Protein 8SNE (pdb70)

Nearest PDB structures (foldseek):
  7spa-assembly1_B  TM=9.845E-01  e=1.459E-22  Lama glama
  8hr2-assembly1_C  TM=9.415E-01  e=2.206E-16  Vicugna pacos
  7mjh-assembly1_D  TM=9.037E-01  e=9.562E-16  synthetic construct
  8gpk-assembly2_C  TM=8.764E-01  e=7.782E-14  Homo sapiens
  7zfa-assembly1_M  TM=8.906E-01  e=6.832E-13  Homo sapiens

Radius of gyration: 38.03 Å; Cα contacts (8 Å, |Δi|>4): 1420; chains: 3; bounding box: 51×55×148 Å

Solvent-accessible surface area: 33487 Å² total; per-residue (Å²): 114,38,120,193,27,16,50,85,24,11,114,48,6,35,38,27,17,87,35,7,24,63,51,8,45,104,1,68,105,60,2,50,100,54,41,64,169,48,85,142,147,38,69,64,18,27,0,0,0,1,0,8,8,84,113,43,58,66,18,10,0,22,37,0,0,36,13,12,64,63,22,124,12,32,28,31,10,7,3,0,1,0,0,6,0,59,94,147,86,2,72,107,6,3,92,17,0,55,19,1,17,0,44,18,48,75,112,23,80,71,1,5,23,86,40,184,68,77,82,1,78,76,22,7,112,39,41,6,29,18,0,0,0,2,2,15,88,132,21,71,28,38,0,8,3,2,0,0,15,0,1,36,53,13,139,33,11,102,0,0,0,17,6,35,3,26,0,15,10,72,116,63,0,2,34,12,0,0,18,2,17,68,40,30,122,74,2,27,0,0,0,1,4,4,53,8,34,17,4,43,44,68,15,0,3,7,0,14,20,69,43,24,2,15,9,16,0,36,39,0,0,14,0,29,87,39,0,0,12,29,2,7,18,24,1,1,0,2,18,27,62,0,0,67,85,0,17,71,47,1,29,107,110,122,127,0,15,36,21,24,0,0,0,8,0,0,40,99,25,60,36,0,0,2,1,11,61,0,19,0,37,9,57,6,34,71,63,56,78,165,7,2,39,29,16,2,71,120,3,62,10,30,5,93,0,1,137,108,1,62,46,2,13,185,86,18,47,180,44,2,106,26,1,27,104,7,2,86,29,60,30,98,50,11,112,41,18,44,160,24,50,49,71,20,15,123,119,2,39,28,84,12,40,5,28,23,44,57,43,30,22,105,7,7,58,70,36,0,48,40,0,13,140,72,30,175,53,132,22,0,80,12,9,13,10,23,49,90,12,41,42,70,6,8,0,0,0,41,25,1,2,34,94,52,82,123,144,224,82,103,68,29,92,14,0,90,124,30,68,60,38,22,125,59,18,31,91,105,7,108,99,37,22,158,17,82,3,82,13,2,111,53,20,73,91,5,62,87,7,58,62,58,32,97,87,61,18,58,95,18,71,80,87,23,102,94,5,77,130,82,63,123,0,33,24,100,30,7,97,99,8,86,103,48,120,188,140,131,131,2,107,12,88,10,70,44,31,22,164,32,123,46,54,26,63,33,104,0,26,0,44,1,82,29,233,30,7,87,3,14,3,0,0,0,0,28,60,16,130,76,117,126,82,62,17,1,0,0,5,0,15,17,100,28,59,37,46,19,145,78,1,129,81,53,8,82,10,59,26,47,70,115,159,32,36,0,13,0,64,0,62,48,0,89,78,107,1,42,2,43,0,24,0,0,0,1,51,114,19,31,84,93,56,68,83,53,62,26,4,85,69,73,18,108,13,19,84,0,44,22,65,133,185,16,110,14,103,20,64,39,35,34,90,23,87,57,52,70,62,23,114,0,24,2,52,9,25,60,212,42,57,47,10,3,17,3,0,0,11,37,64,27,120,64,175,141,103,56,29,7,0,8,10,19,101,60,48,20,42,21,62,16,163,45,1,214,73,54,2,77,15,49,23,83,82,128,140,36,3,0,44,0,51,0,57,76,6,57,90,131,1,36,0,40,1,41,0,1,1,4,2,11,52,57,74,129,110,25,50,1,118,27,39,103,14,214,14,13,91,0,44,3,50,98,208

Sequence (735 aa):
SAVWGISVYGVFVLGFYIAQIVFSEFNRMRLSDWISLRPDNWNATRVAVIIAGYREDPFMFKKCLESVRDSEYGNVARLICVIDGDEEEDLKMAEIYKQVYNDNVKKPGVVLCESENKNGSTIDSDVSKNICILQPHRGKRESLYTGFQLASMDPSVHAVVLIDSDTVLEKNAILEVVYPLSCDPNIKAVAGECKIWNTDTILSMLVSWRYFSAFNVERGAQSLWKTVQCVGGPLGAYTIDIINEIKDPWITQTYGDDRRLTNEVLMRGKKIVYTPFAVGWSDSPTNVMRYIVQQTRWSKSWCREIWYTLGSAWKHGFSGIYLAFECMYQIMYFFLVMYLFSYIAIKADIRAQTATVLVSTLVTIIKSSYLALRAKNLKAFYFVLYTYVYFFCMIPARITAMFTMFDWAKQFLITYMWWAGVLAAGVYSIVDNWYFDWADIQYRFALVGICSYLVFVSIVLVIYLIGKITTWNYTPLQKELIEERYLHQVQLVESGGGLVQAGGSLKVSCAASGRAFKTYRMAWFRQAPGKEREFVSGISALETTYYADSVKGRFTISRDNTKNTVSLQMDSLKPEDTAVYYCAARRYGGTDYTTTGSYDYWGQGTQVTVSSQVQLVESGGGSVQPGESLRLSCQASGRIVDVNDMAWYRQAPGKQRELVARIARGGSTHYGDSAWGRFTISRDNTRNTVYLQMTSLNVEDTAVYYCNGEVKVGTRLSPFRTYWGRGTQVTVSSH

Secondary structure (DSSP, 8-state):
--HHHHHHHHHHHHHHHHHHHHHHHHHHHHHHHHHTTPPSS---S-EEEEEEESS--HHHHHHHHHHHHT---S-EEEEEEEEE--SSTTHHHHHHHHHHS-S-EE--SS-TTSSS---GGGT-S-SSS-EEEEE-S--HHHHHHHHHHHHHTSTT--EEEEE-SS-EE-TTHHHHHHSGGGT-TTEEEEEEEEEE----SHHHHHHHHHHHHIIIIIIHHHHHTTB-S---SSEEEEEHHHHHHHHHHHH---TTTTTHHHHHHHHTT-EEEEEEEEEEEE----SHHHHHHHHHHHHHHHHHHHHHHTTSGGGGGGGHHHHHHHHHHHHHHHHHHHHHHHHHHHH--HHHHHHHHHHHHHHHHHHHHHHHHHHT-SGGGGGGGHHHHIIIIIHHHHHHHHHHHT--TTTTTHHHHHHHHHHHHHHHHHHHT--EESS-HHHHHHHHHHHHHHHHHHHHHHHHHHHHHTT-SS-HHHHHHHHHHHH-/-EEEEEEE--EEETT-EEEEEEEEEES-TTS-EEEEEEE-TTS--EEEEEE-TTS-EEE-STTTTTEEEEEETTTTEEEEEEES--TT--EEEEEEEESEE-S--SSTTT--EE---EEEEEE-/---------EEE-SS----EEEE--SS-S-EEEEEEEEE-SSSSEEEEEEEETT--EEE-SS-TTT-EEE--GGGTEEEEE--S--GGG-EEEEEEEEE--S-TTSPPEEEE---EEEEE---

InterPro domains:
  IPR029044 Nucleotide-diphospho-sugar transferases [G3DSA:3.90.550.10] (73-334)
  IPR029044 Nucleotide-diphospho-sugar transferases [SSF53448] (79-385)

Organism: NCBI:txid1278251

Structure (mmCIF, N/CA/C/O backbone):
data_8SNE
#
_entry.id   8SNE
#
_cell.length_a   1.00
_cell.length_b   1.00
_cell.length_c   1.00
_cell.angle_alpha   90.00
_cell.angle_beta   90.00
_cell.angle_gamma   90.00
#
_symmetry.space_group_name_H-M   'P 1'
#
loop_
_entity.id
_entity.type
_entity.pdbx_description
1 polymer 'Hyaluronan synthase'
2 polymer 'Nanobody 872'
3 polymer 'Nanobody 886'
4 branched 'beta-D-glucopyranuronic acid-(1-3)-2-acetamido-2-deoxy-beta-D-glucopyranose'
5 non-polymer "URIDINE-5'-DIPHOSPHATE"
6 non-polymer 'CHOLESTEROL HEMISUCCINATE'
7 non-polymer 1,2-Distearoyl-sn-glycerophosphoethanolamine
8 non-polymer 'MANGANESE (II) ION'
#
loop_
_atom_site.group_PDB
_atom_site.id
_atom_site.type_symbol
_atom_site.label_atom_id
_atom_site.label_alt_id
_atom_site.label_comp_id
_atom_site.label_asym_id
_atom_site.label_entity_id
_atom_site.label_seq_id
_atom_site.pdbx_PDB_ins_code
_atom_site.Cartn_x
_atom_site.Cartn_y
_atom_site.Cartn_z
_atom_site.occupancy
_atom_site.B_iso_or_equiv
_atom_site.auth_seq_id
_atom_site.auth_comp_id
_atom_site.auth_asym_id
_atom_site.auth_atom_id
_atom_site.pdbx_PDB_model_num
ATOM 1 N N . SER A 1 39 ? 141.180 123.990 115.740 1.00 83.11 38 SER A N 1
ATOM 2 C CA . SER A 1 39 ? 140.563 123.798 117.046 1.00 83.11 38 SER A CA 1
ATOM 3 C C . SER A 1 39 ? 140.492 125.109 117.820 1.00 83.11 38 SER A C 1
ATOM 4 O O . SER A 1 39 ? 141.280 125.342 118.736 1.00 83.11 38 SER A O 1
ATOM 7 N N . ALA A 1 40 ? 139.543 125.965 117.444 1.00 81.46 39 ALA A N 1
ATOM 8 C CA . ALA A 1 40 ? 139.335 127.247 118.104 1.00 81.46 39 ALA A CA 1
ATOM 9 C C . ALA A 1 40 ? 137.958 127.370 118.737 1.00 81.46 39 ALA A C 1
ATOM 10 O O . ALA A 1 40 ? 137.849 127.768 119.900 1.00 81.46 39 ALA A O 1
ATOM 12 N N . VAL A 1 41 ? 136.898 127.028 118.000 1.00 77.90 40 VAL A N 1
ATOM 13 C CA . VAL A 1 41 ? 135.542 127.198 118.517 1.00 77.90 40 VAL A CA 1
ATOM 14 C C . VAL A 1 41 ? 135.329 126.336 119.752 1.00 77.90 40 VAL A C 1
ATOM 15 O O . VAL A 1 41 ? 134.728 126.777 120.741 1.00 77.90 40 VAL A O 1
ATOM 19 N N . TRP A 1 42 ? 135.807 125.091 119.714 1.00 83.71 41 TRP A N 1
ATOM 20 C CA . TRP A 1 42 ? 135.682 124.220 120.876 1.00 83.71 41 TRP A CA 1
ATOM 21 C C . TRP A 1 42 ? 136.447 124.781 122.065 1.00 83.71 41 TRP A C 1
ATOM 22 O O . TRP A 1 42 ? 135.950 124.759 123.195 1.00 83.71 41 TRP A O 1
ATOM 33 N N . GLY A 1 43 ? 137.650 125.306 121.827 1.00 73.47 42 GLY A N 1
ATOM 34 C CA . GLY A 1 43 ? 138.450 125.858 122.906 1.00 73.47 42 GLY A CA 1
ATOM 35 C C . GLY A 1 43 ? 137.814 127.041 123.603 1.00 73.47 42 GLY A C 1
ATOM 36 O O . GLY A 1 43 ? 138.015 127.219 124.809 1.00 73.47 42 GLY A O 1
ATOM 37 N N . ILE A 1 44 ? 137.052 127.855 122.877 1.00 68.18 43 ILE A N 1
ATOM 38 C CA . ILE A 1 44 ? 136.389 129.010 123.475 1.00 68.18 43 ILE A CA 1
ATOM 39 C C . ILE A 1 44 ? 135.060 128.624 124.112 1.00 68.18 43 ILE A C 1
ATOM 40 O O . ILE A 1 44 ? 134.734 129.093 125.205 1.00 68.18 43 ILE A O 1
ATOM 45 N N . SER A 1 45 ? 134.271 127.774 123.450 1.00 69.76 44 SER A N 1
ATOM 46 C CA . SER A 1 45 ? 133.004 127.346 124.036 1.00 69.76 44 SER A CA 1
ATOM 47 C C . SER A 1 45 ? 133.228 126.557 125.322 1.00 69.76 44 SER A C 1
ATOM 48 O O . SER A 1 45 ? 132.505 126.745 126.310 1.00 69.76 44 SER A O 1
ATOM 51 N N . VAL A 1 46 ? 134.231 125.674 125.332 1.00 67.78 45 VAL A N 1
ATOM 52 C CA . VAL A 1 46 ? 134.551 124.916 126.536 1.00 67.78 45 VAL A CA 1
ATOM 53 C C . VAL A 1 46 ? 134.989 125.852 127.652 1.00 67.78 45 VAL A C 1
ATOM 54 O O . VAL A 1 46 ? 134.584 125.688 128.805 1.00 67.78 45 VAL A O 1
ATOM 58 N N . TYR A 1 47 ? 135.823 126.843 127.333 1.00 62.83 46 TYR A N 1
ATOM 59 C CA . TYR A 1 47 ? 136.266 127.789 128.353 1.00 62.83 46 TYR A CA 1
ATOM 60 C C . TYR A 1 47 ? 135.086 128.560 128.932 1.00 62.83 46 TYR A C 1
ATOM 61 O O . TYR A 1 47 ? 134.957 128.700 130.156 1.00 62.83 46 TYR A O 1
ATOM 70 N N . GLY A 1 48 ? 134.206 129.061 128.062 1.00 58.22 47 GLY A N 1
ATOM 71 C CA . GLY A 1 48 ? 133.052 129.806 128.529 1.00 58.22 47 GLY A CA 1
ATOM 72 C C . GLY A 1 48 ? 132.130 128.989 129.409 1.00 58.22 47 GLY A C 1
ATOM 73 O O . GLY A 1 48 ? 131.705 129.459 130.469 1.00 58.22 47 GLY A O 1
ATOM 74 N N . VAL A 1 49 ? 131.813 127.762 128.997 1.00 55.44 48 VAL A N 1
ATOM 75 C CA . VAL A 1 49 ? 130.981 126.897 129.827 1.00 55.44 48 VAL A CA 1
ATOM 76 C C . VAL A 1 49 ? 131.682 126.576 131.142 1.00 55.44 48 VAL A C 1
ATOM 77 O O . VAL A 1 49 ? 131.097 126.708 132.220 1.00 55.44 48 VAL A O 1
ATOM 81 N N . PHE A 1 50 ? 132.959 126.196 131.071 1.00 55.87 49 PHE A N 1
ATOM 82 C CA . PHE A 1 50 ? 133.700 125.764 132.250 1.00 55.87 49 PHE A CA 1
ATOM 83 C C . PHE A 1 50 ? 133.797 126.876 133.285 1.00 55.87 49 PHE A C 1
ATOM 84 O O . PHE A 1 50 ? 133.828 126.609 134.491 1.00 55.87 49 PHE A O 1
ATOM 92 N N . VAL A 1 51 ? 133.852 128.130 132.835 1.00 49.49 50 VAL A N 1
ATOM 93 C CA . VAL A 1 51 ? 133.897 129.240 133.781 1.00 49.49 50 VAL A CA 1
ATOM 94 C C . VAL A 1 51 ? 132.499 129.580 134.286 1.00 49.49 50 VAL A C 1
ATOM 95 O O . VAL A 1 51 ? 132.247 129.593 135.501 1.00 49.49 50 VAL A O 1
ATOM 99 N N . LEU A 1 52 ? 131.567 129.855 133.370 1.00 40.53 51 LEU A N 1
ATOM 100 C CA . LEU A 1 52 ? 130.279 130.407 133.766 1.00 40.53 51 LEU A CA 1
ATOM 101 C C . LEU A 1 52 ? 129.420 129.395 134.512 1.00 40.53 51 LEU A C 1
ATOM 102 O O . LEU A 1 52 ? 128.722 129.765 135.459 1.00 40.53 51 LEU A O 1
ATOM 107 N N . GLY A 1 53 ? 129.432 128.124 134.105 1.00 39.61 52 GLY A N 1
ATOM 108 C CA . GLY A 1 53 ? 128.633 127.136 134.807 1.00 39.61 52 GLY A CA 1
ATOM 109 C C . GLY A 1 53 ? 129.073 126.945 136.244 1.00 39.61 52 GLY A C 1
ATOM 110 O O . GLY A 1 53 ? 128.241 126.853 137.150 1.00 39.61 52 GLY A O 1
ATOM 111 N N . PHE A 1 54 ? 130.386 126.887 136.476 1.00 37.87 53 PHE A N 1
ATOM 112 C CA . PHE A 1 54 ? 130.869 126.773 137.847 1.00 37.87 53 PHE A CA 1
ATOM 113 C C . PHE A 1 54 ? 130.565 128.032 138.645 1.00 37.87 53 PHE A C 1
ATOM 114 O O . PHE A 1 54 ? 130.228 127.947 139.830 1.00 37.87 53 PHE A O 1
ATOM 122 N N . TYR A 1 55 ? 130.678 129.209 138.025 1.00 31.15 54 TYR A N 1
ATOM 123 C CA . TYR A 1 55 ? 130.331 130.426 138.753 1.00 31.15 54 TYR A CA 1
ATOM 124 C C . TYR A 1 55 ? 128.856 130.441 139.136 1.00 31.15 54 TYR A C 1
ATOM 125 O O . TYR A 1 55 ? 128.498 130.874 140.235 1.00 31.15 54 TYR A O 1
ATOM 134 N N . ILE A 1 56 ? 127.984 129.963 138.249 1.00 29.12 55 ILE A N 1
ATOM 135 C CA . ILE A 1 56 ? 126.556 129.931 138.555 1.00 29.12 55 ILE A CA 1
ATOM 136 C C . ILE A 1 56 ? 126.255 128.901 139.639 1.00 29.12 55 ILE A C 1
ATOM 137 O O . ILE A 1 56 ? 125.409 129.130 140.514 1.00 29.12 55 ILE A O 1
ATOM 142 N N . ALA A 1 57 ? 126.933 127.751 139.604 1.00 28.75 56 ALA A N 1
ATOM 143 C CA . ALA A 1 57 ? 126.759 126.771 140.672 1.00 28.75 56 ALA A CA 1
ATOM 144 C C . ALA A 1 57 ? 127.210 127.339 142.010 1.00 28.75 56 ALA A C 1
ATOM 145 O O . ALA A 1 57 ? 126.557 127.124 143.039 1.00 28.75 56 ALA A O 1
ATOM 147 N N . GLN A 1 58 ? 128.323 128.073 142.013 1.00 27.67 57 GLN A N 1
ATOM 148 C CA . GLN A 1 58 ? 128.775 128.729 143.233 1.00 27.67 57 GLN A CA 1
ATOM 149 C C . GLN A 1 58 ? 127.766 129.763 143.708 1.00 27.67 57 GLN A C 1
ATOM 150 O O . GLN A 1 58 ? 127.526 129.892 144.911 1.00 27.67 57 GLN A O 1
ATOM 156 N N . ILE A 1 59 ? 127.170 130.513 142.780 1.00 25.45 58 ILE A N 1
ATOM 157 C CA . ILE A 1 59 ? 126.156 131.498 143.151 1.00 25.45 58 ILE A CA 1
ATOM 158 C C . ILE A 1 59 ? 124.971 130.818 143.818 1.00 25.45 58 ILE A C 1
ATOM 159 O O . ILE A 1 59 ? 124.463 131.284 144.844 1.00 25.45 58 ILE A O 1
ATOM 164 N N . VAL A 1 60 ? 124.511 129.707 143.245 1.00 25.74 59 VAL A N 1
ATOM 165 C CA . VAL A 1 60 ? 123.353 129.011 143.799 1.00 25.74 59 VAL A CA 1
ATOM 166 C C . VAL A 1 60 ? 123.670 128.461 145.186 1.00 25.74 59 VAL A C 1
ATOM 167 O O . VAL A 1 60 ? 122.869 128.593 146.125 1.00 25.74 59 VAL A O 1
ATOM 171 N N . PHE A 1 61 ? 124.845 127.846 145.342 1.00 26.06 60 PHE A N 1
ATOM 172 C CA . PHE A 1 61 ? 125.236 127.323 146.648 1.00 26.06 60 PHE A CA 1
ATOM 173 C C . PHE A 1 61 ? 125.378 128.442 147.673 1.00 26.06 60 PHE A C 1
ATOM 174 O O . PHE A 1 61 ? 125.001 128.278 148.839 1.00 26.06 60 PHE A O 1
ATOM 182 N N . SER A 1 62 ? 125.928 129.584 147.259 1.00 27.09 61 SER A N 1
ATOM 183 C CA . SER A 1 62 ? 126.057 130.725 148.156 1.00 27.09 61 SER A CA 1
ATOM 184 C C . SER A 1 62 ? 124.696 131.236 148.602 1.00 27.09 61 SER A C 1
ATOM 185 O O . SER A 1 62 ? 124.506 131.580 149.773 1.00 27.09 61 SER A O 1
ATOM 188 N N . GLU A 1 63 ? 123.737 131.305 147.678 1.00 31.55 62 GLU A N 1
ATOM 189 C CA . GLU A 1 63 ? 122.399 131.748 148.048 1.00 31.55 62 GLU A CA 1
ATOM 190 C C . GLU A 1 63 ? 121.757 130.780 149.030 1.00 31.55 62 GLU A C 1
ATOM 191 O O . GLU A 1 63 ? 121.084 131.202 149.977 1.00 31.55 62 GLU A O 1
ATOM 197 N N . PHE A 1 64 ? 121.950 129.477 148.822 1.00 29.45 63 PHE A N 1
ATOM 198 C CA . PHE A 1 64 ? 121.384 128.503 149.753 1.00 29.45 63 PHE A CA 1
ATOM 199 C C . PHE A 1 64 ? 122.021 128.617 151.134 1.00 29.45 63 PHE A C 1
ATOM 200 O O . PHE A 1 64 ? 121.327 128.536 152.156 1.00 29.45 63 PHE A O 1
ATOM 208 N N . ASN A 1 65 ? 123.340 128.815 151.183 1.00 27.66 64 ASN A N 1
ATOM 209 C CA . ASN A 1 65 ? 124.014 129.015 152.461 1.00 27.66 64 ASN A CA 1
ATOM 210 C C . ASN A 1 65 ? 123.503 130.263 153.166 1.00 27.66 64 ASN A C 1
ATOM 211 O O . ASN A 1 65 ? 123.277 130.251 154.381 1.00 27.66 64 ASN A O 1
ATOM 216 N N . ARG A 1 66 ? 123.326 131.354 152.419 1.00 31.07 65 ARG A N 1
ATOM 217 C CA . ARG A 1 66 ? 122.835 132.593 153.012 1.00 31.07 65 ARG A CA 1
ATOM 218 C C . ARG A 1 66 ? 121.414 132.430 153.531 1.00 31.07 65 ARG A C 1
ATOM 219 O O . ARG A 1 66 ? 121.072 132.963 154.589 1.00 31.07 65 ARG A O 1
ATOM 227 N N . MET A 1 67 ? 120.569 131.701 152.802 1.00 33.84 66 MET A N 1
ATOM 228 C CA . MET A 1 67 ? 119.219 131.442 153.287 1.00 33.84 66 MET A CA 1
ATOM 229 C C . MET A 1 67 ? 119.242 130.628 154.575 1.00 33.84 66 MET A C 1
ATOM 230 O O . MET A 1 67 ? 118.480 130.906 155.508 1.00 33.84 66 MET A O 1
ATOM 235 N N . ARG A 1 68 ? 120.113 129.618 154.647 1.00 31.12 67 ARG A N 1
ATOM 236 C CA . ARG A 1 68 ? 120.224 128.836 155.876 1.00 31.12 67 ARG A CA 1
ATOM 237 C C . ARG A 1 68 ? 120.703 129.695 157.041 1.00 31.12 67 ARG A C 1
ATOM 238 O O . ARG A 1 68 ? 120.186 129.588 158.159 1.00 31.12 67 ARG A O 1
ATOM 246 N N . LEU A 1 69 ? 121.688 130.559 156.799 1.00 30.95 68 LEU A N 1
ATOM 247 C CA . LEU A 1 69 ? 122.189 131.415 157.869 1.00 30.95 68 LEU A CA 1
ATOM 248 C C . LEU A 1 69 ? 121.141 132.422 158.316 1.00 30.95 68 LEU A C 1
ATOM 249 O O . LEU A 1 69 ? 121.057 132.749 159.503 1.00 30.95 68 LEU A O 1
ATOM 254 N N . SER A 1 70 ? 120.347 132.942 157.380 1.00 31.98 69 SER A N 1
ATOM 255 C CA . SER A 1 70 ? 119.267 133.848 157.750 1.00 31.98 69 SER A CA 1
ATOM 256 C C . SER A 1 70 ? 118.188 133.129 158.541 1.00 31.98 69 SER A C 1
ATOM 257 O O . SER A 1 70 ? 117.579 133.721 159.436 1.00 31.98 69 SER A O 1
ATOM 260 N N . ASP A 1 71 ? 117.926 131.862 158.219 1.00 38.90 70 ASP A N 1
ATOM 261 C CA . ASP A 1 71 ? 117.014 131.073 159.038 1.00 38.90 70 ASP A CA 1
ATOM 262 C C . ASP A 1 71 ? 117.568 130.884 160.445 1.00 38.90 70 ASP A C 1
ATOM 263 O O . ASP A 1 71 ? 116.820 130.927 161.427 1.00 38.90 70 ASP A O 1
ATOM 268 N N . TRP A 1 72 ? 118.879 130.660 160.557 1.00 33.98 71 TRP A N 1
ATOM 269 C CA . TRP A 1 72 ? 119.501 130.528 161.873 1.00 33.98 71 TRP A CA 1
ATOM 270 C C . TRP A 1 72 ? 119.415 131.827 162.664 1.00 33.98 71 TRP A C 1
ATOM 271 O O . TRP A 1 72 ? 119.176 131.806 163.876 1.00 33.98 71 TRP A O 1
ATOM 282 N N . ILE A 1 73 ? 119.635 132.965 162.000 1.00 32.37 72 ILE A N 1
ATOM 283 C CA . ILE A 1 73 ? 119.614 134.256 162.682 1.00 32.37 72 ILE A CA 1
ATOM 284 C C . ILE A 1 73 ? 118.215 134.572 163.193 1.00 32.37 72 ILE A C 1
ATOM 285 O O . ILE A 1 73 ? 118.047 135.052 164.318 1.00 32.37 72 ILE A O 1
ATOM 290 N N . SER A 1 74 ? 117.193 134.316 162.383 1.00 38.95 73 SER A N 1
ATOM 291 C CA . SER A 1 74 ? 115.839 134.332 162.909 1.00 38.95 73 SER A CA 1
ATOM 292 C C . SER A 1 74 ? 115.686 133.212 163.932 1.00 38.95 73 SER A C 1
ATOM 293 O O . SER A 1 74 ? 116.467 132.258 163.959 1.00 38.95 73 SER A O 1
ATOM 296 N N . LEU A 1 75 ? 114.688 133.362 164.807 1.00 43.31 74 LEU A N 1
ATOM 297 C CA . LEU A 1 75 ? 114.428 132.427 165.900 1.00 43.31 74 LEU A CA 1
ATOM 298 C C . LEU A 1 75 ? 115.462 132.597 167.013 1.00 43.31 74 LEU A C 1
ATOM 299 O O . LEU A 1 75 ? 115.333 132.000 168.087 1.00 43.31 74 LEU A O 1
ATOM 304 N N . ARG A 1 76 ? 116.471 133.436 166.788 1.00 37.35 75 ARG A N 1
ATOM 305 C CA . ARG A 1 76 ? 117.416 133.777 167.846 1.00 37.35 75 ARG A CA 1
ATOM 306 C C . ARG A 1 76 ? 116.761 134.733 168.837 1.00 37.35 75 ARG A C 1
ATOM 307 O O . ARG A 1 76 ? 116.177 135.738 168.421 1.00 37.35 75 ARG A O 1
ATOM 315 N N . PRO A 1 77 ? 116.828 134.455 170.138 1.00 43.09 76 PRO A N 1
ATOM 316 C CA . PRO A 1 77 ? 116.205 135.354 171.115 1.00 43.09 76 PRO A CA 1
ATOM 317 C C . PRO A 1 77 ? 116.845 136.732 171.100 1.00 43.09 76 PRO A C 1
ATOM 318 O O . PRO A 1 77 ? 118.040 136.884 170.847 1.00 43.09 76 PRO A O 1
ATOM 322 N N . ASP A 1 78 ? 116.025 137.744 171.369 1.00 56.65 77 ASP A N 1
ATOM 323 C CA . ASP A 1 78 ? 116.519 139.112 171.430 1.00 56.65 77 ASP A CA 1
ATOM 324 C C . ASP A 1 78 ? 117.455 139.283 172.617 1.00 56.65 77 ASP A C 1
ATOM 325 O O . ASP A 1 78 ? 117.231 138.714 173.689 1.00 56.65 77 ASP A O 1
ATOM 330 N N . ASN A 1 79 ? 118.505 140.077 172.420 1.00 56.13 78 ASN A N 1
ATOM 331 C CA . ASN A 1 79 ? 119.561 140.260 173.412 1.00 56.13 78 ASN A CA 1
ATOM 332 C C . ASN A 1 79 ? 120.140 138.910 173.829 1.00 56.13 78 ASN A C 1
ATOM 333 O O . ASN A 1 79 ? 120.045 138.481 174.980 1.00 56.13 78 ASN A O 1
ATOM 338 N N . TRP A 1 80 ? 120.735 138.233 172.852 1.00 43.09 79 TRP A N 1
ATOM 339 C CA . TRP A 1 80 ? 121.329 136.923 173.067 1.00 43.09 79 TRP A CA 1
ATOM 340 C C . TRP A 1 80 ? 122.819 137.075 173.332 1.00 43.09 79 TRP A C 1
ATOM 341 O O . TRP A 1 80 ? 123.532 137.716 172.555 1.00 43.09 79 TRP A O 1
ATOM 352 N N . ASN A 1 81 ? 123.280 136.496 174.438 1.00 43.09 80 ASN A N 1
ATOM 353 C CA . ASN A 1 81 ? 124.710 136.370 174.702 1.00 43.09 80 ASN A CA 1
ATOM 354 C C . ASN A 1 81 ? 124.902 135.139 175.576 1.00 43.09 80 ASN A C 1
ATOM 355 O O . ASN A 1 81 ? 124.508 135.128 176.745 1.00 43.09 80 ASN A O 1
ATOM 360 N N . ALA A 1 82 ? 125.448 134.095 174.996 1.00 43.09 81 ALA A N 1
ATOM 361 C CA . ALA A 1 82 ? 125.664 132.843 175.708 1.00 43.09 81 ALA A CA 1
ATOM 362 C C . ALA A 1 82 ? 127.095 132.351 175.602 1.00 43.09 81 ALA A C 1
ATOM 363 O O . ALA A 1 82 ? 127.607 131.760 176.554 1.00 43.09 81 ALA A O 1
ATOM 365 N N . THR A 1 83 ? 127.750 132.577 174.469 1.00 43.09 82 THR A N 1
ATOM 366 C CA . THR A 1 83 ? 129.123 132.143 174.257 1.00 43.09 82 THR A CA 1
ATOM 367 C C . THR A 1 83 ? 130.058 133.227 174.776 1.00 43.09 82 THR A C 1
ATOM 368 O O . THR A 1 83 ? 130.159 134.303 174.179 1.00 43.09 82 THR A O 1
ATOM 372 N N . ARG A 1 84 ? 130.730 132.954 175.892 1.00 43.09 83 ARG A N 1
ATOM 373 C CA . ARG A 1 84 ? 131.741 133.875 176.390 1.00 43.09 83 ARG A CA 1
ATOM 374 C C . ARG A 1 84 ? 132.912 133.910 175.421 1.00 43.09 83 ARG A C 1
ATOM 375 O O . ARG A 1 84 ? 133.437 132.865 175.028 1.00 43.09 83 ARG A O 1
ATOM 383 N N . VAL A 1 85 ? 133.330 135.111 175.042 1.00 43.09 84 VAL A N 1
ATOM 384 C CA . VAL A 1 85 ? 134.211 135.318 173.902 1.00 43.09 84 VAL A CA 1
ATOM 385 C C . VAL A 1 85 ? 135.443 136.079 174.357 1.00 43.09 84 VAL A C 1
ATOM 386 O O . VAL A 1 85 ? 135.328 137.086 175.060 1.00 43.09 84 VAL A O 1
ATOM 390 N N . ALA A 1 86 ? 136.616 135.600 173.960 1.00 43.09 85 ALA A N 1
ATOM 391 C CA . ALA A 1 86 ? 137.865 136.324 174.150 1.00 43.09 85 ALA A CA 1
ATOM 392 C C . ALA A 1 86 ? 138.309 136.864 172.800 1.00 43.09 85 ALA A C 1
ATOM 393 O O . ALA A 1 86 ? 138.437 136.103 171.837 1.00 43.09 85 ALA A O 1
ATOM 395 N N . VAL A 1 87 ? 138.530 138.168 172.724 1.00 43.09 86 VAL A N 1
ATOM 396 C CA . VAL A 1 87 ? 138.923 138.813 171.478 1.00 43.09 86 VAL A CA 1
ATOM 397 C C . VAL A 1 87 ? 140.438 138.930 171.448 1.00 43.09 86 VAL A C 1
ATOM 398 O O . VAL A 1 87 ? 141.050 139.407 172.408 1.00 43.09 86 VAL A O 1
ATOM 402 N N . ILE A 1 88 ? 141.047 138.489 170.351 1.00 43.09 87 ILE A N 1
ATOM 403 C CA . ILE A 1 88 ? 142.496 138.484 170.206 1.00 43.09 87 ILE A CA 1
ATOM 404 C C . ILE A 1 88 ? 142.879 139.328 168.999 1.00 43.09 87 ILE A C 1
ATOM 405 O O . ILE A 1 88 ? 142.398 139.091 167.880 1.00 43.09 87 ILE A O 1
ATOM 410 N N . ILE A 1 89 ? 143.755 140.300 169.235 1.00 43.09 88 ILE A N 1
ATOM 411 C CA . ILE A 1 89 ? 144.341 141.141 168.202 1.00 43.09 88 ILE A CA 1
ATOM 412 C C . ILE A 1 89 ? 145.838 140.883 168.190 1.00 43.09 88 ILE A C 1
ATOM 413 O O . ILE A 1 89 ? 146.483 140.906 169.243 1.00 43.09 88 ILE A O 1
ATOM 418 N N . ALA A 1 90 ? 146.385 140.623 167.007 1.00 43.09 89 ALA A N 1
ATOM 419 C CA . ALA A 1 90 ? 147.824 140.510 166.816 1.00 43.09 89 ALA A CA 1
ATOM 420 C C . ALA A 1 90 ? 148.250 141.538 165.783 1.00 43.09 89 ALA A C 1
ATOM 421 O O . ALA A 1 90 ? 147.749 141.532 164.655 1.00 43.09 89 ALA A O 1
ATOM 423 N N . GLY A 1 91 ? 149.175 142.412 166.165 1.00 43.09 90 GLY A N 1
ATOM 424 C CA . GLY A 1 91 ? 149.631 143.455 165.273 1.00 43.09 90 GLY A CA 1
ATOM 425 C C . GLY A 1 91 ? 151.134 143.609 165.354 1.00 43.09 90 GLY A C 1
ATOM 426 O O . GLY A 1 91 ? 151.779 143.168 166.305 1.00 43.09 90 GLY A O 1
ATOM 427 N N . TYR A 1 92 ? 151.683 144.247 164.326 1.00 51.55 91 TYR A N 1
ATOM 428 C CA . TYR A 1 92 ? 153.125 144.461 164.252 1.00 51.55 91 TYR A CA 1
ATOM 429 C C . TYR A 1 92 ? 153.358 145.773 163.510 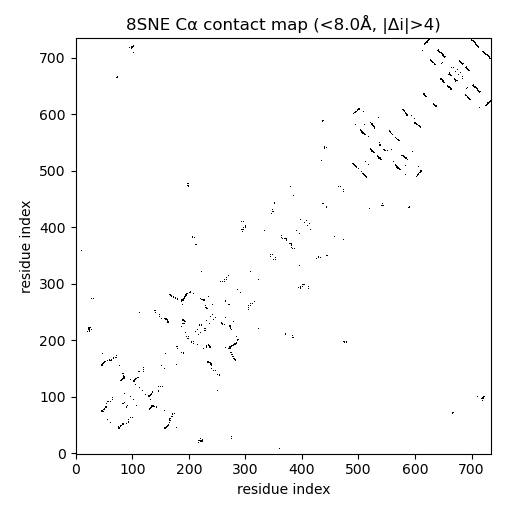1.00 51.55 91 TYR A C 1
ATOM 430 O O . TYR A 1 92 ? 153.226 145.825 162.284 1.00 51.55 91 TYR A O 1
ATOM 439 N N . ARG A 1 93 ? 153.702 146.819 164.255 1.00 51.92 92 ARG A N 1
ATOM 440 C CA . ARG A 1 93 ? 153.976 148.133 163.688 1.00 51.92 92 ARG A CA 1
ATOM 441 C C . ARG A 1 93 ? 152.801 148.605 162.833 1.00 51.92 92 ARG A C 1
ATOM 442 O O . ARG A 1 93 ? 152.911 148.806 161.623 1.00 51.92 92 ARG A O 1
ATOM 450 N N . GLU A 1 94 ? 151.661 148.766 163.490 1.00 47.53 93 GLU A N 1
ATOM 451 C CA . GLU A 1 94 ? 150.434 149.162 162.819 1.00 47.53 93 GLU A CA 1
ATOM 452 C C . GLU A 1 94 ? 150.336 150.681 162.719 1.00 47.53 93 GLU A C 1
ATOM 453 O O . GLU A 1 94 ? 151.013 151.423 163.434 1.00 47.53 93 GLU A O 1
ATOM 459 N N . ASP A 1 95 ? 149.491 151.134 161.802 1.00 48.73 94 ASP A N 1
ATOM 460 C CA . ASP A 1 95 ? 149.180 152.550 161.710 1.00 48.73 94 ASP A CA 1
ATOM 461 C C . ASP A 1 95 ? 148.455 152.984 162.979 1.00 48.73 94 ASP A C 1
ATOM 462 O O . ASP A 1 95 ? 147.481 152.335 163.381 1.00 48.73 94 ASP A O 1
ATOM 467 N N . PRO A 1 96 ? 148.906 154.047 163.649 1.00 43.09 95 PRO A N 1
ATOM 468 C CA . PRO A 1 96 ? 148.240 154.450 164.899 1.00 43.09 95 PRO A CA 1
ATOM 469 C C . PRO A 1 96 ? 146.763 154.761 164.732 1.00 43.09 95 PRO A C 1
ATOM 470 O O . PRO A 1 96 ? 145.954 154.392 165.594 1.00 43.09 95 PRO A O 1
ATOM 474 N N . PHE A 1 97 ? 146.382 155.418 163.636 1.00 43.09 96 PHE A N 1
ATOM 475 C CA . PHE A 1 97 ? 144.980 155.771 163.446 1.00 43.09 96 PHE A CA 1
ATOM 476 C C . PHE A 1 97 ? 144.125 154.528 163.254 1.00 43.09 96 PHE A C 1
ATOM 477 O O . PHE A 1 97 ? 143.078 154.380 163.892 1.00 43.09 96 PHE A O 1
ATOM 485 N N . MET A 1 98 ? 144.559 153.616 162.383 1.00 43.09 97 MET A N 1
ATOM 486 C CA . MET A 1 98 ? 143.782 152.405 162.147 1.00 43.09 97 MET A CA 1
ATOM 487 C C . MET A 1 98 ? 143.761 151.507 163.373 1.00 43.09 97 MET A C 1
ATOM 488 O O . MET A 1 98 ? 142.751 150.849 163.636 1.00 43.09 97 MET A O 1
ATOM 493 N N . PHE A 1 99 ? 144.855 151.463 164.133 1.00 43.09 98 PHE A N 1
ATOM 494 C CA . PHE A 1 99 ? 144.857 150.696 165.372 1.00 43.09 98 PHE A CA 1
ATOM 495 C C . PHE A 1 99 ? 143.857 151.264 166.372 1.00 43.09 98 PHE A C 1
ATOM 496 O O . PHE A 1 99 ? 143.115 150.512 167.017 1.00 43.09 98 PHE A O 1
ATOM 504 N N . LYS A 1 100 ? 143.819 152.591 166.513 1.00 43.09 99 LYS A N 1
ATOM 505 C CA . LYS A 1 100 ? 142.844 153.201 167.409 1.00 43.09 99 LYS A CA 1
ATOM 506 C C . LYS A 1 100 ? 141.423 152.929 166.941 1.00 43.09 99 LYS A C 1
ATOM 507 O O . LYS A 1 100 ? 140.537 152.650 167.755 1.00 43.09 99 LYS A O 1
ATOM 513 N N . LYS A 1 101 ? 141.184 153.009 165.630 1.00 43.09 100 LYS A N 1
ATOM 514 C CA . LYS A 1 101 ? 139.854 152.722 165.105 1.00 43.09 100 LYS A CA 1
ATOM 515 C C . LYS A 1 101 ? 139.457 151.278 165.372 1.00 43.09 100 LYS A C 1
ATOM 516 O O . LYS A 1 101 ? 138.308 151.002 165.726 1.00 43.09 100 LYS A O 1
ATOM 522 N N . CYS A 1 102 ? 140.395 150.342 165.212 1.00 43.09 101 CYS A N 1
ATOM 523 C CA . CYS A 1 102 ? 140.109 148.937 165.487 1.00 43.09 101 CYS A CA 1
ATOM 524 C C . CYS A 1 102 ? 139.765 148.720 166.955 1.00 43.09 101 CYS A C 1
ATOM 525 O O . CYS A 1 102 ? 138.781 148.046 167.286 1.00 43.09 101 CYS A O 1
ATOM 528 N N . LEU A 1 103 ? 140.570 149.290 167.854 1.00 43.09 102 LEU A N 1
ATOM 529 C CA . LEU A 1 103 ? 140.311 149.124 169.280 1.00 43.09 102 LEU A CA 1
ATOM 530 C C . LEU A 1 103 ? 138.976 149.739 169.675 1.00 43.09 102 LEU A C 1
ATOM 531 O O . LEU A 1 103 ? 138.224 149.153 170.462 1.00 43.09 102 LEU A O 1
ATOM 536 N N . GLU A 1 104 ? 138.661 150.920 169.141 1.00 43.09 103 GLU A N 1
ATOM 537 C CA . GLU A 1 104 ? 137.399 151.569 169.477 1.00 43.09 103 GLU A CA 1
ATOM 538 C C . GLU A 1 104 ? 136.211 150.815 168.895 1.00 43.09 103 GLU A C 1
ATOM 539 O O . GLU A 1 104 ? 135.143 150.765 169.512 1.00 43.09 103 GLU A O 1
ATOM 545 N N . SER A 1 105 ? 136.372 150.228 167.708 1.00 43.09 104 SER A N 1
ATOM 546 C CA . SER A 1 105 ? 135.315 149.402 167.141 1.00 43.09 104 SER A CA 1
ATOM 547 C C . SER A 1 105 ? 135.076 148.164 167.990 1.00 43.09 104 SER A C 1
ATOM 548 O O . SER A 1 105 ? 133.935 147.709 168.125 1.00 43.09 104 SER A O 1
ATOM 551 N N . VAL A 1 106 ? 136.143 147.592 168.552 1.00 43.09 105 VAL A N 1
ATOM 552 C CA . VAL A 1 106 ? 135.972 146.488 169.493 1.00 43.09 105 VAL A CA 1
ATOM 553 C C . VAL A 1 106 ? 135.253 146.965 170.749 1.00 43.09 105 VAL A C 1
ATOM 554 O O . VAL A 1 106 ? 134.358 146.286 171.265 1.00 43.09 105 VAL A O 1
ATOM 558 N N . ARG A 1 107 ? 135.629 148.138 171.259 1.00 43.09 106 ARG A N 1
ATOM 559 C CA . ARG A 1 107 ? 135.043 148.637 172.498 1.00 43.09 106 ARG A CA 1
ATOM 560 C C . ARG A 1 107 ? 133.577 149.011 172.325 1.00 43.09 106 ARG A C 1
ATOM 561 O O . ARG A 1 107 ? 132.794 148.890 173.272 1.00 43.09 106 ARG A O 1
ATOM 569 N N . ASP A 1 108 ? 133.188 149.464 171.136 1.00 43.09 107 ASP A N 1
ATOM 570 C CA . ASP A 1 108 ? 131.815 149.871 170.871 1.00 43.09 107 ASP A CA 1
ATOM 571 C C . ASP A 1 108 ? 130.917 148.708 170.476 1.00 43.09 107 ASP A C 1
ATOM 572 O O . ASP A 1 108 ? 129.740 148.933 170.179 1.00 43.09 107 ASP A O 1
ATOM 577 N N . SER A 1 109 ? 131.438 147.485 170.456 1.00 43.09 108 SER A N 1
ATOM 578 C CA . SER A 1 109 ? 130.644 146.338 170.044 1.00 43.09 108 SER A CA 1
ATOM 579 C C . SER A 1 109 ? 129.501 146.098 171.021 1.00 43.09 108 SER A C 1
ATOM 580 O O . SER A 1 109 ? 129.600 146.387 172.215 1.00 43.09 108 SER A O 1
ATOM 583 N N . GLU A 1 110 ? 128.399 145.566 170.495 1.00 45.35 109 GLU A N 1
ATOM 584 C CA . GLU A 1 110 ? 127.176 145.366 171.259 1.00 45.35 109 GLU A CA 1
ATOM 585 C C . GLU A 1 110 ? 127.007 143.924 171.726 1.00 45.35 109 GLU A C 1
ATOM 586 O O . GLU A 1 110 ? 125.881 143.419 171.784 1.00 45.35 109 GLU A O 1
ATOM 592 N N . TYR A 1 111 ? 128.103 143.249 172.055 1.00 43.09 110 TYR A N 1
ATOM 593 C CA . TYR A 1 111 ? 128.060 141.903 172.607 1.00 43.09 110 TYR A CA 1
ATOM 594 C C . TYR A 1 111 ? 128.271 141.990 174.112 1.00 43.09 110 TYR A C 1
ATOM 595 O O . TYR A 1 111 ? 129.264 142.562 174.572 1.00 43.09 110 TYR A O 1
ATOM 604 N N . GLY A 1 112 ? 127.338 141.431 174.873 1.00 43.09 111 GLY A N 1
ATOM 605 C CA . GLY A 1 112 ? 127.326 141.554 176.314 1.00 43.09 111 GLY A CA 1
ATOM 606 C C . GLY A 1 112 ? 127.998 140.447 177.093 1.00 43.09 111 GLY A C 1
ATOM 607 O O . GLY A 1 112 ? 127.857 140.408 178.319 1.00 43.09 111 GLY A O 1
ATOM 608 N N . ASN A 1 113 ? 128.714 139.541 176.435 1.00 43.09 112 ASN A N 1
ATOM 609 C CA . ASN A 1 113 ? 129.381 138.438 177.120 1.00 43.09 112 ASN A CA 1
ATOM 610 C C . ASN A 1 113 ? 130.804 138.280 176.604 1.00 43.09 112 ASN A C 1
ATOM 611 O O . ASN A 1 113 ? 131.252 137.183 176.274 1.00 43.09 112 ASN A O 1
ATOM 616 N N . VAL A 1 114 ? 131.531 139.386 176.520 1.00 43.09 113 VAL A N 1
ATOM 617 C CA . VAL A 1 114 ? 132.946 139.358 176.175 1.00 43.09 113 VAL A CA 1
ATOM 618 C C . VAL A 1 114 ? 133.754 139.283 177.462 1.00 43.09 113 VAL A C 1
ATOM 619 O O . VAL A 1 114 ? 133.594 140.122 178.357 1.00 43.09 113 VAL A O 1
ATOM 623 N N . ALA A 1 115 ? 134.615 138.271 177.562 1.00 43.09 114 ALA A N 1
ATOM 624 C CA . ALA A 1 115 ? 135.435 138.100 178.754 1.00 43.09 114 ALA A CA 1
ATOM 625 C C . ALA A 1 115 ? 136.451 139.224 178.883 1.00 43.09 114 ALA A C 1
ATOM 626 O O . ALA A 1 115 ? 136.420 139.998 179.846 1.00 43.09 114 ALA A O 1
ATOM 628 N N . ARG A 1 116 ? 137.356 139.335 177.917 1.00 43.09 115 ARG A N 1
ATOM 629 C CA . ARG A 1 116 ? 138.361 140.387 177.935 1.00 43.09 115 ARG A CA 1
ATOM 630 C C . ARG A 1 116 ? 138.989 140.490 176.555 1.00 43.09 115 ARG A C 1
ATOM 631 O O . ARG A 1 116 ? 138.819 139.617 175.704 1.00 43.09 115 ARG A O 1
ATOM 639 N N . LEU A 1 117 ? 139.714 141.582 176.345 1.00 43.09 116 LEU A N 1
ATOM 640 C CA . LEU A 1 117 ? 140.478 141.802 175.127 1.00 43.09 116 LEU A CA 1
ATOM 641 C C . LEU A 1 117 ? 141.932 141.439 175.392 1.00 43.09 116 LEU A C 1
ATOM 642 O O . LEU A 1 117 ? 142.560 142.003 176.294 1.00 43.09 116 LEU A O 1
ATOM 647 N N . ILE A 1 118 ? 142.461 140.507 174.610 1.00 43.09 117 ILE A N 1
ATOM 648 C CA . ILE A 1 118 ? 143.860 140.112 174.689 1.00 43.09 117 ILE A CA 1
ATOM 649 C C . ILE A 1 118 ? 144.565 140.720 173.488 1.00 43.09 117 ILE A C 1
ATOM 650 O O . ILE A 1 118 ? 144.267 140.374 172.340 1.00 43.09 117 ILE A O 1
ATOM 655 N N . CYS A 1 119 ? 145.490 141.633 173.744 1.00 43.09 118 CYS A N 1
ATOM 656 C CA . CYS A 1 119 ? 146.272 142.272 172.697 1.00 43.09 118 CYS A CA 1
ATOM 657 C C . CYS A 1 119 ? 147.701 141.758 172.795 1.00 43.09 118 CYS A C 1
ATOM 658 O O . CYS A 1 119 ? 148.345 141.901 173.839 1.00 43.09 118 CYS A O 1
ATOM 661 N N . VAL A 1 120 ? 148.189 141.149 171.719 1.00 43.09 119 VAL A N 1
ATOM 662 C CA . VAL A 1 120 ? 149.537 140.599 171.665 1.00 43.09 119 VAL A CA 1
ATOM 663 C C . VAL A 1 120 ? 150.308 141.348 170.590 1.00 43.09 119 VAL A C 1
ATOM 664 O O . VAL A 1 120 ? 149.833 141.481 169.458 1.00 43.09 119 VAL A O 1
ATOM 668 N N . ILE A 1 121 ? 151.490 141.836 170.944 1.00 43.09 120 ILE A N 1
ATOM 669 C CA . ILE A 1 121 ? 152.315 142.644 170.057 1.00 43.09 120 ILE A CA 1
ATOM 670 C C . ILE A 1 121 ? 153.684 141.993 169.948 1.00 43.09 120 ILE A C 1
ATOM 671 O O . ILE A 1 121 ? 154.267 141.592 170.960 1.00 43.09 120 ILE A O 1
ATOM 676 N N . ASP A 1 122 ? 154.193 141.883 168.723 1.00 50.16 121 ASP A N 1
ATOM 677 C CA . ASP A 1 122 ? 155.593 141.534 168.534 1.00 50.16 121 ASP A CA 1
ATOM 678 C C . ASP A 1 122 ? 156.448 142.740 168.892 1.00 50.16 121 ASP A C 1
ATOM 679 O O . ASP A 1 122 ? 157.021 143.388 168.012 1.00 50.16 121 ASP A O 1
ATOM 684 N N . GLY A 1 123 ? 156.531 143.052 170.182 1.00 55.08 122 GLY A N 1
ATOM 685 C CA . GLY A 1 123 ? 157.115 144.304 170.612 1.00 55.08 122 GLY A CA 1
ATOM 686 C C . GLY A 1 123 ? 158.451 144.191 171.308 1.00 55.08 122 GLY A C 1
ATOM 687 O O . GLY A 1 123 ? 159.456 143.846 170.682 1.00 55.08 122 GLY A O 1
ATOM 688 N N . ASP A 1 124 ? 158.468 144.517 172.602 1.00 62.76 123 ASP A N 1
ATOM 689 C CA . ASP A 1 124 ? 159.660 144.475 173.443 1.00 62.76 123 ASP A CA 1
ATOM 690 C C . ASP A 1 124 ? 160.681 145.530 173.036 1.00 62.76 123 ASP A C 1
ATOM 691 O O . ASP A 1 124 ? 161.725 145.664 173.681 1.00 62.76 123 ASP A O 1
ATOM 696 N N . GLU A 1 125 ? 160.391 146.295 171.990 1.00 67.07 124 GLU A N 1
ATOM 697 C CA . GLU A 1 125 ? 161.299 147.314 171.489 1.00 67.07 124 GLU A CA 1
ATOM 698 C C . GLU A 1 125 ? 160.744 148.697 171.804 1.00 67.07 124 GLU A C 1
ATOM 699 O O . GLU A 1 125 ? 159.644 148.847 172.341 1.00 67.07 124 GLU A O 1
ATOM 705 N N . GLU A 1 126 ? 161.534 149.720 171.476 1.00 69.53 125 GLU A N 1
ATOM 706 C CA . GLU A 1 126 ? 161.104 151.094 171.705 1.00 69.53 125 GLU A CA 1
ATOM 707 C C . GLU A 1 126 ? 160.108 151.552 170.648 1.00 69.53 125 GLU A C 1
ATOM 708 O O . GLU A 1 126 ? 159.190 152.321 170.950 1.00 69.53 125 GLU A O 1
ATOM 714 N N . GLU A 1 127 ? 160.279 151.102 169.405 1.00 65.67 126 GLU A N 1
ATOM 715 C CA . GLU A 1 127 ? 159.376 151.521 168.340 1.00 65.67 126 GLU A CA 1
ATOM 716 C C . GLU A 1 127 ? 157.991 150.912 168.507 1.00 65.67 126 GLU A C 1
ATOM 717 O O . GLU A 1 127 ? 156.987 151.557 168.186 1.00 65.67 126 GLU A O 1
ATOM 723 N N . ASP A 1 128 ? 157.913 149.691 169.025 1.00 60.48 127 ASP A N 1
ATOM 724 C CA . ASP A 1 128 ? 156.638 149.015 169.212 1.00 60.48 127 ASP A CA 1
ATOM 725 C C . ASP A 1 128 ? 155.906 149.462 170.469 1.00 60.48 127 ASP A C 1
ATOM 726 O O . ASP A 1 128 ? 154.859 148.890 170.787 1.00 60.48 127 ASP A O 1
ATOM 731 N N . LEU A 1 129 ? 156.430 150.448 171.195 1.00 53.50 128 LEU A N 1
ATOM 732 C CA . LEU A 1 129 ? 155.743 150.969 172.368 1.00 53.50 128 LEU A CA 1
ATOM 733 C C . LEU A 1 129 ? 154.642 151.965 172.021 1.00 53.50 128 LEU A C 1
ATOM 734 O O . LEU A 1 129 ? 153.811 152.269 172.882 1.00 53.50 128 LEU A O 1
ATOM 739 N N . LYS A 1 130 ? 154.606 152.472 170.788 1.00 52.28 129 LYS A N 1
ATOM 740 C CA . LYS A 1 130 ? 153.535 153.383 170.397 1.00 52.28 129 LYS A CA 1
ATOM 741 C C . LYS A 1 130 ? 152.187 152.669 170.353 1.00 52.28 129 LYS A C 1
ATOM 742 O O . LYS A 1 130 ? 151.162 153.236 170.750 1.00 52.28 129 LYS A O 1
ATOM 748 N N . MET A 1 131 ? 152.167 151.423 169.879 1.00 43.09 130 MET A N 1
ATOM 749 C CA . MET A 1 131 ? 150.932 150.646 169.905 1.00 43.09 130 MET A CA 1
ATOM 750 C C . MET A 1 131 ? 150.479 150.386 171.337 1.00 43.09 130 MET A C 1
ATOM 751 O O . MET A 1 131 ? 149.278 150.429 171.638 1.00 43.09 130 MET A O 1
ATOM 756 N N . ALA A 1 132 ? 151.427 150.120 172.236 1.00 43.09 131 ALA A N 1
ATOM 757 C CA . ALA A 1 132 ? 151.087 149.951 173.644 1.00 43.09 131 ALA A CA 1
ATOM 758 C C . ALA A 1 132 ? 150.515 151.234 174.231 1.00 43.09 131 ALA A C 1
ATOM 759 O O . ALA A 1 132 ? 149.581 151.194 175.039 1.00 43.09 131 ALA A O 1
ATOM 761 N N . GLU A 1 133 ? 151.070 152.383 173.845 1.00 45.07 132 GLU A N 1
ATOM 762 C CA . GLU A 1 133 ? 150.544 153.656 174.329 1.00 45.07 132 GLU A CA 1
ATOM 763 C C . GLU A 1 133 ? 149.132 153.906 173.813 1.00 45.07 132 GLU A C 1
ATOM 764 O O . GLU A 1 133 ? 148.280 154.424 174.545 1.00 45.07 132 GLU A O 1
ATOM 770 N N . ILE A 1 134 ? 148.864 153.547 172.556 1.00 43.09 133 ILE A N 1
ATOM 771 C CA . ILE A 1 134 ? 147.507 153.679 172.023 1.00 43.09 133 ILE A CA 1
ATOM 772 C C . ILE A 1 134 ? 146.543 152.792 172.797 1.00 43.09 133 ILE A C 1
ATOM 773 O O . ILE A 1 134 ? 145.439 153.217 173.162 1.00 43.09 133 ILE A O 1
ATOM 778 N N . TYR A 1 135 ? 146.943 151.548 173.064 1.00 43.09 134 TYR A N 1
ATOM 779 C CA . TYR A 1 135 ? 146.104 150.672 173.874 1.00 43.09 134 TYR A CA 1
ATOM 780 C C . TYR A 1 135 ? 145.833 151.295 175.235 1.00 43.09 134 TYR A C 1
ATOM 781 O O . TYR A 1 135 ? 144.695 151.301 175.712 1.00 43.09 134 TYR A O 1
ATOM 790 N N . LYS A 1 136 ? 146.874 151.832 175.875 1.00 43.09 135 LYS A N 1
ATOM 791 C CA . LYS A 1 136 ? 146.703 152.436 177.190 1.00 43.09 135 LYS A CA 1
ATOM 792 C C . LYS A 1 136 ? 145.769 153.635 177.143 1.00 43.09 135 LYS A C 1
ATOM 793 O O . LYS A 1 136 ? 145.074 153.918 178.124 1.00 43.09 135 LYS A O 1
ATOM 799 N N . GLN A 1 137 ? 145.750 154.364 176.031 1.00 45.01 136 GLN A N 1
ATOM 800 C CA . GLN A 1 137 ? 144.874 155.524 175.938 1.00 45.01 136 GLN A CA 1
ATOM 801 C C . GLN A 1 137 ? 143.461 155.177 175.480 1.00 45.01 136 GLN A C 1
ATOM 802 O O . GLN A 1 137 ? 142.570 156.024 175.590 1.00 45.01 136 GLN A O 1
ATOM 808 N N . VAL A 1 138 ? 143.226 153.961 174.990 1.00 43.09 137 VAL A N 1
ATOM 809 C CA . VAL A 1 138 ? 141.866 153.516 174.691 1.00 43.09 137 VAL A CA 1
ATOM 810 C C . VAL A 1 138 ? 141.395 152.547 175.771 1.00 43.09 137 VAL A C 1
ATOM 811 O O . VAL A 1 138 ? 140.211 152.521 176.124 1.00 43.09 137 VAL A O 1
ATOM 815 N N . TYR A 1 139 ? 142.319 151.766 176.317 1.00 43.09 138 TYR A N 1
ATOM 816 C CA . TYR A 1 139 ? 141.993 150.671 177.224 1.00 43.09 138 TYR A CA 1
ATOM 817 C C . TYR A 1 139 ? 142.799 150.829 178.512 1.00 43.09 138 TYR A C 1
ATOM 818 O O . TYR A 1 139 ? 143.374 151.883 178.803 1.00 43.09 138 TYR A O 1
ATOM 827 N N . ASN A 1 140 ? 142.840 149.761 179.308 1.00 44.87 139 ASN A N 1
ATOM 828 C CA . ASN A 1 140 ? 143.648 149.662 180.521 1.00 44.87 139 ASN A CA 1
ATOM 829 C C . ASN A 1 140 ? 145.111 150.042 180.349 1.00 44.87 139 ASN A C 1
ATOM 830 O O . ASN A 1 140 ? 145.634 150.059 179.232 1.00 44.87 139 ASN A O 1
ATOM 835 N N . ASP A 1 141 ? 145.770 150.366 181.455 1.00 42.31 140 ASP A N 1
ATOM 836 C CA . ASP A 1 141 ? 147.230 150.454 181.516 1.00 42.31 140 ASP A CA 1
ATOM 837 C C . ASP A 1 141 ? 147.832 149.142 182.005 1.00 42.31 140 ASP A C 1
ATOM 838 O O . ASP A 1 141 ? 148.624 149.102 182.943 1.00 42.31 140 ASP A O 1
ATOM 843 N N . ASN A 1 142 ? 147.469 148.047 181.345 1.00 38.62 141 ASN A N 1
ATOM 844 C CA . ASN A 1 142 ? 147.794 146.695 181.786 1.00 38.62 141 ASN A CA 1
ATOM 845 C C . ASN A 1 142 ? 148.734 146.002 180.807 1.00 38.62 141 ASN A C 1
ATOM 846 O O . ASN A 1 142 ? 148.530 144.846 180.434 1.00 38.62 141 ASN A O 1
ATOM 851 N N . VAL A 1 143 ? 149.761 146.714 180.360 1.00 40.56 142 VAL A N 1
ATOM 852 C CA . VAL A 1 143 ? 150.773 146.133 179.489 1.00 40.56 142 VAL A CA 1
ATOM 853 C C . VAL A 1 143 ? 151.713 145.266 180.315 1.00 40.56 142 VAL A C 1
ATOM 854 O O . VAL A 1 143 ? 152.130 145.639 181.418 1.00 40.56 142 VAL A O 1
ATOM 858 N N . LYS A 1 144 ? 152.030 144.089 179.789 1.00 44.55 143 LYS A N 1
ATOM 859 C CA . LYS A 1 144 ? 152.979 143.174 180.400 1.00 44.55 143 LYS A CA 1
ATOM 860 C C . LYS A 1 144 ? 154.109 142.918 179.418 1.00 44.55 143 LYS A C 1
ATOM 861 O O . LYS A 1 144 ? 153.873 142.750 178.219 1.00 44.55 143 LYS A O 1
ATOM 867 N N . LYS A 1 145 ? 155.335 142.883 179.930 1.00 53.22 144 LYS A N 1
ATOM 868 C CA . LYS A 1 145 ? 156.537 142.775 179.106 1.00 53.22 144 LYS A CA 1
ATOM 869 C C . LYS A 1 145 ? 157.372 141.600 179.594 1.00 53.22 144 LYS A C 1
ATOM 870 O O . LYS A 1 145 ? 158.398 141.781 180.259 1.00 53.22 144 LYS A O 1
ATOM 876 N N . PRO A 1 146 ? 156.954 140.376 179.285 1.00 56.00 145 PRO A N 1
ATOM 877 C CA . PRO A 1 146 ? 157.745 139.211 179.680 1.00 56.00 145 PRO A CA 1
ATOM 878 C C . PRO A 1 146 ? 159.012 139.109 178.849 1.00 56.00 145 PRO A C 1
ATOM 879 O O . PRO A 1 146 ? 159.104 139.619 177.732 1.00 56.00 145 PRO A O 1
ATOM 883 N N . GLY A 1 147 ? 160.005 138.438 179.415 1.00 55.40 146 GLY A N 1
ATOM 884 C CA . GLY A 1 147 ? 161.250 138.279 178.704 1.00 55.40 146 GLY A CA 1
ATOM 885 C C . GLY A 1 147 ? 161.291 137.142 177.717 1.00 55.40 146 GLY A C 1
ATOM 886 O O . GLY A 1 147 ? 162.280 137.002 176.991 1.00 55.40 146 GLY A O 1
ATOM 887 N N . VAL A 1 148 ? 160.242 136.323 177.650 1.00 61.09 147 VAL A N 1
ATOM 888 C CA . VAL A 1 148 ? 160.249 135.117 176.835 1.00 61.09 147 VAL A CA 1
ATOM 889 C C . VAL A 1 148 ? 158.917 134.980 176.109 1.00 61.09 147 VAL A C 1
ATOM 890 O O . VAL A 1 148 ? 157.903 135.559 176.502 1.00 61.09 147 VAL A O 1
ATOM 894 N N . VAL A 1 149 ? 158.938 134.203 175.030 1.00 55.88 148 VAL A N 1
ATOM 895 C CA . VAL A 1 149 ? 157.740 133.821 174.294 1.00 55.88 148 VAL A CA 1
ATOM 896 C C . VAL A 1 149 ? 157.249 132.499 174.860 1.00 55.88 148 VAL A C 1
ATOM 897 O O . VAL A 1 149 ? 158.053 131.642 175.244 1.00 55.88 148 VAL A O 1
ATOM 901 N N . LEU A 1 150 ? 155.927 132.333 174.930 1.00 53.49 149 LEU A N 1
ATOM 902 C CA . LEU A 1 150 ? 155.368 131.169 175.611 1.00 53.49 149 LEU A CA 1
ATOM 903 C C . LEU A 1 150 ? 155.707 129.866 174.897 1.00 53.49 149 LEU A C 1
ATOM 904 O O . LEU A 1 150 ? 155.992 128.854 175.547 1.00 53.49 149 LEU A O 1
ATOM 909 N N . CYS A 1 151 ? 155.673 129.863 173.563 1.00 54.54 150 CYS A N 1
ATOM 910 C CA . CYS A 1 151 ? 155.863 128.617 172.830 1.00 54.54 150 CYS A CA 1
ATOM 911 C C . CYS A 1 151 ? 157.250 128.026 173.035 1.00 54.54 150 CYS A C 1
ATOM 912 O O . CYS A 1 151 ? 157.413 126.807 172.925 1.00 54.54 150 CYS A O 1
ATOM 915 N N . GLU A 1 152 ? 158.249 128.854 173.322 1.00 59.90 151 GLU A N 1
ATOM 916 C CA . GLU A 1 152 ? 159.610 128.391 173.578 1.00 59.90 151 GLU A CA 1
ATOM 917 C C . GLU A 1 152 ? 159.848 128.425 175.085 1.00 59.90 151 GLU A C 1
ATOM 918 O O . GLU A 1 152 ? 160.424 129.370 175.626 1.00 59.90 151 GLU A O 1
ATOM 924 N N . SER A 1 153 ? 159.399 127.369 175.763 1.00 68.91 152 SER A N 1
ATOM 925 C CA . SER A 1 153 ? 159.604 127.207 177.198 1.00 68.91 152 SER A CA 1
ATOM 926 C C . SER A 1 153 ? 159.127 125.830 177.641 1.00 68.91 152 SER A C 1
ATOM 927 O O . SER A 1 153 ? 158.234 125.250 177.017 1.00 68.91 152 SER A O 1
ATOM 930 N N . GLU A 1 154 ? 159.709 125.295 178.716 1.00 79.76 153 GLU A N 1
ATOM 931 C CA . GLU A 1 154 ? 159.246 124.011 179.227 1.00 79.76 153 GLU A CA 1
ATOM 932 C C . GLU A 1 154 ? 157.886 124.126 179.899 1.00 79.76 153 GLU A C 1
ATOM 933 O O . GLU A 1 154 ? 157.190 123.116 180.040 1.00 79.76 153 GLU A O 1
ATOM 939 N N . ASN A 1 155 ? 157.495 125.328 180.310 1.00 72.04 154 ASN A N 1
ATOM 940 C CA . ASN A 1 155 ? 156.178 125.590 180.879 1.00 72.04 154 ASN A CA 1
ATOM 941 C C . ASN A 1 155 ? 155.454 126.542 179.938 1.00 72.04 154 ASN A C 1
ATOM 942 O O . ASN A 1 155 ? 155.784 127.731 179.875 1.00 72.04 154 ASN A O 1
ATOM 947 N N . LYS A 1 156 ? 154.476 126.017 179.203 1.00 62.31 155 LYS A N 1
ATOM 948 C CA . LYS A 1 156 ? 153.752 126.789 178.204 1.00 62.31 155 LYS A CA 1
ATOM 949 C C . LYS A 1 156 ? 152.442 127.359 178.726 1.00 62.31 155 LYS A C 1
ATOM 950 O O . LYS A 1 156 ? 151.685 127.942 177.945 1.00 62.31 155 LYS A O 1
ATOM 956 N N . ASN A 1 157 ? 152.147 127.196 180.011 1.00 61.28 156 ASN A N 1
ATOM 957 C CA . ASN A 1 157 ? 150.940 127.784 180.568 1.00 61.28 156 ASN A CA 1
ATOM 958 C C . ASN A 1 157 ? 151.062 129.302 180.610 1.00 61.28 156 ASN A C 1
ATOM 959 O O . ASN A 1 157 ? 152.155 129.858 180.736 1.00 61.28 156 ASN A O 1
ATOM 964 N N . GLY A 1 158 ? 149.920 129.971 180.500 1.00 59.18 157 GLY A N 1
ATOM 965 C CA . GLY A 1 158 ? 149.885 131.415 180.545 1.00 59.18 157 GLY A CA 1
ATOM 966 C C . GLY A 1 158 ? 149.977 132.021 181.922 1.00 59.18 157 GLY A C 1
ATOM 967 O O . GLY A 1 158 ? 150.054 133.245 182.043 1.00 59.18 157 GLY A O 1
ATOM 968 N N . SER A 1 159 ? 149.975 131.199 182.973 1.00 60.48 158 SER A N 1
ATOM 969 C CA . SER A 1 159 ? 150.058 131.722 184.331 1.00 60.48 158 SER A CA 1
ATOM 970 C C . SER A 1 159 ? 151.388 132.405 184.611 1.00 60.48 158 SER A C 1
ATOM 971 O O . SER A 1 159 ? 151.470 133.214 185.541 1.00 60.48 158 SER A O 1
ATOM 974 N N . THR A 1 160 ? 152.429 132.100 183.835 1.00 62.32 159 THR A N 1
ATOM 975 C CA . THR A 1 160 ? 153.726 132.734 184.031 1.00 62.32 159 THR A CA 1
ATOM 976 C C . THR A 1 160 ? 153.741 134.192 183.597 1.00 62.32 159 THR A C 1
ATOM 977 O O . THR A 1 160 ? 154.722 134.890 183.874 1.00 62.32 159 THR A O 1
ATOM 981 N N . ILE A 1 161 ? 152.695 134.667 182.924 1.00 58.31 160 ILE A N 1
ATOM 982 C CA . ILE A 1 161 ? 152.660 136.039 182.435 1.00 58.31 160 ILE A CA 1
ATOM 983 C C . ILE A 1 161 ? 151.359 136.715 182.849 1.00 58.31 160 ILE A C 1
ATOM 984 O O . ILE A 1 161 ? 151.231 137.940 182.761 1.00 58.31 160 ILE A O 1
ATOM 989 N N . ASP A 1 162 ? 150.390 135.930 183.308 1.00 59.86 161 ASP A N 1
ATOM 990 C CA . ASP A 1 162 ? 149.073 136.445 183.649 1.00 59.86 161 ASP A CA 1
ATOM 991 C C . ASP A 1 162 ? 148.667 135.953 185.029 1.00 59.86 161 ASP A C 1
ATOM 992 O O . ASP A 1 162 ? 148.926 134.801 185.388 1.00 59.86 161 ASP A O 1
ATOM 997 N N . SER A 1 163 ? 148.029 136.832 185.801 1.00 63.22 162 SER A N 1
ATOM 998 C CA . SER A 1 163 ? 147.561 136.474 187.134 1.00 63.22 162 SER A CA 1
ATOM 999 C C . SER A 1 163 ? 146.094 136.839 187.316 1.00 63.22 162 SER A C 1
ATOM 1000 O O . SER A 1 163 ? 145.371 136.169 188.060 1.00 63.22 162 SER A O 1
ATOM 1003 N N . ASP A 1 164 ? 145.645 137.896 186.646 1.00 64.44 163 ASP A N 1
ATOM 1004 C CA . ASP A 1 164 ? 144.257 138.336 186.698 1.00 64.44 163 ASP A CA 1
ATOM 1005 C C . ASP A 1 164 ? 143.611 138.067 185.347 1.00 64.44 163 ASP A C 1
ATOM 1006 O O . ASP A 1 164 ? 144.061 138.593 184.325 1.00 64.44 163 ASP A O 1
ATOM 1011 N N . VAL A 1 165 ? 142.552 137.262 185.349 1.00 59.11 164 VAL A N 1
ATOM 1012 C CA . VAL A 1 165 ? 141.899 136.843 184.114 1.00 59.11 164 VAL A CA 1
ATOM 1013 C C . VAL A 1 165 ? 140.732 137.768 183.811 1.00 59.11 164 VAL A C 1
ATOM 1014 O O . VAL A 1 165 ? 139.900 137.472 182.948 1.00 59.11 164 VAL A O 1
ATOM 1018 N N . SER A 1 166 ? 140.659 138.890 184.522 1.00 56.93 165 SER A N 1
ATOM 1019 C CA . SER A 1 166 ? 139.549 139.821 184.383 1.00 56.93 165 SER A CA 1
ATOM 1020 C C . SER A 1 166 ? 139.891 141.049 183.553 1.00 56.93 165 SER A C 1
ATOM 1021 O O . SER A 1 166 ? 139.071 141.480 182.737 1.00 56.93 165 SER A O 1
ATOM 1024 N N . LYS A 1 167 ? 141.075 141.615 183.734 1.00 50.57 166 LYS A N 1
ATOM 1025 C CA . LYS A 1 167 ? 141.453 142.847 183.064 1.00 50.57 166 LYS A CA 1
ATOM 1026 C C . LYS A 1 167 ? 141.902 142.560 181.639 1.00 50.57 166 LYS A C 1
ATOM 1027 O O . LYS A 1 167 ? 142.581 141.564 181.380 1.00 50.57 166 LYS A O 1
ATOM 1033 N N . ASN A 1 168 ? 141.514 143.436 180.716 1.00 38.99 167 ASN A N 1
ATOM 1034 C CA . ASN A 1 168 ? 142.071 143.382 179.373 1.00 38.99 167 ASN A CA 1
ATOM 1035 C C . ASN A 1 168 ? 143.580 143.538 179.460 1.00 38.99 167 ASN A C 1
ATOM 1036 O O . ASN A 1 168 ? 144.082 144.399 180.187 1.00 38.99 167 ASN A O 1
ATOM 1041 N N . ILE A 1 169 ? 144.309 142.701 178.728 1.00 34.33 168 ILE A N 1
ATOM 1042 C CA . ILE A 1 169 ? 145.755 142.600 178.878 1.00 34.33 168 ILE A CA 1
ATOM 1043 C C . ILE A 1 169 ? 146.430 142.912 177.551 1.00 34.33 168 ILE A C 1
ATOM 1044 O O . ILE A 1 169 ? 145.921 142.560 176.482 1.00 34.33 168 ILE A O 1
ATOM 1049 N N . CYS A 1 170 ? 147.561 143.608 177.626 1.00 35.97 169 CYS A N 1
ATOM 1050 C CA . CYS A 1 170 ? 148.445 143.830 176.492 1.00 35.97 169 CYS A CA 1
ATOM 1051 C C . CYS A 1 170 ? 149.778 143.158 176.783 1.00 35.97 169 CYS A C 1
ATOM 1052 O O . CYS A 1 170 ? 150.326 143.309 177.879 1.00 35.97 169 CYS A O 1
ATOM 1055 N N . ILE A 1 171 ? 150.293 142.413 175.813 1.00 37.20 170 ILE A N 1
ATOM 1056 C CA . ILE A 1 171 ? 151.541 141.676 175.957 1.00 37.20 170 ILE A CA 1
ATOM 1057 C C . ILE A 1 171 ? 152.505 142.167 174.891 1.00 37.20 170 ILE A C 1
ATOM 1058 O O . ILE A 1 171 ? 152.125 142.309 173.724 1.00 37.20 170 ILE A O 1
ATOM 1063 N N . LEU A 1 172 ? 153.743 142.436 175.289 1.00 44.67 171 LEU A N 1
ATOM 1064 C CA . LEU A 1 172 ? 154.799 142.858 174.372 1.00 44.67 171 LEU A CA 1
ATOM 1065 C C . LEU A 1 172 ? 155.769 141.689 174.207 1.00 44.67 171 LEU A C 1
ATOM 1066 O O . LEU A 1 172 ? 156.749 141.560 174.942 1.00 44.67 171 LEU A O 1
ATOM 1071 N N . GLN A 1 173 ? 155.476 140.836 173.232 1.00 49.06 172 GLN A N 1
ATOM 1072 C CA . GLN A 1 173 ? 156.318 139.701 172.921 1.00 49.06 172 GLN A CA 1
ATOM 1073 C C . GLN A 1 173 ? 157.623 140.150 172.278 1.00 49.06 172 GLN A C 1
ATOM 1074 O O . GLN A 1 173 ? 157.708 141.246 171.718 1.00 49.06 172 GLN A O 1
ATOM 1080 N N . PRO A 1 174 ? 158.662 139.322 172.353 1.00 51.47 173 PRO A N 1
ATOM 1081 C CA . PRO A 1 174 ? 159.779 139.466 171.416 1.00 51.47 173 PRO A CA 1
ATOM 1082 C C . PRO A 1 174 ? 159.318 139.151 170.002 1.00 51.47 173 PRO A C 1
ATOM 1083 O O . PRO A 1 174 ? 158.418 138.337 169.787 1.00 51.47 173 PRO A O 1
ATOM 1087 N N . HIS A 1 175 ? 159.942 139.810 169.032 1.00 50.96 174 HIS A N 1
ATOM 1088 C CA . HIS A 1 175 ? 159.542 139.657 167.636 1.00 50.96 174 HIS A CA 1
ATOM 1089 C C . HIS A 1 175 ? 159.887 138.253 167.151 1.00 50.96 174 HIS A C 1
ATOM 1090 O O . HIS A 1 175 ? 161.063 137.918 166.983 1.00 50.96 174 HIS A O 1
ATOM 1097 N N . ARG A 1 176 ? 158.863 137.426 166.934 1.00 52.79 175 ARG A N 1
ATOM 1098 C CA . ARG A 1 176 ? 159.068 136.073 166.430 1.00 52.79 175 ARG A CA 1
ATOM 1099 C C . ARG A 1 176 ? 158.167 135.782 165.237 1.00 52.79 175 ARG A C 1
ATOM 1100 O O . ARG A 1 176 ? 158.530 134.996 164.357 1.00 52.79 175 ARG A O 1
ATOM 1108 N N . GLY A 1 177 ? 156.990 136.399 165.201 1.00 53.50 176 GLY A N 1
ATOM 1109 C CA . GLY A 1 177 ? 156.075 136.192 164.097 1.00 53.50 176 GLY A CA 1
ATOM 1110 C C . GLY A 1 177 ? 154.616 136.152 164.499 1.00 53.50 176 GLY A C 1
ATOM 1111 O O . GLY A 1 177 ? 154.290 136.135 165.689 1.00 53.50 176 GLY A O 1
ATOM 1112 N N . LYS A 1 178 ? 153.726 136.129 163.505 1.00 50.53 177 LYS A N 1
ATOM 1113 C CA . LYS A 1 178 ? 152.294 136.131 163.786 1.00 50.53 177 LYS A CA 1
ATOM 1114 C C . LYS A 1 178 ? 151.879 134.877 164.534 1.00 50.53 177 LYS A C 1
ATOM 1115 O O . LYS A 1 178 ? 151.029 134.932 165.430 1.00 50.53 177 LYS A O 1
ATOM 1121 N N . ARG A 1 179 ? 152.464 133.735 164.174 1.00 54.54 178 ARG A N 1
ATOM 1122 C CA . ARG A 1 179 ? 152.076 132.472 164.792 1.00 54.54 178 ARG A CA 1
ATOM 1123 C C . ARG A 1 179 ? 152.378 132.469 166.284 1.00 54.54 178 ARG A C 1
ATOM 1124 O O . ARG A 1 179 ? 151.580 131.972 167.084 1.00 54.54 178 ARG A O 1
ATOM 1132 N N . GLU A 1 180 ? 153.518 133.036 166.678 1.00 51.05 179 GLU A N 1
ATOM 1133 C CA . GLU A 1 180 ? 153.887 133.082 168.090 1.00 51.05 179 GLU A CA 1
ATOM 1134 C C . GLU A 1 180 ? 152.957 133.989 168.891 1.00 51.05 179 GLU A C 1
ATOM 1135 O O . GLU A 1 180 ? 152.552 133.644 170.011 1.00 51.05 179 GLU A O 1
ATOM 1141 N N . SER A 1 181 ? 152.615 135.157 168.343 1.00 45.27 180 SER A N 1
ATOM 1142 C CA . SER A 1 181 ? 151.685 136.050 169.027 1.00 45.27 180 SER A CA 1
ATOM 1143 C C . SER A 1 181 ? 150.303 135.419 169.152 1.00 45.27 180 SER A C 1
ATOM 1144 O O . SER A 1 181 ? 149.657 135.524 170.202 1.00 45.27 180 SER A O 1
ATOM 1147 N N . LEU A 1 182 ? 149.832 134.753 168.096 1.00 43.35 181 LEU A N 1
ATOM 1148 C CA . LEU A 1 182 ? 148.577 134.017 168.204 1.00 43.35 181 LEU A CA 1
ATOM 1149 C C . LEU A 1 182 ? 148.674 132.892 169.224 1.00 43.35 181 LEU A C 1
ATOM 1150 O O . LEU A 1 182 ? 147.687 132.581 169.896 1.00 43.35 181 LEU A O 1
ATOM 1155 N N . TYR A 1 183 ? 149.844 132.262 169.345 1.00 45.82 182 TYR A N 1
ATOM 1156 C CA . TYR A 1 183 ? 150.026 131.232 170.362 1.00 45.82 182 TYR A CA 1
ATOM 1157 C C . TYR A 1 183 ? 149.875 131.812 171.762 1.00 45.82 182 TYR A C 1
ATOM 1158 O O . TYR A 1 183 ? 149.219 131.216 172.625 1.00 45.82 182 TYR A O 1
ATOM 1167 N N . THR A 1 184 ? 150.482 132.974 172.007 1.00 42.97 183 THR A N 1
ATOM 1168 C CA . THR A 1 184 ? 150.318 133.616 173.308 1.00 42.97 183 THR A CA 1
ATOM 1169 C C . THR A 1 184 ? 148.867 133.998 173.551 1.00 42.97 183 THR A C 1
ATOM 1170 O O . THR A 1 184 ? 148.365 133.882 174.674 1.00 42.97 183 THR A O 1
ATOM 1174 N N . GLY A 1 185 ? 148.180 134.471 172.511 1.00 39.74 184 GLY A N 1
ATOM 1175 C CA . GLY A 1 185 ? 146.764 134.766 172.655 1.00 39.74 184 GLY A CA 1
ATOM 1176 C C . GLY A 1 185 ? 145.953 133.540 173.022 1.00 39.74 184 GLY A C 1
ATOM 1177 O O . GLY A 1 185 ? 145.081 133.599 173.891 1.00 39.74 184 GLY A O 1
ATOM 1178 N N . PHE A 1 186 ? 146.237 132.410 172.372 1.00 39.54 185 PHE A N 1
ATOM 1179 C CA . PHE A 1 186 ? 145.554 131.162 172.702 1.00 39.54 185 PHE A CA 1
ATOM 1180 C C . PHE A 1 186 ? 145.822 130.758 174.143 1.00 39.54 185 PHE A C 1
ATOM 1181 O O . PHE A 1 186 ? 144.913 130.314 174.852 1.00 39.54 185 PHE A O 1
ATOM 1189 N N . GLN A 1 187 ? 147.073 130.890 174.586 1.00 43.75 186 GLN A N 1
ATOM 1190 C CA . GLN A 1 187 ? 147.415 130.511 175.953 1.00 43.75 186 GLN A CA 1
ATOM 1191 C C . GLN A 1 187 ? 146.712 131.400 176.968 1.00 43.75 186 GLN A C 1
ATOM 1192 O O . GLN A 1 187 ? 146.209 130.913 177.985 1.00 43.75 186 GLN A O 1
ATOM 1198 N N . LEU A 1 188 ? 146.665 132.708 176.708 1.00 37.51 187 LEU A N 1
ATOM 1199 C CA . LEU A 1 188 ? 146.005 133.626 177.632 1.00 37.51 187 LEU A CA 1
ATOM 1200 C C . LEU A 1 188 ? 144.495 133.424 177.653 1.00 37.51 187 LEU A C 1
ATOM 1201 O O . LEU A 1 188 ? 143.865 133.592 178.702 1.00 37.51 187 LEU A O 1
ATOM 1206 N N . ALA A 1 189 ? 143.896 133.084 176.513 1.00 39.36 188 ALA A N 1
ATOM 1207 C CA . ALA A 1 189 ? 142.459 132.863 176.473 1.00 39.36 188 ALA A CA 1
ATOM 1208 C C . ALA A 1 189 ? 142.061 131.515 177.058 1.00 39.36 188 ALA A C 1
ATOM 1209 O O . ALA A 1 189 ? 140.974 131.393 177.631 1.00 39.36 188 ALA A O 1
ATOM 1211 N N . SER A 1 190 ? 142.910 130.500 176.926 1.00 44.79 189 SER A N 1
ATOM 1212 C CA . SER A 1 190 ? 142.554 129.146 177.327 1.00 44.79 189 SER A CA 1
ATOM 1213 C C . SER A 1 190 ? 142.833 128.850 178.793 1.00 44.79 189 SER A C 1
ATOM 1214 O O . SER A 1 190 ? 142.437 127.786 179.276 1.00 44.79 189 SER A O 1
ATOM 1217 N N . MET A 1 191 ? 143.501 129.748 179.509 1.00 50.25 190 MET A N 1
ATOM 1218 C CA . MET A 1 191 ? 143.769 129.547 180.925 1.00 50.25 190 MET A CA 1
ATOM 1219 C C . MET A 1 191 ? 142.663 130.092 181.814 1.00 50.25 190 MET A C 1
ATOM 1220 O O . MET A 1 191 ? 142.753 129.969 183.038 1.00 50.25 190 MET A O 1
ATOM 1225 N N . ASP A 1 192 ? 141.629 130.691 181.230 1.00 53.04 191 ASP A N 1
ATOM 1226 C CA . ASP A 1 192 ? 140.448 131.086 181.975 1.00 53.04 191 ASP A CA 1
ATOM 1227 C C . ASP A 1 192 ? 139.365 130.056 181.714 1.00 53.04 191 ASP A C 1
ATOM 1228 O O . ASP A 1 192 ? 138.881 129.959 180.577 1.00 53.04 191 ASP A O 1
ATOM 1233 N N . PRO A 1 193 ? 138.949 129.268 182.707 1.00 54.48 192 PRO A N 1
ATOM 1234 C CA . PRO A 1 193 ? 137.982 128.187 182.476 1.00 54.48 192 PRO A CA 1
ATOM 1235 C C . PRO A 1 193 ? 136.546 128.683 182.326 1.00 54.48 192 PRO A C 1
ATOM 1236 O O . PRO A 1 193 ? 135.604 128.080 182.840 1.00 54.48 192 PRO A O 1
ATOM 1240 N N . SER A 1 194 ? 136.381 129.794 181.613 1.00 47.13 193 SER A N 1
ATOM 1241 C CA . SER A 1 194 ? 135.065 130.313 181.263 1.00 47.13 193 SER A CA 1
ATOM 1242 C C . SER A 1 194 ? 134.943 130.733 179.809 1.00 47.13 193 SER A C 1
ATOM 1243 O O . SER A 1 194 ? 133.817 130.807 179.306 1.00 47.13 193 SER A O 1
ATOM 1246 N N . VAL A 1 195 ? 136.046 131.010 179.116 1.00 43.09 194 VAL A N 1
ATOM 1247 C CA . VAL A 1 195 ? 135.991 131.400 177.714 1.00 43.09 194 VAL A CA 1
ATOM 1248 C C . VAL A 1 195 ? 135.579 130.201 176.875 1.00 43.09 194 VAL A C 1
ATOM 1249 O O . VAL A 1 195 ? 136.128 129.101 177.023 1.00 43.09 194 VAL A O 1
ATOM 1253 N N . HIS A 1 196 ? 134.604 130.402 175.992 1.00 43.09 195 HIS A N 1
ATOM 1254 C CA . HIS A 1 196 ? 134.142 129.341 175.108 1.00 43.09 195 HIS A CA 1
ATOM 1255 C C . HIS A 1 196 ? 134.650 129.477 173.684 1.00 43.09 195 HIS A C 1
ATOM 1256 O O . HIS A 1 196 ? 134.755 128.469 172.980 1.00 43.09 195 HIS A O 1
ATOM 1263 N N . ALA A 1 197 ? 134.971 130.689 173.241 1.00 43.09 196 ALA A N 1
ATOM 1264 C CA . ALA A 1 197 ? 135.418 130.902 171.876 1.00 43.09 196 ALA A CA 1
ATOM 1265 C C . ALA A 1 197 ? 136.356 132.095 171.838 1.00 43.09 196 ALA A C 1
ATOM 1266 O O . ALA A 1 197 ? 136.349 132.946 172.730 1.00 43.09 196 ALA A O 1
ATOM 1268 N N . VAL A 1 198 ? 137.170 132.145 170.789 1.00 43.09 197 VAL A N 1
ATOM 1269 C CA . VAL A 1 198 ? 138.104 133.237 170.561 1.00 43.09 197 VAL A CA 1
ATOM 1270 C C . VAL A 1 198 ? 137.780 133.862 169.215 1.00 43.09 197 VAL A C 1
ATOM 1271 O O . VAL A 1 198 ? 137.620 133.153 168.214 1.00 43.09 197 VAL A O 1
ATOM 1275 N N . VAL A 1 199 ? 137.667 135.183 169.197 1.00 43.09 198 VAL A N 1
ATOM 1276 C CA . VAL A 1 199 ? 137.460 135.941 167.972 1.00 43.09 198 VAL A CA 1
ATOM 1277 C C . VAL A 1 199 ? 138.795 136.567 167.605 1.00 43.09 198 VAL A C 1
ATOM 1278 O O . VAL A 1 199 ? 139.289 137.455 168.304 1.00 43.09 198 VAL A O 1
ATOM 1282 N N . LEU A 1 200 ? 139.384 136.096 166.512 1.00 43.09 199 LEU A N 1
ATOM 1283 C CA . LEU A 1 200 ? 140.657 136.608 166.026 1.00 43.09 199 LEU A CA 1
ATOM 1284 C C . LEU A 1 200 ? 140.393 137.703 165.006 1.00 43.09 199 LEU A C 1
ATOM 1285 O O . LEU A 1 200 ? 139.700 137.472 164.005 1.00 43.09 199 LEU A O 1
ATOM 1290 N N . ILE A 1 201 ? 140.938 138.895 165.256 1.00 43.09 200 ILE A N 1
ATOM 1291 C CA . ILE A 1 201 ? 140.848 139.981 164.293 1.00 43.09 200 ILE A CA 1
ATOM 1292 C C . ILE A 1 201 ? 142.236 140.567 164.089 1.00 43.09 200 ILE A C 1
ATOM 1293 O O . ILE A 1 201 ? 143.155 140.341 164.878 1.00 43.09 200 ILE A O 1
ATOM 1298 N N . ASP A 1 202 ? 142.384 141.315 163.001 1.00 43.09 201 ASP A N 1
ATOM 1299 C CA . ASP A 1 202 ? 143.640 141.967 162.685 1.00 43.09 201 ASP A CA 1
ATOM 1300 C C . ASP A 1 202 ? 143.728 143.304 163.414 1.00 43.09 201 ASP A C 1
ATOM 1301 O O . ASP A 1 202 ? 142.832 143.695 164.161 1.00 43.09 201 ASP A O 1
ATOM 1306 N N . SER A 1 203 ? 144.826 144.016 163.193 1.00 43.09 202 SER A N 1
ATOM 1307 C CA . SER A 1 203 ? 145.050 145.306 163.827 1.00 43.09 202 SER A CA 1
ATOM 1308 C C . SER A 1 203 ? 144.588 146.478 162.975 1.00 43.09 202 SER A C 1
ATOM 1309 O O . SER A 1 203 ? 144.786 147.629 163.374 1.00 43.09 202 SER A O 1
ATOM 1312 N N . ASP A 1 204 ? 143.987 146.222 161.817 1.00 43.09 203 ASP A N 1
ATOM 1313 C CA . ASP A 1 204 ? 143.511 147.285 160.949 1.00 43.09 203 ASP A CA 1
ATOM 1314 C C . ASP A 1 204 ? 142.031 147.179 160.617 1.00 43.09 203 ASP A C 1
ATOM 1315 O O . ASP A 1 204 ? 141.526 148.014 159.858 1.00 43.09 203 ASP A O 1
ATOM 1320 N N . THR A 1 205 ? 141.320 146.192 161.153 1.00 43.09 204 THR A N 1
ATOM 1321 C CA . THR A 1 205 ? 139.918 146.008 160.811 1.00 43.09 204 THR A CA 1
ATOM 1322 C C . THR A 1 205 ? 139.022 146.844 161.711 1.00 43.09 204 THR A C 1
ATOM 1323 O O . THR A 1 205 ? 139.198 146.879 162.931 1.00 43.09 204 THR A O 1
ATOM 1327 N N . VAL A 1 206 ? 138.050 147.508 161.099 1.00 43.09 205 VAL A N 1
ATOM 1328 C CA . VAL A 1 206 ? 137.050 148.292 161.810 1.00 43.09 205 VAL A CA 1
ATOM 1329 C C . VAL A 1 206 ? 135.777 147.454 161.827 1.00 43.09 205 VAL A C 1
ATOM 1330 O O . VAL A 1 206 ? 135.091 147.324 160.813 1.00 43.09 205 VAL A O 1
ATOM 1334 N N . LEU A 1 207 ? 135.460 146.874 162.979 1.00 43.09 206 LEU A N 1
ATOM 1335 C CA . LEU A 1 207 ? 134.278 146.034 163.080 1.00 43.09 206 LEU A CA 1
ATOM 1336 C C . LEU A 1 207 ? 133.011 146.879 163.121 1.00 43.09 206 LEU A C 1
ATOM 1337 O O . LEU A 1 207 ? 133.018 148.034 163.551 1.00 43.09 206 LEU A O 1
ATOM 1342 N N . GLU A 1 208 ? 131.915 146.289 162.663 1.00 43.09 207 GLU A N 1
ATOM 1343 C CA . GLU A 1 208 ? 130.610 146.885 162.876 1.00 43.09 207 GLU A CA 1
ATOM 1344 C C . GLU A 1 208 ? 130.104 146.528 164.269 1.00 43.09 207 GLU A C 1
ATOM 1345 O O . GLU A 1 208 ? 130.619 145.624 164.929 1.00 43.09 207 GLU A O 1
ATOM 1351 N N . LYS A 1 209 ? 129.074 147.249 164.713 1.00 43.09 208 LYS A N 1
ATOM 1352 C CA . LYS A 1 209 ? 128.621 147.111 166.092 1.00 43.09 208 LYS A CA 1
ATOM 1353 C C . LYS A 1 209 ? 128.133 145.706 166.412 1.00 43.09 208 LYS A C 1
ATOM 1354 O O . LYS A 1 209 ? 128.104 145.329 167.587 1.00 43.09 208 LYS A O 1
ATOM 1360 N N . ASN A 1 210 ? 127.754 144.921 165.405 1.00 43.09 209 ASN A N 1
ATOM 1361 C CA . ASN A 1 210 ? 127.284 143.559 165.624 1.00 43.09 209 ASN A CA 1
ATOM 1362 C C . ASN A 1 210 ? 128.198 142.524 164.978 1.00 43.09 209 ASN A C 1
ATOM 1363 O O . ASN A 1 210 ? 127.773 141.389 164.750 1.00 43.09 209 ASN A O 1
ATOM 1368 N N . ALA A 1 211 ? 129.444 142.891 164.674 1.00 43.09 210 ALA A N 1
ATOM 1369 C CA . ALA A 1 211 ? 130.354 141.946 164.036 1.00 43.09 210 ALA A CA 1
ATOM 1370 C C . ALA A 1 211 ? 130.679 140.776 164.954 1.00 43.09 210 ALA A C 1
ATOM 1371 O O . ALA A 1 211 ? 130.706 139.626 164.509 1.00 43.09 210 ALA A O 1
ATOM 1373 N N . ILE A 1 212 ? 130.934 141.049 166.235 1.00 43.09 211 ILE A N 1
ATOM 1374 C CA . ILE A 1 212 ? 131.280 139.982 167.171 1.00 43.09 211 ILE A CA 1
ATOM 1375 C C . ILE A 1 212 ? 130.088 139.061 167.401 1.00 43.09 211 ILE A C 1
ATOM 1376 O O . ILE A 1 212 ? 130.246 137.845 167.552 1.00 43.09 211 ILE A O 1
ATOM 1381 N N . LEU A 1 213 ? 128.880 139.620 167.432 1.00 43.09 212 LEU A N 1
ATOM 1382 C CA . LEU A 1 213 ? 127.697 138.804 167.679 1.00 43.09 212 LEU A CA 1
ATOM 1383 C C . LEU A 1 213 ? 127.460 137.808 166.552 1.00 43.09 212 LEU A C 1
ATOM 1384 O O . LEU A 1 213 ? 127.030 136.676 166.798 1.00 43.09 212 LEU A O 1
ATOM 1389 N N . GLU A 1 214 ? 127.735 138.205 165.313 1.00 43.09 213 GLU A N 1
ATOM 1390 C CA . GLU A 1 214 ? 127.388 137.388 164.160 1.00 43.09 213 GLU A CA 1
ATOM 1391 C C . GLU A 1 214 ? 128.454 136.368 163.781 1.00 43.09 213 GLU A C 1
ATOM 1392 O O . GLU A 1 214 ? 128.195 135.535 162.909 1.00 43.09 213 GLU A O 1
ATOM 1398 N N . VAL A 1 215 ? 129.634 136.404 164.393 1.00 43.09 214 VAL A N 1
ATOM 1399 C CA . VAL A 1 215 ? 130.619 135.352 164.157 1.00 43.09 214 VAL A CA 1
ATOM 1400 C C . VAL A 1 215 ? 130.486 134.233 165.177 1.00 43.09 214 VAL A C 1
ATOM 1401 O O . VAL A 1 215 ? 130.680 133.062 164.849 1.00 43.09 214 VAL A O 1
ATOM 1405 N N . VAL A 1 216 ? 130.152 134.568 166.427 1.00 43.09 215 VAL A N 1
ATOM 1406 C CA . VAL A 1 216 ? 130.086 133.565 167.480 1.00 43.09 215 VAL A CA 1
ATOM 1407 C C . VAL A 1 216 ? 128.712 132.931 167.593 1.00 43.09 215 VAL A C 1
ATOM 1408 O O . VAL A 1 216 ? 128.529 132.014 168.404 1.00 43.09 215 VAL A O 1
ATOM 1412 N N . TYR A 1 217 ? 127.741 133.384 166.815 1.00 43.09 216 TYR A N 1
ATOM 1413 C CA . TYR A 1 217 ? 126.438 132.735 166.854 1.00 43.09 216 TYR A CA 1
ATOM 1414 C C . TYR A 1 217 ? 126.443 131.411 166.091 1.00 43.09 216 TYR A C 1
ATOM 1415 O O . TYR A 1 217 ? 125.917 130.420 166.612 1.00 43.09 216 TYR A O 1
ATOM 1424 N N . PRO A 1 218 ? 127.010 131.327 164.878 1.00 43.09 217 PRO A N 1
ATOM 1425 C CA . PRO A 1 218 ? 127.012 130.033 164.176 1.00 43.09 217 PRO A CA 1
ATOM 1426 C C . PRO A 1 218 ? 127.732 128.931 164.925 1.00 43.09 217 PRO A C 1
ATOM 1427 O O . PRO A 1 218 ? 127.443 127.754 164.682 1.00 43.09 217 PRO A O 1
ATOM 1431 N N . LEU A 1 219 ? 128.657 129.265 165.826 1.00 43.09 218 LEU A N 1
ATOM 1432 C CA . LEU A 1 219 ? 129.302 128.235 166.632 1.00 43.09 218 LEU A CA 1
ATOM 1433 C C . LEU A 1 219 ? 128.294 127.499 167.501 1.00 43.09 218 LEU A C 1
ATOM 1434 O O . LEU A 1 219 ? 128.529 126.350 167.890 1.00 43.09 218 LEU A O 1
ATOM 1439 N N . SER A 1 220 ? 127.171 128.138 167.812 1.00 43.09 219 SER A N 1
ATOM 1440 C CA . SER A 1 220 ? 126.163 127.583 168.702 1.00 43.09 219 SER A CA 1
ATOM 1441 C C . SER A 1 220 ? 125.063 126.827 167.973 1.00 43.09 219 SER A C 1
ATOM 1442 O O . SER A 1 220 ? 124.152 126.310 168.626 1.00 43.09 219 SER A O 1
ATOM 1445 N N . CYS A 1 221 ? 125.119 126.747 166.645 1.00 43.09 220 CYS A N 1
ATOM 1446 C CA . CYS A 1 221 ? 124.033 126.162 165.870 1.00 43.09 220 CYS A CA 1
ATOM 1447 C C . CYS A 1 221 ? 124.282 124.715 165.471 1.00 43.09 220 CYS A C 1
ATOM 1448 O O . CYS A 1 221 ? 123.324 124.005 165.149 1.00 43.09 220 CYS A O 1
ATOM 1451 N N . ASP A 1 222 ? 125.537 124.263 165.477 1.00 47.87 221 ASP A N 1
ATOM 1452 C CA . ASP A 1 222 ? 125.904 122.905 165.103 1.00 47.87 221 ASP A CA 1
ATOM 1453 C C . ASP A 1 222 ? 127.068 122.502 166.001 1.00 47.87 221 ASP A C 1
ATOM 1454 O O . ASP A 1 222 ? 128.091 123.208 166.033 1.00 47.87 221 ASP A O 1
ATOM 1459 N N . PRO A 1 223 ? 126.961 121.395 166.738 1.00 47.32 222 PRO A N 1
ATOM 1460 C CA . PRO A 1 223 ? 128.074 120.956 167.587 1.00 47.32 222 PRO A CA 1
ATOM 1461 C C . PRO A 1 223 ? 129.272 120.401 166.832 1.00 47.32 222 PRO A C 1
ATOM 1462 O O . PRO A 1 223 ? 130.213 119.927 167.474 1.00 47.32 222 PRO A O 1
ATOM 1466 N N . ASN A 1 224 ? 129.272 120.441 165.500 1.00 43.09 223 ASN A N 1
ATOM 1467 C CA . ASN A 1 224 ? 130.452 120.106 164.718 1.00 43.09 223 ASN A CA 1
ATOM 1468 C C . ASN A 1 224 ? 131.119 121.320 164.094 1.00 43.09 223 ASN A C 1
ATOM 1469 O O . ASN A 1 224 ? 132.228 121.190 163.568 1.00 43.09 223 ASN A O 1
ATOM 1474 N N . ILE A 1 225 ? 130.479 122.484 164.128 1.00 43.09 224 ILE A N 1
ATOM 1475 C CA . ILE A 1 225 ? 131.087 123.709 163.622 1.00 43.09 224 ILE A CA 1
ATOM 1476 C C . ILE A 1 225 ? 132.077 124.206 164.662 1.00 43.09 224 ILE A C 1
ATOM 1477 O O . ILE A 1 225 ? 131.698 124.514 165.795 1.00 43.09 224 ILE A O 1
ATOM 1482 N N . LYS A 1 226 ? 133.349 124.287 164.282 1.00 43.09 225 LYS A N 1
ATOM 1483 C CA . LYS A 1 226 ? 134.374 124.750 165.205 1.00 43.09 225 LYS A CA 1
ATOM 1484 C C . LYS A 1 226 ? 135.020 126.060 164.790 1.00 43.09 225 LYS A C 1
ATOM 1485 O O . LYS A 1 226 ? 135.677 126.695 165.620 1.00 43.09 225 LYS A O 1
ATOM 1491 N N . ALA A 1 227 ? 134.851 126.481 163.542 1.00 43.09 226 ALA A N 1
ATOM 1492 C CA . ALA A 1 227 ? 135.377 127.749 163.071 1.00 43.09 226 ALA A CA 1
ATOM 1493 C C . ALA A 1 227 ? 134.308 128.465 162.263 1.00 43.09 226 ALA A C 1
ATOM 1494 O O . ALA A 1 227 ? 133.428 127.835 161.675 1.00 43.09 226 ALA A O 1
ATOM 1496 N N . VAL A 1 228 ? 134.374 129.793 162.274 1.00 43.09 227 VAL A N 1
ATOM 1497 C CA . VAL A 1 228 ? 133.472 130.651 161.513 1.00 43.09 227 VAL A CA 1
ATOM 1498 C C . VAL A 1 228 ? 134.298 131.764 160.892 1.00 43.09 227 VAL A C 1
ATOM 1499 O O . VAL A 1 228 ? 135.197 132.313 161.536 1.00 43.09 227 VAL A O 1
ATOM 1503 N N . ALA A 1 229 ? 133.999 132.099 159.643 1.00 43.09 228 ALA A N 1
ATOM 1504 C CA . ALA A 1 229 ? 134.665 133.186 158.942 1.00 43.09 228 ALA A CA 1
ATOM 1505 C C . ALA A 1 229 ? 133.678 134.317 158.702 1.00 43.09 228 ALA A C 1
ATOM 1506 O O . ALA A 1 229 ? 132.540 134.077 158.295 1.00 43.09 228 ALA A O 1
ATOM 1508 N N . GLY A 1 230 ? 134.104 135.552 158.960 1.00 43.09 229 GLY A N 1
ATOM 1509 C CA . GLY A 1 230 ? 133.274 136.703 158.708 1.00 43.09 229 GLY A CA 1
ATOM 1510 C C . GLY A 1 230 ? 133.660 137.389 157.415 1.00 43.09 229 GLY A C 1
ATOM 1511 O O . GLY A 1 230 ? 134.747 137.185 156.883 1.00 43.09 229 GLY A O 1
ATOM 1512 N N . GLU A 1 231 ? 132.744 138.202 156.904 1.00 43.09 230 GLU A N 1
ATOM 1513 C CA . GLU A 1 231 ? 133.019 138.958 155.693 1.00 43.09 230 GLU A CA 1
ATOM 1514 C C . GLU A 1 231 ? 134.048 140.047 155.964 1.00 43.09 230 GLU A C 1
ATOM 1515 O O . GLU A 1 231 ? 134.013 140.713 157.000 1.00 43.09 230 GLU A O 1
ATOM 1521 N N . CYS A 1 232 ? 134.973 140.217 155.028 1.00 43.09 231 CYS A N 1
ATOM 1522 C CA . CYS A 1 232 ? 135.931 141.311 155.047 1.00 43.09 231 CYS A CA 1
ATOM 1523 C C . CYS A 1 232 ? 135.649 142.222 153.863 1.00 43.09 231 CYS A C 1
ATOM 1524 O O . CYS A 1 232 ? 135.605 141.761 152.718 1.00 43.09 231 CYS A O 1
ATOM 1527 N N . LYS A 1 233 ? 135.451 143.504 154.141 1.00 43.09 232 LYS A N 1
ATOM 1528 C CA . LYS A 1 233 ? 135.133 144.486 153.118 1.00 43.09 232 LYS A CA 1
ATOM 1529 C C . LYS A 1 233 ? 136.264 145.493 153.003 1.00 43.09 232 LYS A C 1
ATOM 1530 O O . LYS A 1 233 ? 136.787 145.971 154.011 1.00 43.09 232 LYS A O 1
ATOM 1536 N N . ILE A 1 234 ? 136.643 145.807 151.772 1.00 43.09 233 ILE A N 1
ATOM 1537 C CA . ILE A 1 234 ? 137.665 146.816 151.521 1.00 43.09 233 ILE A CA 1
ATOM 1538 C C . ILE A 1 234 ? 137.015 148.192 151.578 1.00 43.09 233 ILE A C 1
ATOM 1539 O O . ILE A 1 234 ? 135.967 148.419 150.965 1.00 43.09 233 ILE A O 1
ATOM 1544 N N . TRP A 1 235 ? 137.624 149.111 152.329 1.00 43.09 234 TRP A N 1
ATOM 1545 C CA . TRP A 1 235 ? 137.051 150.437 152.504 1.00 43.09 234 TRP A CA 1
ATOM 1546 C C . TRP A 1 235 ? 137.751 151.532 151.717 1.00 43.09 234 TRP A C 1
ATOM 1547 O O . TRP A 1 235 ? 137.137 152.573 151.475 1.00 43.09 234 TRP A O 1
ATOM 1558 N N . ASN A 1 236 ? 139.003 151.337 151.313 1.00 43.09 235 ASN A N 1
ATOM 1559 C CA . ASN A 1 236 ? 139.768 152.403 150.670 1.00 43.09 235 ASN A CA 1
ATOM 1560 C C . ASN A 1 236 ? 139.726 152.239 149.152 1.00 43.09 235 ASN A C 1
ATOM 1561 O O . ASN A 1 236 ? 140.721 151.950 148.492 1.00 43.09 235 ASN A O 1
ATOM 1566 N N . THR A 1 237 ? 138.538 152.449 148.599 1.00 43.09 236 THR A N 1
ATOM 1567 C CA . THR A 1 237 ? 138.338 152.344 147.155 1.00 43.09 236 THR A CA 1
ATOM 1568 C C . THR A 1 237 ? 138.515 153.692 146.461 1.00 43.09 236 THR A C 1
ATOM 1569 O O . THR A 1 237 ? 137.648 154.154 145.726 1.00 43.09 236 THR A O 1
ATOM 1573 N N . ASP A 1 238 ? 139.657 154.337 146.692 1.00 43.09 237 ASP A N 1
ATOM 1574 C CA . ASP A 1 238 ? 139.982 155.607 146.057 1.00 43.09 237 ASP A CA 1
ATOM 1575 C C . ASP A 1 238 ? 140.991 155.461 144.926 1.00 43.09 237 ASP A C 1
ATOM 1576 O O . ASP A 1 238 ? 141.458 156.471 144.394 1.00 43.09 237 ASP A O 1
ATOM 1581 N N . THR A 1 239 ? 141.346 154.234 144.559 1.00 27.43 238 THR A N 1
ATOM 1582 C CA . THR A 1 239 ? 142.194 153.963 143.410 1.00 27.43 238 THR A CA 1
ATOM 1583 C C . THR A 1 239 ? 141.577 152.826 142.612 1.00 27.43 238 THR A C 1
ATOM 1584 O O . THR A 1 239 ? 140.785 152.039 143.132 1.00 27.43 238 THR A O 1
ATOM 1588 N N . ILE A 1 240 ? 141.933 152.756 141.329 1.00 25.60 239 ILE A N 1
ATOM 1589 C CA . ILE A 1 240 ? 141.314 151.765 140.454 1.00 25.60 239 ILE A CA 1
ATOM 1590 C C . ILE A 1 240 ? 141.693 150.352 140.882 1.00 25.60 239 ILE A C 1
ATOM 1591 O O . ILE A 1 240 ? 140.843 149.452 140.919 1.00 25.60 239 ILE A O 1
ATOM 1596 N N . LEU A 1 241 ? 142.964 150.134 141.228 1.00 25.48 240 LEU A N 1
ATOM 1597 C CA . LEU A 1 241 ? 143.369 148.826 141.728 1.00 25.48 240 LEU A CA 1
ATOM 1598 C C . LEU A 1 241 ? 142.621 148.478 143.004 1.00 25.48 240 LEU A C 1
ATOM 1599 O O . LEU A 1 241 ? 142.163 147.345 143.173 1.00 25.48 240 LEU A O 1
ATOM 1604 N N . SER A 1 242 ? 142.483 149.446 143.910 1.00 25.53 241 SER A N 1
ATOM 1605 C CA . SER A 1 242 ? 141.771 149.203 145.159 1.00 25.53 241 SER A CA 1
ATOM 1606 C C . SER A 1 242 ? 140.306 148.872 144.916 1.00 25.53 241 SER A C 1
ATOM 1607 O O . SER A 1 242 ? 139.751 147.992 145.577 1.00 25.53 241 SER A O 1
ATOM 1610 N N . MET A 1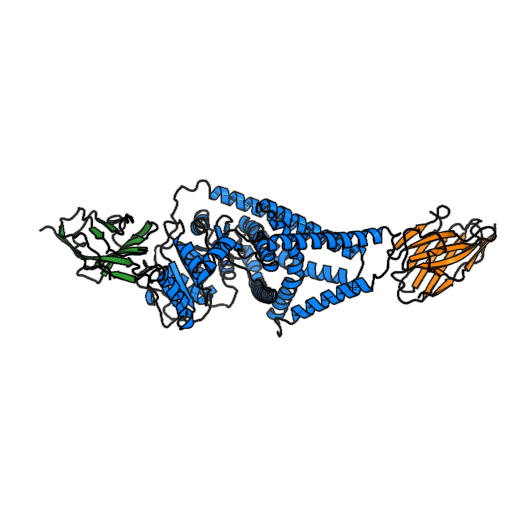 243 ? 139.656 149.569 143.984 1.00 24.21 242 MET A N 1
ATOM 1611 C CA . MET A 1 243 ? 138.258 149.267 143.695 1.00 24.21 242 MET A CA 1
ATOM 1612 C C . MET A 1 243 ? 138.101 147.873 143.096 1.00 24.21 242 MET A C 1
ATOM 1613 O O . MET A 1 243 ? 137.202 147.113 143.490 1.00 24.21 242 MET A O 1
ATOM 1618 N N . LEU A 1 244 ? 138.975 147.509 142.154 1.00 23.94 243 LEU A N 1
ATOM 1619 C CA . LEU A 1 244 ? 138.900 146.176 141.568 1.00 23.94 243 LEU A CA 1
ATOM 1620 C C . LEU A 1 244 ? 139.153 145.100 142.614 1.00 23.94 243 LEU A C 1
ATOM 1621 O O . LEU A 1 244 ? 138.485 144.061 142.620 1.00 23.94 243 LEU A O 1
ATOM 1626 N N . VAL A 1 245 ? 140.113 145.330 143.512 1.00 23.40 244 VAL A N 1
ATOM 1627 C CA . VAL A 1 245 ? 140.384 144.370 144.576 1.00 23.40 244 VAL A CA 1
ATOM 1628 C C . VAL A 1 245 ? 139.220 144.297 145.556 1.00 23.40 244 VAL A C 1
ATOM 1629 O O . VAL A 1 245 ? 138.926 143.229 146.097 1.00 23.40 244 VAL A O 1
ATOM 1633 N N . SER A 1 246 ? 138.542 145.416 145.805 1.00 43.09 245 SER A N 1
ATOM 1634 C CA . SER A 1 246 ? 137.370 145.391 146.673 1.00 43.09 245 SER A CA 1
ATOM 1635 C C . SER A 1 246 ? 136.271 144.520 146.084 1.00 43.09 245 SER A C 1
ATOM 1636 O O . SER A 1 246 ? 135.643 143.727 146.795 1.00 43.09 245 SER A O 1
ATOM 1639 N N . TRP A 1 247 ? 136.033 144.642 144.779 1.00 43.09 246 TRP A N 1
ATOM 1640 C CA . TRP A 1 247 ? 135.014 143.798 144.159 1.00 43.09 246 TRP A CA 1
ATOM 1641 C C . TRP A 1 247 ? 135.470 142.347 144.055 1.00 43.09 246 TRP A C 1
ATOM 1642 O O . TRP A 1 247 ? 134.644 141.430 144.146 1.00 43.09 246 TRP A O 1
ATOM 1653 N N . ARG A 1 248 ? 136.774 142.116 143.899 1.00 43.09 247 ARG A N 1
ATOM 1654 C CA . ARG A 1 248 ? 137.298 140.756 143.963 1.00 43.09 247 ARG A CA 1
ATOM 1655 C C . ARG A 1 248 ? 137.065 140.144 145.338 1.00 43.09 247 ARG A C 1
ATOM 1656 O O . ARG A 1 248 ? 136.716 138.967 145.446 1.00 43.09 247 ARG A O 1
ATOM 1664 N N . TYR A 1 249 ? 137.266 140.926 146.399 1.00 43.09 248 TYR A N 1
ATOM 1665 C CA . TYR A 1 249 ? 136.991 140.451 147.752 1.00 43.09 248 TYR A CA 1
ATOM 1666 C C . TYR A 1 249 ? 135.513 140.150 147.939 1.00 43.09 248 TYR A C 1
ATOM 1667 O O . TYR A 1 249 ? 135.149 139.144 148.558 1.00 43.09 248 TYR A O 1
ATOM 1676 N N . PHE A 1 250 ? 134.646 141.023 147.427 1.00 43.09 249 PHE A N 1
ATOM 1677 C CA . PHE A 1 250 ? 133.210 140.778 147.511 1.00 43.09 249 PHE A CA 1
ATOM 1678 C C . PHE A 1 250 ? 132.844 139.466 146.833 1.00 43.09 249 PHE A C 1
ATOM 1679 O O . PHE A 1 250 ? 132.086 138.659 147.380 1.00 43.09 249 PHE A O 1
ATOM 1687 N N . SER A 1 251 ? 133.393 139.230 145.640 1.00 43.09 250 SER A N 1
ATOM 1688 C CA . SER A 1 251 ? 133.134 137.979 144.934 1.00 43.09 250 SER A CA 1
ATOM 1689 C C . SER A 1 251 ? 133.697 136.781 145.689 1.00 43.09 250 SER A C 1
ATOM 1690 O O . SER A 1 251 ? 133.034 135.747 145.806 1.00 43.09 250 SER A O 1
ATOM 1693 N N . ALA A 1 252 ? 134.917 136.904 146.213 1.00 43.09 251 ALA A N 1
ATOM 1694 C CA . ALA A 1 252 ? 135.598 135.779 146.839 1.00 43.09 251 ALA A CA 1
ATOM 1695 C C . ALA A 1 252 ? 135.023 135.428 148.198 1.00 43.09 251 ALA A C 1
ATOM 1696 O O . ALA A 1 252 ? 135.233 134.309 148.672 1.00 43.09 251 ALA A O 1
ATOM 1698 N N . PHE A 1 253 ? 134.326 136.358 148.844 1.00 43.09 252 PHE A N 1
ATOM 1699 C CA . PHE A 1 253 ? 133.678 136.083 150.118 1.00 43.09 252 PHE A CA 1
ATOM 1700 C C . PHE A 1 253 ? 132.217 135.690 149.952 1.00 43.09 252 PHE A C 1
ATOM 1701 O O . PHE A 1 253 ? 131.795 134.653 150.464 1.00 43.09 252 PHE A O 1
ATOM 1709 N N . ASN A 1 254 ? 131.435 136.485 149.226 1.00 43.09 253 ASN A N 1
ATOM 1710 C CA . ASN A 1 254 ? 130.000 136.253 149.164 1.00 43.09 253 ASN A CA 1
ATOM 1711 C C . ASN A 1 254 ? 129.598 135.192 148.150 1.00 43.09 253 ASN A C 1
ATOM 1712 O O . ASN A 1 254 ? 128.421 134.822 148.110 1.00 43.09 253 ASN A O 1
ATOM 1717 N N . VAL A 1 255 ? 130.525 134.691 147.339 1.00 43.09 254 VAL A N 1
ATOM 1718 C CA . VAL A 1 255 ? 130.190 133.673 146.349 1.00 43.09 254 VAL A CA 1
ATOM 1719 C C . VAL A 1 255 ? 131.013 132.419 146.601 1.00 43.09 254 VAL A C 1
ATOM 1720 O O . VAL A 1 255 ? 130.462 131.337 146.821 1.00 43.09 254 VAL A O 1
ATOM 1724 N N . GLU A 1 256 ? 132.338 132.553 146.567 1.00 43.09 255 GLU A N 1
ATOM 1725 C CA . GLU A 1 256 ? 133.201 131.392 146.750 1.00 43.09 255 GLU A CA 1
ATOM 1726 C C . GLU A 1 256 ? 133.093 130.839 148.165 1.00 43.09 255 GLU A C 1
ATOM 1727 O O . GLU A 1 256 ? 132.876 129.637 148.357 1.00 43.09 255 GLU A O 1
ATOM 1733 N N . ARG A 1 257 ? 133.231 131.704 149.171 1.00 43.09 256 ARG A N 1
ATOM 1734 C CA . ARG A 1 257 ? 133.191 131.234 150.550 1.00 43.09 256 ARG A CA 1
ATOM 1735 C C . ARG A 1 257 ? 131.790 130.811 150.962 1.00 43.09 256 ARG A C 1
ATOM 1736 O O . ARG A 1 257 ? 131.642 129.892 151.768 1.00 43.09 256 ARG A O 1
ATOM 1744 N N . GLY A 1 258 ? 130.753 131.449 150.422 1.00 43.09 257 GLY A N 1
ATOM 1745 C CA . GLY A 1 258 ? 129.403 130.976 150.677 1.00 43.09 257 GLY A CA 1
ATOM 1746 C C . GLY A 1 258 ? 129.139 129.614 150.065 1.00 43.09 257 GLY A C 1
ATOM 1747 O O . GLY A 1 258 ? 128.503 128.753 150.683 1.00 43.09 257 GLY A O 1
ATOM 1748 N N . ALA A 1 259 ? 129.626 129.396 148.842 1.00 43.09 258 ALA A N 1
ATOM 1749 C CA . ALA A 1 259 ? 129.496 128.085 148.218 1.00 43.09 258 ALA A CA 1
ATOM 1750 C C . ALA A 1 259 ? 130.234 127.024 149.019 1.00 43.09 258 ALA A C 1
ATOM 1751 O O . ALA A 1 259 ? 129.732 125.910 149.197 1.00 43.09 258 ALA A O 1
ATOM 1753 N N . GLN A 1 260 ? 131.430 127.352 149.508 1.00 29.33 259 GLN A N 1
ATOM 1754 C CA . GLN A 1 260 ? 132.159 126.424 150.364 1.00 29.33 259 GLN A CA 1
ATOM 1755 C C . GLN A 1 260 ? 131.403 126.156 151.658 1.00 29.33 259 GLN A C 1
ATOM 1756 O O . GLN A 1 260 ? 131.334 125.014 152.122 1.00 29.33 259 GLN A O 1
ATOM 1762 N N . SER A 1 261 ? 130.826 127.198 152.253 1.00 27.09 260 SER A N 1
ATOM 1763 C CA . SER A 1 261 ? 130.158 127.083 153.539 1.00 27.09 260 SER A CA 1
ATOM 1764 C C . SER A 1 261 ? 128.812 126.383 153.456 1.00 27.09 260 SER A C 1
ATOM 1765 O O . SER A 1 261 ? 128.276 125.991 154.497 1.00 27.09 260 SER A O 1
ATOM 1768 N N . LEU A 1 262 ? 128.231 126.252 152.263 1.00 24.82 261 LEU A N 1
ATOM 1769 C CA . LEU A 1 262 ? 127.010 125.457 152.156 1.00 24.82 261 LEU A CA 1
ATOM 1770 C C . LEU A 1 262 ? 127.252 124.023 152.611 1.00 24.82 261 LEU A C 1
ATOM 1771 O O . LEU A 1 262 ? 126.394 123.415 153.260 1.00 24.82 261 LEU A O 1
ATOM 1776 N N . TRP A 1 263 ? 128.415 123.468 152.281 1.00 28.16 262 TRP A N 1
ATOM 1777 C CA . TRP A 1 263 ? 128.815 122.135 152.710 1.00 28.16 262 TRP A CA 1
ATOM 1778 C C . TRP A 1 263 ? 129.626 122.147 153.996 1.00 28.16 262 TRP A C 1
ATOM 1779 O O . TRP A 1 263 ? 130.049 121.080 154.450 1.00 28.16 262 TRP A O 1
ATOM 1790 N N . LYS A 1 264 ? 129.857 123.324 154.580 1.00 43.09 263 LYS A N 1
ATOM 1791 C CA . LYS A 1 264 ? 130.606 123.476 155.827 1.00 43.09 263 LYS A CA 1
ATOM 1792 C C . LYS A 1 264 ? 132.053 123.002 155.681 1.00 43.09 263 LYS A C 1
ATOM 1793 O O . LYS A 1 264 ? 132.583 122.282 156.528 1.00 43.09 263 LYS A O 1
ATOM 1799 N N . THR A 1 265 ? 132.693 123.408 154.588 1.00 31.41 264 THR A N 1
ATOM 1800 C CA . THR A 1 265 ? 134.094 123.077 154.328 1.00 31.41 264 THR A CA 1
ATOM 1801 C C . THR A 1 265 ? 134.848 124.310 153.837 1.00 31.41 264 THR A C 1
ATOM 1802 O O . THR A 1 265 ? 135.542 124.274 152.821 1.00 31.41 264 THR A O 1
ATOM 1806 N N . VAL A 1 266 ? 134.707 125.428 154.547 1.00 43.09 265 VAL A N 1
ATOM 1807 C CA . VAL A 1 266 ? 135.382 126.655 154.135 1.00 43.09 265 VAL A CA 1
ATOM 1808 C C . VAL A 1 266 ? 136.886 126.440 154.195 1.00 43.09 265 VAL A C 1
ATOM 1809 O O . VAL A 1 266 ? 137.436 126.070 155.239 1.00 43.09 265 VAL A O 1
ATOM 1813 N N . GLN A 1 267 ? 137.562 126.682 153.070 1.00 43.09 266 GLN A N 1
ATOM 1814 C CA . GLN A 1 267 ? 138.977 126.343 152.956 1.00 43.09 266 GLN A CA 1
ATOM 1815 C C . GLN A 1 267 ? 139.853 127.255 153.804 1.00 43.09 266 GLN A C 1
ATOM 1816 O O . GLN A 1 267 ? 140.804 126.790 154.440 1.00 43.09 266 GLN A O 1
ATOM 1822 N N . CYS A 1 268 ? 139.572 128.554 153.807 1.00 44.50 267 CYS A N 1
ATOM 1823 C CA . CYS A 1 268 ? 140.377 129.515 154.547 1.00 44.50 267 CYS A CA 1
ATOM 1824 C C . CYS A 1 268 ? 139.470 130.394 155.389 1.00 44.50 267 CYS A C 1
ATOM 1825 O O . CYS A 1 268 ? 138.515 130.981 154.872 1.00 44.50 267 CYS A O 1
ATOM 1828 N N . VAL A 1 269 ? 139.766 130.478 156.681 1.00 43.09 268 VAL A N 1
ATOM 1829 C CA . VAL A 1 269 ? 139.082 131.417 157.562 1.00 43.09 268 VAL A CA 1
ATOM 1830 C C . VAL A 1 269 ? 139.791 132.758 157.449 1.00 43.09 268 VAL A C 1
ATOM 1831 O O . VAL A 1 269 ? 141.001 132.852 157.679 1.00 43.09 268 VAL A O 1
ATOM 1835 N N . GLY A 1 270 ? 139.043 133.794 157.082 1.00 43.09 269 GLY A N 1
ATOM 1836 C CA . GLY A 1 270 ? 139.613 135.105 156.857 1.00 43.09 269 GLY A CA 1
ATOM 1837 C C . GLY A 1 270 ? 140.366 135.636 158.056 1.00 43.09 269 GLY A C 1
ATOM 1838 O O . GLY A 1 270 ? 139.875 135.571 159.185 1.00 43.09 269 GLY A O 1
ATOM 1839 N N . GLY A 1 271 ? 141.569 136.146 157.823 1.00 43.09 270 GLY A N 1
ATOM 1840 C CA . GLY A 1 271 ? 142.379 136.712 158.874 1.00 43.09 270 GLY A CA 1
ATOM 1841 C C . GLY A 1 271 ? 141.731 137.872 159.606 1.00 43.09 270 GLY A C 1
ATOM 1842 O O . GLY A 1 271 ? 141.725 137.915 160.839 1.00 43.09 270 GLY A O 1
ATOM 1843 N N . PRO A 1 272 ? 141.178 138.841 158.866 1.00 43.09 271 PRO A N 1
ATOM 1844 C CA . PRO A 1 272 ? 140.567 140.005 159.528 1.00 43.09 271 PRO A CA 1
ATOM 1845 C C . PRO A 1 272 ? 139.450 139.680 160.508 1.00 43.09 271 PRO A C 1
ATOM 1846 O O . PRO A 1 272 ? 139.293 140.408 161.494 1.00 43.09 271 PRO A O 1
ATOM 1850 N N . LEU A 1 273 ? 138.659 138.632 160.279 1.00 43.09 272 LEU A N 1
ATOM 1851 C CA . LEU A 1 273 ? 137.533 138.350 161.171 1.00 43.09 272 LEU A CA 1
ATOM 1852 C C . LEU A 1 273 ? 137.259 136.848 161.166 1.00 43.09 272 LEU A C 1
ATOM 1853 O O . LEU A 1 273 ? 136.650 136.325 160.227 1.00 43.09 272 LEU A O 1
ATOM 1858 N N . GLY A 1 274 ? 137.686 136.167 162.228 1.00 43.09 273 GLY A N 1
ATOM 1859 C CA . GLY A 1 274 ? 137.394 134.758 162.371 1.00 43.09 273 GLY A CA 1
ATOM 1860 C C . GLY A 1 274 ? 137.049 134.427 163.807 1.00 43.09 273 GLY A C 1
ATOM 1861 O O . GLY A 1 274 ? 137.335 135.190 164.726 1.00 43.09 273 GLY A O 1
ATOM 1862 N N . ALA A 1 275 ? 136.423 133.269 163.984 1.00 43.09 274 ALA A N 1
ATOM 1863 C CA . ALA A 1 275 ? 136.091 132.764 165.306 1.00 43.09 274 ALA A CA 1
ATOM 1864 C C . ALA A 1 275 ? 136.425 131.284 165.371 1.00 43.09 274 ALA A C 1
ATOM 1865 O O . ALA A 1 275 ? 136.130 130.538 164.437 1.00 43.09 274 ALA A O 1
ATOM 1867 N N . TYR A 1 276 ? 137.047 130.868 166.472 1.00 43.09 275 TYR A N 1
ATOM 1868 C CA . TYR A 1 276 ? 137.364 129.468 166.716 1.00 43.09 275 TYR A CA 1
ATOM 1869 C C . TYR A 1 276 ? 136.888 129.078 168.104 1.00 43.09 275 TYR A C 1
ATOM 1870 O O . TYR A 1 276 ? 137.072 129.833 169.059 1.00 43.09 275 TYR A O 1
ATOM 1879 N N . THR A 1 277 ? 136.309 127.888 168.228 1.00 43.09 276 THR A N 1
ATOM 1880 C CA . THR A 1 277 ? 136.019 127.374 169.559 1.00 43.09 276 THR A CA 1
ATOM 1881 C C . THR A 1 277 ? 137.320 127.130 170.312 1.00 43.09 276 THR A C 1
ATOM 1882 O O . THR A 1 277 ? 138.375 126.905 169.716 1.00 43.09 276 THR A O 1
ATOM 1886 N N . ILE A 1 278 ? 137.248 127.201 171.641 1.00 43.09 277 ILE A N 1
ATOM 1887 C CA . ILE A 1 278 ? 138.463 127.070 172.437 1.00 43.09 277 ILE A CA 1
ATOM 1888 C C . ILE A 1 278 ? 138.982 125.636 172.424 1.00 43.09 277 ILE A C 1
ATOM 1889 O O . ILE A 1 278 ? 140.195 125.411 172.509 1.00 43.09 277 ILE A O 1
ATOM 1894 N N . ASP A 1 279 ? 138.094 124.645 172.305 1.00 43.93 278 ASP A N 1
ATOM 1895 C CA . ASP A 1 279 ? 138.542 123.256 172.336 1.00 43.93 278 ASP A CA 1
ATOM 1896 C C . ASP A 1 279 ? 139.393 122.924 171.117 1.00 43.93 278 ASP A C 1
ATOM 1897 O O . ASP A 1 279 ? 140.469 122.328 171.246 1.00 43.93 278 ASP A O 1
ATOM 1902 N N . ILE A 1 280 ? 138.931 123.306 169.924 1.00 43.09 279 ILE A N 1
ATOM 1903 C CA . ILE A 1 280 ? 139.711 123.038 168.719 1.00 43.09 279 ILE A CA 1
ATOM 1904 C C . ILE A 1 280 ? 141.018 123.809 168.749 1.00 43.09 279 ILE A C 1
ATOM 1905 O O . ILE A 1 280 ? 142.037 123.336 168.233 1.00 43.09 279 ILE A O 1
ATOM 1910 N N . ILE A 1 281 ? 141.024 124.997 169.354 1.00 43.09 280 ILE A N 1
ATOM 1911 C CA . ILE A 1 281 ? 142.278 125.723 169.516 1.00 43.09 280 ILE A CA 1
ATOM 1912 C C . ILE A 1 281 ? 143.228 124.931 170.400 1.00 43.09 280 ILE A C 1
ATOM 1913 O O . ILE A 1 281 ? 144.419 124.812 170.103 1.00 43.09 280 ILE A O 1
ATOM 1918 N N . ASN A 1 282 ? 142.711 124.348 171.482 1.00 46.06 281 ASN A N 1
ATOM 1919 C CA . ASN A 1 282 ? 143.558 123.549 172.360 1.00 46.06 281 ASN A CA 1
ATOM 1920 C C . ASN A 1 282 ? 144.132 122.336 171.634 1.00 46.06 281 ASN A C 1
ATOM 1921 O O . ASN A 1 282 ? 145.301 121.985 171.830 1.00 46.06 281 ASN A O 1
ATOM 1926 N N . GLU A 1 283 ? 143.328 121.677 170.797 1.00 49.30 282 GLU A N 1
ATOM 1927 C CA . GLU A 1 283 ? 143.838 120.482 170.123 1.00 49.30 282 GLU A CA 1
ATOM 1928 C C . GLU A 1 283 ? 144.809 120.807 168.990 1.00 49.30 282 GLU A C 1
ATOM 1929 O O . GLU A 1 283 ? 145.822 120.118 168.833 1.00 49.30 282 GLU A O 1
ATOM 1935 N N . ILE A 1 284 ? 144.529 121.833 168.184 1.00 45.70 283 ILE A N 1
ATOM 1936 C CA . ILE A 1 284 ? 145.302 122.075 166.968 1.00 45.70 283 ILE A CA 1
ATOM 1937 C C . ILE A 1 284 ? 146.375 123.140 167.140 1.00 45.70 283 ILE A C 1
ATOM 1938 O O . ILE A 1 284 ? 147.080 123.455 166.174 1.00 45.70 283 ILE A O 1
ATOM 1943 N N . LYS A 1 285 ? 146.529 123.700 168.337 1.00 49.35 284 LYS A N 1
ATOM 1944 C CA . LYS A 1 285 ? 147.511 124.762 168.533 1.00 49.35 284 LYS A CA 1
ATOM 1945 C C . LYS A 1 285 ? 148.934 124.225 168.456 1.00 49.35 284 LYS A C 1
ATOM 1946 O O . LYS A 1 285 ? 149.790 124.807 167.780 1.00 49.35 284 LYS A O 1
ATOM 1952 N N . ASP A 1 286 ? 149.207 123.116 169.143 1.00 55.56 285 ASP A N 1
ATOM 1953 C CA . ASP A 1 286 ? 150.571 122.591 169.194 1.00 55.56 285 ASP A CA 1
ATOM 1954 C C . ASP A 1 286 ? 151.100 122.137 167.837 1.00 55.56 285 ASP A C 1
ATOM 1955 O O . ASP A 1 286 ? 152.229 122.521 167.486 1.00 55.56 285 ASP A O 1
ATOM 1960 N N . PRO A 1 287 ? 150.386 121.330 167.042 1.00 51.56 286 PRO A N 1
ATOM 1961 C CA . PRO A 1 287 ? 150.911 121.002 165.706 1.00 51.56 286 PRO A CA 1
ATOM 1962 C C . PRO A 1 287 ? 151.079 122.213 164.807 1.00 51.56 286 PRO A C 1
ATOM 1963 O O . PRO A 1 287 ? 151.943 122.204 163.922 1.00 51.56 286 PRO A O 1
ATOM 1967 N N . TRP A 1 288 ? 150.272 123.256 165.002 1.00 52.24 287 TRP A N 1
ATOM 1968 C CA . TRP A 1 288 ? 150.359 124.436 164.151 1.00 52.24 287 TRP A CA 1
ATOM 1969 C C . TRP A 1 288 ? 151.601 125.262 164.452 1.00 52.24 287 TRP A C 1
ATOM 1970 O O . TRP A 1 288 ? 152.089 125.982 163.575 1.00 52.24 287 TRP A O 1
ATOM 1981 N N . ILE A 1 289 ? 152.130 125.172 165.673 1.00 52.39 288 ILE A N 1
ATOM 1982 C CA . ILE A 1 289 ? 153.260 126.004 166.078 1.00 52.39 288 ILE A CA 1
ATOM 1983 C C . ILE A 1 289 ? 154.590 125.263 166.034 1.00 52.39 288 ILE A C 1
ATOM 1984 O O . ILE A 1 289 ? 155.648 125.912 166.081 1.00 52.39 288 ILE A O 1
ATOM 1989 N N . THR A 1 290 ? 154.580 123.935 165.925 1.00 57.17 289 THR A N 1
ATOM 1990 C CA . THR A 1 290 ? 155.825 123.188 165.803 1.00 57.17 289 THR A CA 1
ATOM 1991 C C . THR A 1 290 ? 155.878 122.446 164.477 1.00 57.17 289 THR A C 1
ATOM 1992 O O . THR A 1 290 ? 156.231 121.264 164.437 1.00 57.17 289 THR A O 1
ATOM 1996 N N . GLN A 1 291 ? 155.520 123.120 163.392 1.00 60.39 290 GLN A N 1
ATOM 1997 C CA . GLN A 1 291 ? 155.635 122.521 162.072 1.00 60.39 290 GLN A CA 1
ATOM 1998 C C . GLN A 1 291 ? 156.796 123.151 161.314 1.00 60.39 290 GLN A C 1
ATOM 1999 O O . GLN A 1 291 ? 157.224 124.261 161.631 1.00 60.39 290 GLN A O 1
ATOM 2005 N N . THR A 1 299 ? 155.330 130.129 157.241 1.00 75.63 298 THR A N 1
ATOM 2006 C CA . THR A 1 299 ? 155.322 131.513 157.697 1.00 75.63 298 THR A CA 1
ATOM 2007 C C . THR A 1 299 ? 153.942 132.141 157.529 1.00 75.63 298 THR A C 1
ATOM 2008 O O . THR A 1 299 ? 153.252 132.416 158.509 1.00 75.63 298 THR A O 1
ATOM 2012 N N . TYR A 1 300 ? 153.544 132.358 156.278 1.00 75.64 299 TYR A N 1
ATOM 2013 C CA . TYR A 1 300 ? 152.294 133.030 155.954 1.00 75.64 299 TYR A CA 1
ATOM 2014 C C . TYR A 1 300 ? 151.124 132.065 155.808 1.00 75.64 299 TYR A C 1
ATOM 2015 O O . TYR A 1 300 ? 150.073 132.456 155.291 1.00 75.64 299 TYR A O 1
ATOM 2024 N N . GLY A 1 301 ? 151.283 130.821 156.248 1.00 70.47 300 GLY A N 1
ATOM 2025 C CA . GLY A 1 301 ? 150.203 129.861 156.232 1.00 70.47 300 GLY A CA 1
ATOM 2026 C C . GLY A 1 301 ? 149.232 129.966 157.381 1.00 70.47 300 GLY A C 1
ATOM 2027 O O . GLY A 1 301 ? 148.290 129.173 157.458 1.00 70.47 300 GLY A O 1
ATOM 2028 N N . ASP A 1 302 ? 149.436 130.921 158.285 1.00 63.35 301 ASP A N 1
ATOM 2029 C CA . ASP A 1 302 ? 148.498 131.127 159.377 1.00 63.35 301 ASP A CA 1
ATOM 2030 C C . ASP A 1 302 ? 147.139 131.522 158.819 1.00 63.35 301 ASP A C 1
ATOM 2031 O O . ASP A 1 302 ? 147.046 132.097 157.733 1.00 63.35 301 ASP A O 1
ATOM 2036 N N . ASP A 1 303 ? 146.084 131.138 159.542 1.00 56.92 302 ASP A N 1
ATOM 2037 C CA . ASP A 1 303 ? 144.673 131.321 159.195 1.00 56.92 302 ASP A CA 1
ATOM 2038 C C . ASP A 1 303 ? 144.308 130.495 157.967 1.00 56.92 302 ASP A C 1
ATOM 2039 O O . ASP A 1 303 ? 143.137 130.426 157.582 1.00 56.92 302 ASP A O 1
ATOM 2044 N N . ARG A 1 304 ? 145.303 129.855 157.360 1.00 53.84 303 ARG A N 1
ATOM 2045 C CA . ARG A 1 304 ? 145.114 128.836 156.337 1.00 53.84 303 ARG A CA 1
ATOM 2046 C C . ARG A 1 304 ? 145.560 127.465 156.806 1.00 53.84 303 ARG A C 1
ATOM 2047 O O . ARG A 1 304 ? 144.937 126.463 156.456 1.00 53.84 303 ARG A O 1
ATOM 2055 N N . ARG A 1 305 ? 146.630 127.403 157.599 1.00 55.39 304 ARG A N 1
ATOM 2056 C CA . ARG A 1 305 ? 147.000 126.155 158.249 1.00 55.39 304 ARG A CA 1
ATOM 2057 C C . ARG A 1 305 ? 146.126 125.860 159.461 1.00 55.39 304 ARG A C 1
ATOM 2058 O O . ARG A 1 305 ? 145.935 124.692 159.801 1.00 55.39 304 ARG A O 1
ATOM 2066 N N . LEU A 1 306 ? 145.599 126.886 160.133 1.00 45.64 305 LEU A N 1
ATOM 2067 C CA . LEU A 1 306 ? 144.630 126.646 161.201 1.00 45.64 305 LEU A CA 1
ATOM 2068 C C . LEU A 1 306 ? 143.342 126.056 160.641 1.00 45.64 305 LEU A C 1
ATOM 2069 O O . LEU A 1 306 ? 142.809 125.066 161.164 1.00 45.64 305 LEU A O 1
ATOM 2074 N N . THR A 1 307 ? 142.825 126.661 159.572 1.00 46.78 306 THR A N 1
ATOM 2075 C CA . THR A 1 307 ? 141.665 126.104 158.892 1.00 46.78 306 THR A CA 1
ATOM 2076 C C . THR A 1 307 ? 141.959 124.696 158.400 1.00 46.78 306 THR A C 1
ATOM 2077 O O . THR A 1 307 ? 141.108 123.804 158.488 1.00 46.78 306 THR A O 1
ATOM 2081 N N . ASN A 1 308 ? 143.174 124.473 157.901 1.00 48.36 307 ASN A N 1
ATOM 2082 C CA . ASN A 1 308 ? 143.553 123.146 157.436 1.00 48.36 307 ASN A CA 1
ATOM 2083 C C . ASN A 1 308 ? 143.585 122.137 158.577 1.00 48.36 307 ASN A C 1
ATOM 2084 O O . ASN A 1 308 ? 143.189 120.983 158.398 1.00 48.36 307 ASN A O 1
ATOM 2089 N N . GLU A 1 309 ? 144.082 122.536 159.748 1.00 44.02 308 GLU A N 1
ATOM 2090 C CA . GLU A 1 309 ? 144.093 121.622 160.885 1.00 44.02 308 GLU A CA 1
ATOM 2091 C C . GLU A 1 309 ? 142.676 121.267 161.311 1.00 44.02 308 GLU A C 1
ATOM 2092 O O . GLU A 1 309 ? 142.377 120.102 161.607 1.00 44.02 308 GLU A O 1
ATOM 2098 N N . VAL A 1 310 ? 141.784 122.259 161.333 1.00 43.09 309 VAL A N 1
ATOM 2099 C CA . VAL A 1 310 ? 140.385 121.968 161.630 1.00 43.09 309 VAL A CA 1
ATOM 2100 C C . VAL A 1 310 ? 139.806 121.029 160.583 1.00 43.09 309 VAL A C 1
ATOM 2101 O O . VAL A 1 310 ? 138.963 120.181 160.897 1.00 43.09 309 VAL A O 1
ATOM 2105 N N . LEU A 1 311 ? 140.243 121.155 159.327 1.00 43.09 310 LEU A N 1
ATOM 2106 C CA . LEU A 1 311 ? 139.706 120.297 158.275 1.00 43.09 310 LEU A CA 1
ATOM 2107 C C . LEU A 1 311 ? 140.223 118.864 158.388 1.00 43.09 310 LEU A C 1
ATOM 2108 O O . LEU A 1 311 ? 139.441 117.915 158.271 1.00 43.09 310 LEU A O 1
ATOM 2113 N N . MET A 1 312 ? 141.531 118.675 158.612 1.00 46.02 311 MET A N 1
ATOM 2114 C CA . MET A 1 312 ? 142.017 117.312 158.825 1.00 46.02 311 MET A CA 1
ATOM 2115 C C . MET A 1 312 ? 141.487 116.690 160.107 1.00 46.02 311 MET A C 1
ATOM 2116 O O . MET A 1 312 ? 141.475 115.461 160.215 1.00 46.02 311 MET A O 1
ATOM 2121 N N . ARG A 1 313 ? 141.068 117.489 161.085 1.00 43.09 312 ARG A N 1
ATOM 2122 C CA . ARG A 1 313 ? 140.407 116.861 162.222 1.00 43.09 312 ARG A CA 1
ATOM 2123 C C . ARG A 1 313 ? 138.992 116.402 161.897 1.00 43.09 312 ARG A C 1
ATOM 2124 O O . ARG A 1 313 ? 138.336 115.812 162.763 1.00 43.09 312 ARG A O 1
ATOM 2132 N N . GLY A 1 314 ? 138.519 116.640 160.678 1.00 43.09 313 GLY A N 1
ATOM 2133 C CA . GLY A 1 314 ? 137.160 116.301 160.301 1.00 43.09 313 GLY A CA 1
ATOM 2134 C C . GLY A 1 314 ? 136.105 117.148 160.975 1.00 43.09 313 GLY A C 1
ATOM 2135 O O . GLY A 1 314 ? 135.046 116.629 161.351 1.00 43.09 313 GLY A O 1
ATOM 2136 N N . LYS A 1 315 ? 136.363 118.441 161.132 1.00 43.09 314 LYS A N 1
ATOM 2137 C CA . LYS A 1 315 ? 135.432 119.369 161.754 1.00 43.09 314 LYS A CA 1
ATOM 2138 C C . LYS A 1 315 ? 134.948 120.384 160.728 1.00 43.09 314 LYS A C 1
ATOM 2139 O O . LYS A 1 315 ? 135.633 120.673 159.744 1.00 43.09 314 LYS A O 1
ATOM 2145 N N . LYS A 1 316 ? 133.759 120.924 160.967 1.00 43.09 315 LYS A N 1
ATOM 2146 C CA . LYS A 1 316 ? 133.095 121.766 159.987 1.00 43.09 315 LYS A CA 1
ATOM 2147 C C . LYS A 1 316 ? 133.368 123.242 160.255 1.00 43.09 315 LYS A C 1
ATOM 2148 O O . LYS A 1 316 ? 133.600 123.662 161.393 1.00 43.09 315 LYS A O 1
ATOM 2154 N N . ILE A 1 317 ? 133.355 124.023 159.177 1.00 43.09 316 ILE A N 1
ATOM 2155 C CA . ILE A 1 317 ? 133.637 125.454 159.203 1.00 43.09 316 ILE A CA 1
ATOM 2156 C C . ILE A 1 317 ? 132.651 126.150 158.278 1.00 43.09 316 ILE A C 1
ATOM 2157 O O . ILE A 1 317 ? 132.450 125.711 157.143 1.00 43.09 316 ILE A O 1
ATOM 2162 N N . VAL A 1 318 ? 132.042 127.237 158.750 1.00 43.09 317 VAL A N 1
ATOM 2163 C CA . VAL A 1 318 ? 131.056 127.974 157.972 1.00 43.09 317 VAL A CA 1
ATOM 2164 C C . VAL A 1 318 ? 131.512 129.422 157.823 1.00 43.09 317 VAL A C 1
ATOM 2165 O O . VAL A 1 318 ? 132.462 129.870 158.460 1.00 43.09 317 VAL A O 1
ATOM 2169 N N . TYR A 1 319 ? 130.816 130.150 156.954 1.00 43.09 318 TYR A N 1
ATOM 2170 C CA . TYR A 1 319 ? 131.075 131.561 156.707 1.00 43.09 318 TYR A CA 1
ATOM 2171 C C . TYR A 1 319 ? 129.754 132.308 156.781 1.00 43.09 318 TYR A C 1
ATOM 2172 O O . TYR A 1 319 ? 128.788 131.917 156.123 1.00 43.09 318 TYR A O 1
ATOM 2181 N N . THR A 1 320 ? 129.713 133.382 157.568 1.00 43.09 319 THR A N 1
ATOM 2182 C CA . THR A 1 320 ? 128.494 134.158 157.729 1.00 43.09 319 THR A CA 1
ATOM 2183 C C . THR A 1 320 ? 128.650 135.533 157.098 1.00 43.09 319 THR A C 1
ATOM 2184 O O . THR A 1 320 ? 129.600 136.255 157.427 1.00 43.09 319 THR A O 1
ATOM 2188 N N . PRO A 1 321 ? 127.762 135.928 156.183 1.00 43.09 320 PRO A N 1
ATOM 2189 C CA . PRO A 1 321 ? 127.908 137.224 155.514 1.00 43.09 320 PRO A CA 1
ATOM 2190 C C . PRO A 1 321 ? 127.377 138.403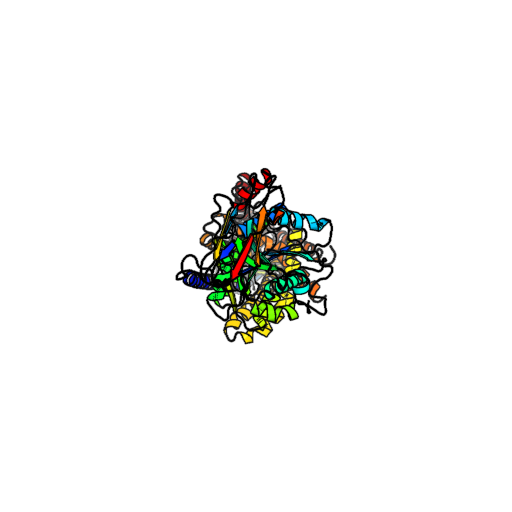 156.309 1.00 43.09 320 PRO A C 1
ATOM 2191 O O . PRO A 1 321 ? 127.490 139.541 155.840 1.00 43.09 320 PRO A O 1
ATOM 2195 N N . PHE A 1 322 ? 126.801 138.170 157.484 1.00 43.09 321 PHE A N 1
ATOM 2196 C CA . PHE A 1 322 ? 126.232 139.224 158.308 1.00 43.09 321 PHE A CA 1
ATOM 2197 C C . PHE A 1 322 ? 127.223 139.777 159.324 1.00 43.09 321 PHE A C 1
ATOM 2198 O O . PHE A 1 322 ? 126.849 140.625 160.138 1.00 43.09 321 PHE A O 1
ATOM 2206 N N . ALA A 1 323 ? 128.468 139.313 159.300 1.00 43.09 322 ALA A N 1
ATOM 2207 C CA . ALA A 1 323 ? 129.535 139.836 160.146 1.00 43.09 322 ALA A CA 1
ATOM 2208 C C . ALA A 1 323 ? 130.552 140.514 159.242 1.00 43.09 322 ALA A C 1
ATOM 2209 O O . ALA A 1 323 ? 131.258 139.842 158.485 1.00 43.09 322 ALA A O 1
ATOM 2211 N N . VAL A 1 324 ? 130.634 141.838 159.326 1.00 43.09 323 VAL A N 1
ATOM 2212 C CA . VAL A 1 324 ? 131.437 142.641 158.412 1.00 43.09 323 VAL A CA 1
ATOM 2213 C C . VAL A 1 324 ? 132.594 143.257 159.181 1.00 43.09 323 VAL A C 1
ATOM 2214 O O . VAL A 1 324 ? 132.393 143.864 160.238 1.00 43.09 323 VAL A O 1
ATOM 2218 N N . GLY A 1 325 ? 133.801 143.086 158.655 1.00 43.09 324 GLY A N 1
ATOM 2219 C CA . GLY A 1 325 ? 134.973 143.766 159.160 1.00 43.09 324 GLY A CA 1
ATOM 2220 C C . GLY A 1 325 ? 135.642 144.524 158.038 1.00 43.09 324 GLY A C 1
ATOM 2221 O O . GLY A 1 325 ? 135.914 143.954 156.981 1.00 43.09 324 GLY A O 1
ATOM 2222 N N . TRP A 1 326 ? 135.897 145.810 158.237 1.00 43.09 325 TRP A N 1
ATOM 2223 C CA . TRP A 1 326 ? 136.418 146.664 157.178 1.00 43.09 325 TRP A CA 1
ATOM 2224 C C . TRP A 1 326 ? 137.938 146.688 157.255 1.00 43.09 325 TRP A C 1
ATOM 2225 O O . TRP A 1 326 ? 138.510 147.256 158.188 1.00 43.09 325 TRP A O 1
ATOM 2236 N N . SER A 1 327 ? 138.587 146.080 156.274 1.00 43.09 326 SER A N 1
ATOM 2237 C CA . SER A 1 327 ? 140.033 146.114 156.132 1.00 43.09 326 SER A CA 1
ATOM 2238 C C . SER A 1 327 ? 140.380 146.846 154.840 1.00 43.09 326 SER A C 1
ATOM 2239 O O . SER A 1 327 ? 139.503 147.238 154.074 1.00 43.09 326 SER A O 1
ATOM 2242 N N . ASP A 1 328 ? 141.669 147.039 154.599 1.00 43.09 327 ASP A N 1
ATOM 2243 C CA . ASP A 1 328 ? 142.129 147.766 153.427 1.00 43.09 327 ASP A CA 1
ATOM 2244 C C . ASP A 1 328 ? 142.783 146.809 152.436 1.00 43.09 327 ASP A C 1
ATOM 2245 O O . ASP A 1 328 ? 142.931 145.612 152.688 1.00 43.09 327 ASP A O 1
ATOM 2250 N N . SER A 1 329 ? 143.171 147.357 151.291 1.00 43.09 328 SER A N 1
ATOM 2251 C CA . SER A 1 329 ? 143.818 146.620 150.221 1.00 43.09 328 SER A CA 1
ATOM 2252 C C . SER A 1 329 ? 145.004 147.414 149.697 1.00 43.09 328 SER A C 1
ATOM 2253 O O . SER A 1 329 ? 145.007 148.646 149.769 1.00 43.09 328 SER A O 1
ATOM 2256 N N . PRO A 1 330 ? 146.031 146.737 149.183 1.00 43.09 329 PRO A N 1
ATOM 2257 C CA . PRO A 1 330 ? 147.155 147.462 148.583 1.00 43.09 329 PRO A CA 1
ATOM 2258 C C . PRO A 1 330 ? 146.708 148.274 147.378 1.00 43.09 329 PRO A C 1
ATOM 2259 O O . PRO A 1 330 ? 145.866 147.842 146.590 1.00 43.09 329 PRO A O 1
ATOM 2263 N N . THR A 1 331 ? 147.283 149.466 147.244 1.00 43.09 330 THR A N 1
ATOM 2264 C CA . THR A 1 331 ? 146.982 150.361 146.138 1.00 43.09 330 THR A CA 1
ATOM 2265 C C . THR A 1 331 ? 148.097 150.402 145.103 1.00 43.09 330 THR A C 1
ATOM 2266 O O . THR A 1 331 ? 148.032 151.204 144.168 1.00 43.09 330 THR A O 1
ATOM 2270 N N . ASN A 1 332 ? 149.110 149.554 145.248 1.00 43.09 331 ASN A N 1
ATOM 2271 C CA . ASN A 1 332 ? 150.247 149.496 144.344 1.00 43.09 331 ASN A CA 1
ATOM 2272 C C . ASN A 1 332 ? 150.260 148.147 143.643 1.00 43.09 331 ASN A C 1
ATOM 2273 O O . ASN A 1 332 ? 149.914 147.126 144.243 1.00 43.09 331 ASN A O 1
ATOM 2278 N N . VAL A 1 333 ? 150.653 148.145 142.370 1.00 43.09 332 VAL A N 1
ATOM 2279 C CA . VAL A 1 333 ? 150.665 146.901 141.606 1.00 43.09 332 VAL A CA 1
ATOM 2280 C C . VAL A 1 333 ? 151.768 145.972 142.099 1.00 43.09 332 VAL A C 1
ATOM 2281 O O . VAL A 1 333 ? 151.575 144.755 142.194 1.00 43.09 332 VAL A O 1
ATOM 2285 N N . MET A 1 334 ? 152.940 146.525 142.416 1.00 48.28 333 MET A N 1
ATOM 2286 C CA . MET A 1 334 ? 154.053 145.694 142.863 1.00 48.28 333 MET A CA 1
ATOM 2287 C C . MET A 1 334 ? 153.766 145.036 144.207 1.00 48.28 333 MET A C 1
ATOM 2288 O O . MET A 1 334 ? 154.030 143.842 144.385 1.00 48.28 333 MET A O 1
ATOM 2293 N N . ARG A 1 335 ? 153.234 145.794 145.169 1.00 45.43 334 ARG A N 1
ATOM 2294 C CA . ARG A 1 335 ? 152.905 145.202 146.461 1.00 45.43 334 ARG A CA 1
ATOM 2295 C C . ARG A 1 335 ? 151.774 144.193 146.341 1.00 45.43 334 ARG A C 1
ATOM 2296 O O . ARG A 1 335 ? 151.770 143.178 147.048 1.00 45.43 334 ARG A O 1
ATOM 2304 N N . TYR A 1 336 ? 150.817 144.445 145.449 1.00 43.09 335 TYR A N 1
ATOM 2305 C CA . TYR A 1 336 ? 149.772 143.461 145.198 1.00 43.09 335 TYR A CA 1
ATOM 2306 C C . TYR A 1 336 ? 150.360 142.171 144.640 1.00 43.09 335 TYR A C 1
ATOM 2307 O O . TYR A 1 336 ? 149.961 141.074 145.043 1.00 43.09 335 TYR A O 1
ATOM 2316 N N . ILE A 1 337 ? 151.320 142.283 143.721 1.00 43.09 336 ILE A N 1
ATOM 2317 C CA . ILE A 1 337 ? 151.938 141.092 143.147 1.00 43.09 336 ILE A CA 1
ATOM 2318 C C . ILE A 1 337 ? 152.749 140.345 144.199 1.00 43.09 336 ILE A C 1
ATOM 2319 O O . ILE A 1 337 ? 152.757 139.111 144.229 1.00 43.09 336 ILE A O 1
ATOM 2324 N N . VAL A 1 338 ? 153.434 141.070 145.084 1.00 43.09 337 VAL A N 1
ATOM 2325 C CA . VAL A 1 338 ? 154.186 140.420 146.158 1.00 43.09 337 VAL A CA 1
ATOM 2326 C C . VAL A 1 338 ? 153.244 139.656 147.084 1.00 43.09 337 VAL A C 1
ATOM 2327 O O . VAL A 1 338 ? 153.489 138.493 147.443 1.00 43.09 337 VAL A O 1
ATOM 2331 N N . GLN A 1 339 ? 152.149 140.304 147.488 1.00 43.09 338 GLN A N 1
ATOM 2332 C CA . GLN A 1 339 ? 151.193 139.656 148.376 1.00 43.09 338 GLN A CA 1
ATOM 2333 C C . GLN A 1 339 ? 150.574 138.434 147.715 1.00 43.09 338 GLN A C 1
ATOM 2334 O O . GLN A 1 339 ? 150.394 137.395 148.359 1.00 43.09 338 GLN A O 1
ATOM 2340 N N . GLN A 1 340 ? 150.250 138.533 146.426 1.00 43.09 339 GLN A N 1
ATOM 2341 C CA . GLN A 1 340 ? 149.665 137.393 145.734 1.00 43.09 339 GLN A CA 1
ATOM 2342 C C . GLN A 1 340 ? 150.678 136.276 145.527 1.00 43.09 339 GLN A C 1
ATOM 2343 O O . GLN A 1 340 ? 150.301 135.104 145.524 1.00 43.09 339 GLN A O 1
ATOM 2349 N N . THR A 1 341 ? 151.958 136.610 145.361 1.00 43.09 340 THR A N 1
ATOM 2350 C CA . THR A 1 341 ? 152.986 135.577 145.297 1.00 43.09 340 THR A CA 1
ATOM 2351 C C . THR A 1 341 ? 153.054 134.806 146.607 1.00 43.09 340 THR A C 1
ATOM 2352 O O . THR A 1 341 ? 153.114 133.571 146.613 1.00 43.09 340 THR A O 1
ATOM 2356 N N . ARG A 1 342 ? 153.029 135.523 147.733 1.00 49.74 341 ARG A N 1
ATOM 2357 C CA . ARG A 1 342 ? 153.026 134.843 149.029 1.00 49.74 341 ARG A CA 1
ATOM 2358 C C . ARG A 1 342 ? 151.776 133.983 149.206 1.00 49.74 341 ARG A C 1
ATOM 2359 O O . ARG A 1 342 ? 151.854 132.835 149.669 1.00 49.74 341 ARG A O 1
ATOM 2367 N N . TRP A 1 343 ? 150.613 134.521 148.833 1.00 48.74 342 TRP A N 1
ATOM 2368 C CA . TRP A 1 343 ? 149.369 133.773 148.976 1.00 48.74 342 TRP A CA 1
ATOM 2369 C C . TRP A 1 343 ? 149.366 132.527 148.101 1.00 48.74 342 TRP A C 1
ATOM 2370 O O . TRP A 1 343 ? 148.872 131.475 148.513 1.00 48.74 342 TRP A O 1
ATOM 2381 N N . SER A 1 344 ? 149.908 132.624 146.887 1.00 51.25 343 SER A N 1
ATOM 2382 C CA . SER A 1 344 ? 149.948 131.466 146.000 1.00 51.25 343 SER A CA 1
ATOM 2383 C C . SER A 1 344 ? 150.950 130.430 146.487 1.00 51.25 343 SER A C 1
ATOM 2384 O O . SER A 1 344 ? 150.720 129.225 146.342 1.00 51.25 343 SER A O 1
ATOM 2387 N N . LYS A 1 345 ? 152.071 130.877 147.060 1.00 51.49 344 LYS A N 1
ATOM 2388 C CA . LYS A 1 345 ? 152.983 129.943 147.711 1.00 51.49 344 LYS A CA 1
ATOM 2389 C C . LYS A 1 345 ? 152.255 129.151 148.785 1.00 51.49 344 LYS A C 1
ATOM 2390 O O . LYS A 1 345 ? 152.333 127.917 148.829 1.00 51.49 344 LYS A O 1
ATOM 2396 N N . SER A 1 346 ? 151.509 129.849 149.643 1.00 58.12 345 SER A N 1
ATOM 2397 C CA . SER A 1 346 ? 150.766 129.159 150.692 1.00 58.12 345 SER A CA 1
ATOM 2398 C C . SER A 1 346 ? 149.707 128.228 150.110 1.00 58.12 345 SER A C 1
ATOM 2399 O O . SER A 1 346 ? 149.500 127.119 150.614 1.00 58.12 345 SER A O 1
ATOM 2402 N N . TRP A 1 347 ? 149.018 128.665 149.055 1.00 61.01 346 TRP A N 1
ATOM 2403 C CA . TRP A 1 347 ? 147.947 127.856 148.482 1.00 61.01 346 TRP A CA 1
ATOM 2404 C C . TRP A 1 347 ? 148.488 126.569 147.878 1.00 61.01 346 TRP A C 1
ATOM 2405 O O . TRP A 1 347 ? 147.923 125.492 148.088 1.00 61.01 346 TRP A O 1
ATOM 2416 N N . CYS A 1 348 ? 149.575 126.657 147.111 1.00 59.98 347 CYS A N 1
ATOM 2417 C CA . CYS A 1 348 ? 150.144 125.450 146.525 1.00 59.98 347 CYS A CA 1
ATOM 2418 C C . CYS A 1 348 ? 150.859 124.597 147.560 1.00 59.98 347 CYS A C 1
ATOM 2419 O O . CYS A 1 348 ? 151.069 123.404 147.322 1.00 59.98 347 CYS A O 1
ATOM 2422 N N . ARG A 1 349 ? 151.241 125.179 148.698 1.00 63.11 348 ARG A N 1
ATOM 2423 C CA . ARG A 1 349 ? 151.796 124.385 149.786 1.00 63.11 348 ARG A CA 1
ATOM 2424 C C . ARG A 1 349 ? 150.721 123.633 150.560 1.00 63.11 348 ARG A C 1
ATOM 2425 O O . ARG A 1 349 ? 150.975 122.526 151.046 1.00 63.11 348 ARG A O 1
ATOM 2433 N N . GLU A 1 350 ? 149.526 124.208 150.689 1.00 66.29 349 GLU A N 1
ATOM 2434 C CA . GLU A 1 350 ? 148.484 123.628 151.525 1.00 66.29 349 GLU A CA 1
ATOM 2435 C C . GLU A 1 350 ? 147.401 122.891 150.747 1.00 66.29 349 GLU A C 1
ATOM 2436 O O . GLU A 1 350 ? 146.571 122.221 151.369 1.00 66.29 349 GLU A O 1
ATOM 2442 N N . ILE A 1 351 ? 147.378 122.996 149.418 1.00 64.01 350 ILE A N 1
ATOM 2443 C CA . ILE A 1 351 ? 146.330 122.330 148.651 1.00 64.01 350 ILE A CA 1
ATOM 2444 C C . ILE A 1 351 ? 146.477 120.816 148.721 1.00 64.01 350 ILE A C 1
ATOM 2445 O O . ILE A 1 351 ? 145.482 120.085 148.652 1.00 64.01 350 ILE A O 1
ATOM 2450 N N . TRP A 1 352 ? 147.703 120.317 148.865 1.00 67.58 351 TRP A N 1
ATOM 2451 C CA . TRP A 1 352 ? 147.938 118.881 148.911 1.00 67.58 351 TRP A CA 1
ATOM 2452 C C . TRP A 1 352 ? 147.498 118.245 150.222 1.00 67.58 351 TRP A C 1
ATOM 2453 O O . TRP A 1 352 ? 147.507 117.014 150.324 1.00 67.58 351 TRP A O 1
ATOM 2464 N N . TYR A 1 353 ? 147.121 119.042 151.222 1.00 61.28 352 TYR A N 1
ATOM 2465 C CA . TYR A 1 353 ? 146.576 118.510 152.466 1.00 61.28 352 TYR A CA 1
ATOM 2466 C C . TYR A 1 353 ? 145.056 118.439 152.444 1.00 61.28 352 TYR A C 1
ATOM 2467 O O . TYR A 1 353 ? 144.474 117.504 153.002 1.00 61.28 352 TYR A O 1
ATOM 2476 N N . THR A 1 354 ? 144.398 119.415 151.815 1.00 60.17 353 THR A N 1
ATOM 2477 C CA . THR A 1 354 ? 142.949 119.352 151.666 1.00 60.17 353 THR A CA 1
ATOM 2478 C C . THR A 1 354 ? 142.531 118.188 150.783 1.00 60.17 353 THR A C 1
ATOM 2479 O O . THR A 1 354 ? 141.428 117.654 150.942 1.00 60.17 353 THR A O 1
ATOM 2483 N N . LEU A 1 355 ? 143.385 117.790 149.842 1.00 55.49 354 LEU A N 1
ATOM 2484 C CA . LEU A 1 355 ? 143.065 116.688 148.948 1.00 55.49 354 LEU A CA 1
ATOM 2485 C C . LEU A 1 355 ? 143.289 115.323 149.582 1.00 55.49 354 LEU A C 1
ATOM 2486 O O . LEU A 1 355 ? 142.798 114.324 149.047 1.00 55.49 354 LEU A O 1
ATOM 2491 N N . GLY A 1 356 ? 144.008 115.252 150.697 1.00 59.77 355 GLY A N 1
ATOM 2492 C CA . GLY A 1 356 ? 144.209 113.990 151.379 1.00 59.77 355 GLY A CA 1
ATOM 2493 C C . GLY A 1 356 ? 143.344 113.861 152.613 1.00 59.77 355 GLY A C 1
ATOM 2494 O O . GLY A 1 356 ? 143.182 112.768 153.162 1.00 59.77 355 GLY A O 1
ATOM 2495 N N . SER A 1 357 ? 142.782 114.981 153.057 1.00 57.02 356 SER A N 1
ATOM 2496 C CA . SER A 1 357 ? 141.904 115.022 154.217 1.00 57.02 356 SER A CA 1
ATOM 2497 C C . SER A 1 357 ? 140.436 115.130 153.833 1.00 57.02 356 SER A C 1
ATOM 2498 O O . SER A 1 357 ? 139.592 115.345 154.708 1.00 57.02 356 SER A O 1
ATOM 2501 N N . ALA A 1 358 ? 140.114 114.995 152.547 1.00 56.87 357 ALA A N 1
ATOM 2502 C CA . ALA A 1 358 ? 138.727 115.124 152.118 1.00 56.87 357 ALA A CA 1
ATOM 2503 C C . ALA A 1 358 ? 137.893 113.936 152.577 1.00 56.87 357 ALA A C 1
ATOM 2504 O O . ALA A 1 358 ? 136.722 114.097 152.937 1.00 56.87 357 ALA A O 1
ATOM 2506 N N . TRP A 1 359 ? 138.483 112.737 152.589 1.00 60.36 358 TRP A N 1
ATOM 2507 C CA . TRP A 1 359 ? 137.735 111.536 152.948 1.00 60.36 358 TRP A CA 1
ATOM 2508 C C . TRP A 1 359 ? 137.214 111.580 154.376 1.00 60.36 358 TRP A C 1
ATOM 2509 O O . TRP A 1 359 ? 136.279 110.843 154.703 1.00 60.36 358 TRP A O 1
ATOM 2520 N N . LYS A 1 360 ? 137.805 112.411 155.238 1.00 55.08 359 LYS A N 1
ATOM 2521 C CA . LYS A 1 360 ? 137.299 112.546 156.599 1.00 55.08 359 LYS A CA 1
ATOM 2522 C C . LYS A 1 360 ? 135.902 113.146 156.617 1.00 55.08 359 LYS A C 1
ATOM 2523 O O . LYS A 1 360 ? 135.132 112.892 157.549 1.00 55.08 359 LYS A O 1
ATOM 2529 N N . HIS A 1 361 ? 135.557 113.935 155.605 1.00 51.19 360 HIS A N 1
ATOM 2530 C CA . HIS A 1 361 ? 134.251 114.572 155.525 1.00 51.19 360 HIS A CA 1
ATOM 2531 C C . HIS A 1 361 ? 133.209 113.701 154.845 1.00 51.19 360 HIS A C 1
ATOM 2532 O O . HIS A 1 361 ? 132.067 114.139 154.680 1.00 51.19 360 HIS A O 1
ATOM 2539 N N . GLY A 1 362 ? 133.567 112.489 154.450 1.00 55.97 361 GLY A N 1
ATOM 2540 C CA . GLY A 1 362 ? 132.612 111.625 153.784 1.00 55.97 361 GLY A CA 1
ATOM 2541 C C . GLY A 1 362 ? 132.383 112.089 152.369 1.00 55.97 361 GLY A C 1
ATOM 2542 O O . GLY A 1 362 ? 133.332 112.321 151.619 1.00 55.97 361 GLY A O 1
ATOM 2543 N N . PHE A 1 363 ? 131.115 112.230 151.996 1.00 56.16 362 PHE A N 1
ATOM 2544 C CA . PHE A 1 363 ? 130.762 112.606 150.636 1.00 56.16 362 PHE A CA 1
ATOM 2545 C C . PHE A 1 363 ? 130.604 114.107 150.449 1.00 56.16 362 PHE A C 1
ATOM 2546 O O . PHE A 1 363 ? 130.414 114.557 149.315 1.00 56.16 362 PHE A O 1
ATOM 2554 N N . SER A 1 364 ? 130.681 114.891 151.522 1.00 51.99 363 SER A N 1
ATOM 2555 C CA . SER A 1 364 ? 130.689 116.341 151.395 1.00 51.99 363 SER A CA 1
ATOM 2556 C C . SER A 1 364 ? 132.049 116.881 150.983 1.00 51.99 363 SER A C 1
ATOM 2557 O O . SER A 1 364 ? 132.144 118.056 150.618 1.00 51.99 363 SER A O 1
ATOM 2560 N N . GLY A 1 365 ? 133.096 116.060 151.043 1.00 50.30 364 GLY A N 1
ATOM 2561 C CA . GLY A 1 365 ? 134.412 116.470 150.594 1.00 50.30 364 GLY A CA 1
ATOM 2562 C C . GLY A 1 365 ? 134.630 116.383 149.103 1.00 50.30 364 GLY A C 1
ATOM 2563 O O . GLY A 1 365 ? 135.674 116.827 148.612 1.00 50.30 364 GLY A O 1
ATOM 2564 N N . ILE A 1 366 ? 133.672 115.814 148.369 1.00 43.61 365 ILE A N 1
ATOM 2565 C CA . ILE A 1 366 ? 133.785 115.769 146.916 1.00 43.61 365 ILE A CA 1
ATOM 2566 C C . ILE A 1 366 ? 133.773 117.178 146.345 1.00 43.61 365 ILE A C 1
ATOM 2567 O O . ILE A 1 366 ? 134.486 117.477 145.382 1.00 43.61 365 ILE A O 1
ATOM 2572 N N . TYR A 1 367 ? 132.970 118.072 146.930 1.00 43.09 366 TYR A N 1
ATOM 2573 C CA . TYR A 1 367 ? 133.002 119.465 146.499 1.00 43.09 366 TYR A CA 1
ATOM 2574 C C . TYR A 1 367 ? 134.363 120.088 146.763 1.00 43.09 366 TYR A C 1
ATOM 2575 O O . TYR A 1 367 ? 134.859 120.872 145.951 1.00 43.09 366 TYR A O 1
ATOM 2584 N N . LEU A 1 368 ? 134.975 119.767 147.902 1.00 43.09 367 LEU A N 1
ATOM 2585 C CA . LEU A 1 368 ? 136.299 120.297 148.208 1.00 43.09 367 LEU A CA 1
ATOM 2586 C C . LEU A 1 368 ? 137.327 119.823 147.186 1.00 43.09 367 LEU A C 1
ATOM 2587 O O . LEU A 1 368 ? 138.122 120.618 146.662 1.00 43.09 367 LEU A O 1
ATOM 2592 N N . ALA A 1 369 ? 137.311 118.524 146.876 1.00 44.28 368 ALA A N 1
ATOM 2593 C CA . ALA A 1 369 ? 138.241 117.983 145.890 1.00 44.28 368 ALA A CA 1
ATOM 2594 C C . ALA A 1 369 ? 138.001 118.586 144.513 1.00 44.28 368 ALA A C 1
ATOM 2595 O O . ALA A 1 369 ? 138.955 118.922 143.800 1.00 44.28 368 ALA A O 1
ATOM 2597 N N . PHE A 1 370 ? 136.734 118.729 144.115 1.00 43.09 369 PHE A N 1
ATOM 2598 C CA . PHE A 1 370 ? 136.436 119.320 142.817 1.00 43.09 369 PHE A CA 1
ATOM 2599 C C . PHE A 1 370 ? 136.867 120.776 142.759 1.00 43.09 369 PHE A C 1
ATOM 2600 O O . PHE A 1 370 ? 137.335 121.242 141.721 1.00 43.09 369 PHE A O 1
ATOM 2608 N N . GLU A 1 371 ? 136.682 121.523 143.847 1.00 49.01 370 GLU A N 1
ATOM 2609 C CA . GLU A 1 371 ? 137.119 122.911 143.859 1.00 49.01 370 GLU A CA 1
ATOM 2610 C C . GLU A 1 371 ? 138.629 123.003 143.718 1.00 49.01 370 GLU A C 1
ATOM 2611 O O . GLU A 1 371 ? 139.139 123.865 142.995 1.00 49.01 370 GLU A O 1
ATOM 2617 N N . CYS A 1 372 ? 139.364 122.119 144.399 1.00 50.53 371 CYS A N 1
ATOM 2618 C CA . CYS A 1 372 ? 140.817 122.118 144.247 1.00 50.53 371 CYS A CA 1
ATOM 2619 C C . CYS A 1 372 ? 141.222 121.781 142.815 1.00 50.53 371 CYS A C 1
ATOM 2620 O O . CYS A 1 372 ? 142.109 122.428 142.242 1.00 50.53 371 CYS A O 1
ATOM 2623 N N . MET A 1 373 ? 140.570 120.783 142.214 1.00 52.15 372 MET A N 1
ATOM 2624 C CA . MET A 1 373 ? 140.878 120.427 140.832 1.00 52.15 372 MET A CA 1
ATOM 2625 C C . MET A 1 373 ? 140.531 121.563 139.878 1.00 52.15 372 MET A C 1
ATOM 2626 O O . MET A 1 373 ? 141.262 121.818 138.919 1.00 52.15 372 MET A O 1
ATOM 2631 N N . TYR A 1 374 ? 139.415 122.251 140.122 1.00 47.46 373 TYR A N 1
ATOM 2632 C CA . TYR A 1 374 ? 139.039 123.396 139.300 1.00 47.46 373 TYR A CA 1
ATOM 2633 C C . TYR A 1 374 ? 140.064 124.512 139.406 1.00 47.46 373 TYR A C 1
ATOM 2634 O O . TYR A 1 374 ? 140.422 125.130 138.401 1.00 47.46 373 TYR A O 1
ATOM 2643 N N . GLN A 1 375 ? 140.528 124.804 140.619 1.00 49.69 374 GLN A N 1
ATOM 2644 C CA . GLN A 1 375 ? 141.526 125.853 140.781 1.00 49.69 374 GLN A CA 1
ATOM 2645 C C . GLN A 1 375 ? 142.846 125.468 140.130 1.00 49.69 374 GLN A C 1
ATOM 2646 O O . GLN A 1 375 ? 143.572 126.343 139.643 1.00 49.69 374 GLN A O 1
ATOM 2652 N N . ILE A 1 376 ? 143.178 124.176 140.119 1.00 52.29 375 ILE A N 1
ATOM 2653 C CA . ILE A 1 376 ? 144.382 123.727 139.424 1.00 52.29 375 ILE A CA 1
ATOM 2654 C C . ILE A 1 376 ? 144.218 123.871 137.915 1.00 52.29 375 ILE A C 1
ATOM 2655 O O . ILE A 1 376 ? 145.095 124.403 137.227 1.00 52.29 375 ILE A O 1
ATOM 2660 N N . MET A 1 377 ? 143.088 123.410 137.379 1.00 58.04 376 MET A N 1
ATOM 2661 C CA . MET A 1 377 ? 142.896 123.371 135.935 1.00 58.04 376 MET A CA 1
ATOM 2662 C C . MET A 1 377 ? 142.571 124.725 135.324 1.00 58.04 376 MET A C 1
ATOM 2663 O O . MET A 1 377 ? 142.799 124.906 134.128 1.00 58.04 376 MET A O 1
ATOM 2668 N N . TYR A 1 378 ? 142.034 125.670 136.096 1.00 52.94 377 TYR A N 1
ATOM 2669 C CA . TYR A 1 378 ? 141.710 126.980 135.541 1.00 52.94 377 TYR A CA 1
ATOM 2670 C C . TYR A 1 378 ? 142.966 127.711 135.093 1.00 52.94 377 TYR A C 1
ATOM 2671 O O . TYR A 1 378 ? 142.985 128.329 134.022 1.00 52.94 377 TYR A O 1
ATOM 2680 N N . PHE A 1 379 ? 144.026 127.650 135.899 1.00 50.82 378 PHE A N 1
ATOM 2681 C CA . PHE A 1 379 ? 145.283 128.297 135.538 1.00 50.82 378 PHE A CA 1
ATOM 2682 C C . PHE A 1 379 ? 145.851 127.709 134.252 1.00 50.82 378 PHE A C 1
ATOM 2683 O O . PHE A 1 379 ? 146.267 128.443 133.346 1.00 50.82 378 PHE A O 1
ATOM 2691 N N . PHE A 1 380 ? 145.864 126.377 134.151 1.00 58.70 379 PHE A N 1
ATOM 2692 C CA . PHE A 1 380 ? 146.395 125.726 132.958 1.00 58.70 379 PHE A CA 1
ATOM 2693 C C . PHE A 1 380 ? 145.523 126.000 131.740 1.00 58.70 379 PHE A C 1
ATOM 2694 O O . PHE A 1 380 ? 146.042 126.196 130.637 1.00 58.70 379 PHE A O 1
ATOM 2702 N N . LEU A 1 381 ? 144.201 126.018 131.916 1.00 54.22 380 LEU A N 1
ATOM 2703 C CA . LEU A 1 381 ? 143.310 126.340 130.808 1.00 54.22 380 LEU A CA 1
ATOM 2704 C C . LEU A 1 381 ? 143.560 127.752 130.301 1.00 54.22 380 LEU A C 1
ATOM 2705 O O . LEU A 1 381 ? 143.640 127.981 129.091 1.00 54.22 380 LEU A O 1
ATOM 2710 N N . VAL A 1 382 ? 143.695 128.714 131.215 1.00 50.47 381 VAL A N 1
ATOM 2711 C CA . VAL A 1 382 ? 143.943 130.090 130.798 1.00 50.47 381 VAL A CA 1
ATOM 2712 C C . VAL A 1 382 ? 145.283 130.196 130.084 1.00 50.47 381 VAL A C 1
ATOM 2713 O O . VAL A 1 382 ? 145.393 130.841 129.033 1.00 50.47 381 VAL A O 1
ATOM 2717 N N . MET A 1 383 ? 146.319 129.556 130.631 1.00 50.87 382 MET A N 1
ATOM 2718 C CA . MET A 1 383 ? 147.640 129.619 130.012 1.00 50.87 382 MET A CA 1
ATOM 2719 C C . MET A 1 383 ? 147.623 129.017 128.613 1.00 50.87 382 MET A C 1
ATOM 2720 O O . MET A 1 383 ? 148.125 129.620 127.657 1.00 50.87 382 MET A O 1
ATOM 2725 N N . TYR A 1 384 ? 147.030 127.828 128.471 1.00 56.66 383 TYR A N 1
ATOM 2726 C CA . TYR A 1 384 ? 146.994 127.160 127.176 1.00 56.66 383 TYR A CA 1
ATOM 2727 C C . TYR A 1 384 ? 146.147 127.930 126.174 1.00 56.66 383 TYR A C 1
ATOM 2728 O O . TYR A 1 384 ? 146.512 128.032 124.999 1.00 56.66 383 TYR A O 1
ATOM 2737 N N . LEU A 1 385 ? 145.009 128.469 126.614 1.00 55.90 384 LEU A N 1
ATOM 2738 C CA . LEU A 1 385 ? 144.158 129.237 125.716 1.00 55.90 384 LEU A CA 1
ATOM 2739 C C . LEU A 1 385 ? 144.878 130.481 125.217 1.00 55.90 384 LEU A C 1
ATOM 2740 O O . LEU A 1 385 ? 144.862 130.780 124.017 1.00 55.90 384 LEU A O 1
ATOM 2745 N N . PHE A 1 386 ? 145.533 131.213 126.122 1.00 48.08 385 PHE A N 1
ATOM 2746 C CA . PHE A 1 386 ? 146.274 132.390 125.690 1.00 48.08 385 PHE A CA 1
ATOM 2747 C C . PHE A 1 386 ? 147.396 132.008 124.740 1.00 48.08 385 PHE A C 1
ATOM 2748 O O . PHE A 1 386 ? 147.626 132.694 123.739 1.00 48.08 385 PHE A O 1
ATOM 2756 N N . SER A 1 387 ? 148.110 130.919 125.036 1.00 52.51 386 SER A N 1
ATOM 2757 C CA . SER A 1 387 ? 149.207 130.507 124.168 1.00 52.51 386 SER A CA 1
ATOM 2758 C C . SER A 1 387 ? 148.704 130.150 122.778 1.00 52.51 386 SER A C 1
ATOM 2759 O O . SER A 1 387 ? 149.308 130.541 121.774 1.00 52.51 386 SER A O 1
ATOM 2762 N N . TYR A 1 388 ? 147.599 129.408 122.698 1.00 59.15 387 TYR A N 1
ATOM 2763 C CA . TYR A 1 388 ? 147.060 129.025 121.398 1.00 59.15 387 TYR A CA 1
ATOM 2764 C C . TYR A 1 388 ? 146.610 130.246 120.609 1.00 59.15 387 TYR A C 1
ATOM 2765 O O . TYR A 1 388 ? 146.923 130.381 119.420 1.00 59.15 387 TYR A O 1
ATOM 2774 N N . ILE A 1 389 ? 145.879 131.155 121.258 1.00 51.70 388 ILE A N 1
ATOM 2775 C CA . ILE A 1 389 ? 145.389 132.337 120.555 1.00 51.70 388 ILE A CA 1
ATOM 2776 C C . ILE A 1 389 ? 146.539 133.248 120.142 1.00 51.70 388 ILE A C 1
ATOM 2777 O O . ILE A 1 389 ? 146.462 133.928 119.113 1.00 51.70 388 ILE A O 1
ATOM 2782 N N . ALA A 1 390 ? 147.617 133.287 120.927 1.00 54.32 389 ALA A N 1
ATOM 2783 C CA . ALA A 1 390 ? 148.759 134.120 120.570 1.00 54.32 389 ALA A CA 1
ATOM 2784 C C . ALA A 1 390 ? 149.559 133.515 119.424 1.00 54.32 389 ALA A C 1
ATOM 2785 O O . ALA A 1 390 ? 149.967 134.228 118.501 1.00 54.32 389 ALA A O 1
ATOM 2787 N N . ILE A 1 391 ? 149.798 132.203 119.467 1.00 55.68 390 ILE A N 1
ATOM 2788 C CA . ILE A 1 391 ? 150.623 131.562 118.449 1.00 55.68 390 ILE A CA 1
ATOM 2789 C C . ILE A 1 391 ? 149.882 131.499 117.118 1.00 55.68 390 ILE A C 1
ATOM 2790 O O . ILE A 1 391 ? 150.438 131.834 116.066 1.00 55.68 390 ILE A O 1
ATOM 2795 N N . LYS A 1 392 ? 148.616 131.072 117.142 1.00 58.60 391 LYS A N 1
ATOM 2796 C CA . LYS A 1 392 ? 147.867 130.924 115.898 1.00 58.60 391 LYS A CA 1
ATOM 2797 C C . LYS A 1 392 ? 147.640 132.266 115.213 1.00 58.60 391 LYS A C 1
ATOM 2798 O O . LYS A 1 392 ? 147.750 132.366 113.985 1.00 58.60 391 LYS A O 1
ATOM 2804 N N . ALA A 1 393 ? 147.316 133.304 115.986 1.00 58.01 392 ALA A N 1
ATOM 2805 C CA . ALA A 1 393 ? 147.191 134.676 115.492 1.00 58.01 392 ALA A CA 1
ATOM 2806 C C . ALA A 1 393 ? 146.113 134.789 114.409 1.00 58.01 392 ALA A C 1
ATOM 2807 O O . ALA A 1 393 ? 146.376 135.160 113.264 1.00 58.01 392 ALA A O 1
ATOM 2809 N N . ASP A 1 394 ? 144.882 134.465 114.797 1.00 53.59 393 ASP A N 1
ATOM 2810 C CA . ASP A 1 394 ? 143.716 134.604 113.934 1.00 53.59 393 ASP A CA 1
ATOM 2811 C C . ASP A 1 394 ? 142.808 135.689 114.495 1.00 53.59 393 ASP A C 1
ATOM 2812 O O . ASP A 1 394 ? 142.412 135.626 115.663 1.00 53.59 393 ASP A O 1
ATOM 2817 N N . ILE A 1 395 ? 142.482 136.682 113.665 1.00 52.65 394 ILE A N 1
ATOM 2818 C CA . ILE A 1 395 ? 141.718 137.827 114.152 1.00 52.65 394 ILE A CA 1
ATOM 2819 C C . ILE A 1 395 ? 140.315 137.407 114.571 1.00 52.65 394 ILE A C 1
ATOM 2820 O O . ILE A 1 395 ? 139.818 137.826 115.624 1.00 52.65 394 ILE A O 1
ATOM 2825 N N . ARG A 1 396 ? 139.649 136.584 113.760 1.00 51.75 395 ARG A N 1
ATOM 2826 C CA . ARG A 1 396 ? 138.286 136.185 114.076 1.00 51.75 395 ARG A CA 1
ATOM 2827 C C . ARG A 1 396 ? 138.208 135.279 115.297 1.00 51.75 395 ARG A C 1
ATOM 2828 O O . ARG A 1 396 ? 137.107 135.064 115.815 1.00 51.75 395 ARG A O 1
ATOM 2836 N N . ALA A 1 397 ? 139.334 134.746 115.766 1.00 50.01 396 ALA A N 1
ATOM 2837 C CA . ALA A 1 397 ? 139.391 134.005 117.019 1.00 50.01 396 ALA A CA 1
ATOM 2838 C C . ALA A 1 397 ? 139.829 134.870 118.192 1.00 50.01 396 ALA A C 1
ATOM 2839 O O . ALA A 1 397 ? 139.316 134.705 119.302 1.00 50.01 396 ALA A O 1
ATOM 2841 N N . GLN A 1 398 ? 140.760 135.799 117.966 1.00 51.94 397 GLN A N 1
ATOM 2842 C CA . GLN A 1 398 ? 141.139 136.746 119.011 1.00 51.94 397 GLN A CA 1
ATOM 2843 C C . GLN A 1 398 ? 139.949 137.595 119.435 1.00 51.94 397 GLN A C 1
ATOM 2844 O O . GLN A 1 398 ? 139.691 137.778 120.633 1.00 51.94 397 GLN A O 1
ATOM 2850 N N . THR A 1 399 ? 139.203 138.117 118.458 1.00 44.58 398 THR A N 1
ATOM 2851 C CA . THR A 1 399 ? 138.019 138.910 118.765 1.00 44.58 398 THR A CA 1
ATOM 2852 C C . THR A 1 399 ? 136.969 138.074 119.483 1.00 44.58 398 THR A C 1
ATOM 2853 O O . THR A 1 399 ? 136.330 138.547 120.430 1.00 44.58 398 THR A O 1
ATOM 2857 N N . ALA A 1 400 ? 136.771 136.831 119.042 1.00 40.57 399 ALA A N 1
ATOM 2858 C CA . ALA A 1 400 ? 135.795 135.967 119.694 1.00 40.57 399 ALA A CA 1
ATOM 2859 C C . ALA A 1 400 ? 136.165 135.719 121.149 1.00 40.57 399 ALA A C 1
ATOM 2860 O O . ALA A 1 400 ? 135.306 135.787 122.035 1.00 40.57 399 ALA A O 1
ATOM 2862 N N . THR A 1 401 ? 137.442 135.440 121.416 1.00 42.36 400 THR A N 1
ATOM 2863 C CA . THR A 1 401 ? 137.884 135.220 122.789 1.00 42.36 400 THR A CA 1
ATOM 2864 C C . THR A 1 401 ? 137.680 136.468 123.638 1.00 42.36 400 THR A C 1
ATOM 2865 O O . THR A 1 401 ? 137.177 136.392 124.767 1.00 42.36 400 THR A O 1
ATOM 2869 N N . VAL A 1 402 ? 138.053 137.632 123.101 1.00 38.54 401 VAL A N 1
ATOM 2870 C CA . VAL A 1 402 ? 137.916 138.877 123.855 1.00 38.54 401 VAL A CA 1
ATOM 2871 C C . VAL A 1 402 ? 136.453 139.135 124.195 1.00 38.54 401 VAL A C 1
ATOM 2872 O O . VAL A 1 402 ? 136.110 139.461 125.339 1.00 38.54 401 VAL A O 1
ATOM 2876 N N . LEU A 1 403 ? 135.566 138.974 123.211 1.00 36.62 402 LEU A N 1
ATOM 2877 C CA . LEU A 1 403 ? 134.157 139.276 123.438 1.00 36.62 402 LEU A CA 1
ATOM 2878 C C . LEU A 1 403 ? 133.515 138.274 124.387 1.00 36.62 402 LEU A C 1
ATOM 2879 O O . LEU A 1 403 ? 132.681 138.651 125.218 1.00 36.62 402 LEU A O 1
ATOM 2884 N N . VAL A 1 404 ? 133.884 136.995 124.287 1.00 34.27 403 VAL A N 1
ATOM 2885 C CA . VAL A 1 404 ? 133.325 136.000 125.198 1.00 34.27 403 VAL A CA 1
ATOM 2886 C C . VAL A 1 404 ? 133.770 136.275 126.630 1.00 34.27 403 VAL A C 1
ATOM 2887 O O . VAL A 1 404 ? 132.964 136.208 127.571 1.00 34.27 403 VAL A O 1
ATOM 2891 N N . SER A 1 405 ? 135.051 136.601 126.821 1.00 39.19 404 SER A N 1
ATOM 2892 C CA . SER A 1 405 ? 135.530 136.939 128.156 1.00 39.19 404 SER A CA 1
ATOM 2893 C C . SER A 1 405 ? 134.818 138.169 128.704 1.00 39.19 404 SER A C 1
ATOM 2894 O O . SER A 1 405 ? 134.431 138.202 129.881 1.00 39.19 404 SER A O 1
ATOM 2897 N N . THR A 1 406 ? 134.632 139.191 127.864 1.00 35.83 405 THR A N 1
ATOM 2898 C CA . THR A 1 406 ? 133.946 140.399 128.310 1.00 35.83 405 THR A CA 1
ATOM 2899 C C . THR A 1 406 ? 132.506 140.105 128.704 1.00 35.83 405 THR A C 1
ATOM 2900 O O . THR A 1 406 ? 132.019 140.615 129.718 1.00 35.83 405 THR A O 1
ATOM 2904 N N . LEU A 1 407 ? 131.808 139.288 127.916 1.00 33.60 406 LEU A N 1
ATOM 2905 C CA . LEU A 1 407 ? 130.429 138.942 128.243 1.00 33.60 406 LEU A CA 1
ATOM 2906 C C . LEU A 1 407 ? 130.344 138.182 129.561 1.00 33.60 406 LEU A C 1
ATOM 2907 O O . LEU A 1 407 ? 129.457 138.446 130.386 1.00 33.60 406 LEU A O 1
ATOM 2912 N N . VAL A 1 408 ? 131.259 137.235 129.780 1.00 31.65 407 VAL A N 1
ATOM 2913 C CA . VAL A 1 408 ? 131.248 136.469 131.026 1.00 31.65 407 VAL A CA 1
ATOM 2914 C C . VAL A 1 408 ? 131.475 137.391 132.218 1.00 31.65 407 VAL A C 1
ATOM 2915 O O . VAL A 1 408 ? 130.763 137.320 133.232 1.00 31.65 407 VAL A O 1
ATOM 2919 N N . THR A 1 409 ? 132.459 138.286 132.109 1.00 31.20 408 THR A N 1
ATOM 2920 C CA . THR A 1 409 ? 132.721 139.209 133.207 1.00 31.20 408 THR A CA 1
ATOM 2921 C C . THR A 1 409 ? 131.558 140.165 133.432 1.00 31.20 408 THR A C 1
ATOM 2922 O O . THR A 1 409 ? 131.276 140.532 134.576 1.00 31.20 408 THR A O 1
ATOM 2926 N N . ILE A 1 410 ? 130.878 140.580 132.364 1.00 28.62 409 ILE A N 1
ATOM 2927 C CA . ILE A 1 410 ? 129.726 141.461 132.513 1.00 28.62 409 ILE A CA 1
ATOM 2928 C C . ILE A 1 410 ? 128.604 140.747 133.252 1.00 28.62 409 ILE A C 1
ATOM 2929 O O . ILE A 1 410 ? 127.914 141.346 134.081 1.00 28.62 409 ILE A O 1
ATOM 2934 N N . ILE A 1 411 ? 128.408 139.457 132.977 1.00 27.64 410 ILE A N 1
ATOM 2935 C CA . ILE A 1 411 ? 127.389 138.702 133.707 1.00 27.64 410 ILE A CA 1
ATOM 2936 C C . ILE A 1 411 ? 127.751 138.592 135.188 1.00 27.64 410 ILE A C 1
ATOM 2937 O O . ILE A 1 411 ? 126.896 138.774 136.073 1.00 27.64 410 ILE A O 1
ATOM 2942 N N . LYS A 1 412 ? 129.021 138.298 135.483 1.00 28.64 411 LYS A N 1
ATOM 2943 C CA . LYS A 1 412 ? 129.456 138.231 136.877 1.00 28.64 411 LYS A CA 1
ATOM 2944 C C . LYS A 1 412 ? 129.228 139.560 137.587 1.00 28.64 411 LYS A C 1
ATOM 2945 O O . LYS A 1 412 ? 128.709 139.600 138.709 1.00 28.64 411 LYS A O 1
ATOM 2951 N N . SER A 1 413 ? 129.601 140.665 136.939 1.00 26.21 412 SER A N 1
ATOM 2952 C CA . SER A 1 413 ? 129.421 141.982 137.537 1.00 26.21 412 SER A CA 1
ATOM 2953 C C . SER A 1 413 ? 127.950 142.338 137.687 1.00 26.21 412 SER A C 1
ATOM 2954 O O . SER A 1 413 ? 127.582 143.050 138.624 1.00 26.21 412 SER A O 1
ATOM 2957 N N . SER A 1 414 ? 127.098 141.865 136.777 1.00 26.87 413 SER A N 1
ATOM 2958 C CA . SER A 1 414 ? 125.664 142.080 136.921 1.00 26.87 413 SER A CA 1
ATOM 2959 C C . SER A 1 414 ? 125.144 141.413 138.183 1.00 26.87 413 SER A C 1
ATOM 2960 O O . SER A 1 414 ? 124.382 142.015 138.952 1.00 26.87 413 SER A O 1
ATOM 2963 N N . TYR A 1 415 ? 125.555 140.167 138.426 1.00 27.77 414 TYR A N 1
ATOM 2964 C CA . TYR A 1 415 ? 125.127 139.526 139.667 1.00 27.77 414 TYR A CA 1
ATOM 2965 C C . TYR A 1 415 ? 125.694 140.242 140.884 1.00 27.77 414 TYR A C 1
ATOM 2966 O O . TYR A 1 415 ? 125.014 140.369 141.909 1.00 27.77 414 TYR A O 1
ATOM 2975 N N . LEU A 1 416 ? 126.951 140.682 140.809 1.00 25.30 415 LEU A N 1
ATOM 2976 C CA . LEU A 1 416 ? 127.546 141.371 141.950 1.00 25.30 415 LEU A CA 1
ATOM 2977 C C . LEU A 1 416 ? 126.798 142.659 142.266 1.00 25.30 415 LEU A C 1
ATOM 2978 O O . LEU A 1 416 ? 126.559 142.976 143.436 1.00 25.30 415 LEU A O 1
ATOM 2983 N N . ALA A 1 417 ? 126.417 143.414 141.234 1.00 26.91 416 ALA A N 1
ATOM 2984 C CA . ALA A 1 417 ? 125.635 144.627 141.442 1.00 26.91 416 ALA A CA 1
ATOM 2985 C C . ALA A 1 417 ? 124.265 144.307 142.017 1.00 26.91 416 ALA A C 1
ATOM 2986 O O . ALA A 1 417 ? 123.756 145.041 142.868 1.00 26.91 416 ALA A O 1
ATOM 2988 N N . LEU A 1 418 ? 123.645 143.219 141.557 1.00 30.85 417 LEU A N 1
ATOM 2989 C CA . LEU A 1 418 ? 122.341 142.847 142.096 1.00 30.85 417 LEU A CA 1
ATOM 2990 C C . LEU A 1 418 ? 122.434 142.479 143.572 1.00 30.85 417 LEU A C 1
ATOM 2991 O O . LEU A 1 418 ? 121.564 142.848 144.367 1.00 30.85 417 LEU A O 1
ATOM 2996 N N . ARG A 1 419 ? 123.480 141.746 143.956 1.00 32.80 418 ARG A N 1
ATOM 2997 C CA . ARG A 1 419 ? 123.609 141.313 145.345 1.00 32.80 418 ARG A CA 1
ATOM 2998 C C . ARG A 1 419 ? 124.007 142.464 146.259 1.00 32.80 418 ARG A C 1
ATOM 2999 O O . ARG A 1 419 ? 123.465 142.605 147.361 1.00 32.80 418 ARG A O 1
ATOM 3007 N N . ALA A 1 420 ? 124.955 143.292 145.827 1.00 31.74 419 ALA A N 1
ATOM 3008 C CA . ALA A 1 420 ? 125.451 144.380 146.655 1.00 31.74 419 ALA A CA 1
ATOM 3009 C C . ALA A 1 420 ? 124.531 145.592 146.666 1.00 31.74 419 ALA A C 1
ATOM 3010 O O . ALA A 1 420 ? 124.753 146.502 147.472 1.00 31.74 419 ALA A O 1
ATOM 3012 N N . LYS A 1 421 ? 123.516 145.625 145.802 1.00 33.22 420 LYS A N 1
ATOM 3013 C CA . LYS A 1 421 ? 122.635 146.784 145.661 1.00 33.22 420 LYS A CA 1
ATOM 3014 C C . LYS A 1 421 ? 123.442 148.048 145.381 1.00 33.22 420 LYS A C 1
ATOM 3015 O O . LYS A 1 421 ? 123.148 149.130 145.890 1.00 33.22 420 LYS A O 1
ATOM 3021 N N . ASN A 1 422 ? 124.475 147.902 144.556 1.00 31.42 421 ASN A N 1
ATOM 3022 C CA . ASN A 1 422 ? 125.394 148.982 144.237 1.00 31.42 421 ASN A CA 1
ATOM 3023 C C . ASN A 1 422 ? 125.643 148.990 142.739 1.00 31.42 421 ASN A C 1
ATOM 3024 O O . ASN A 1 422 ? 125.740 147.931 142.116 1.00 31.42 421 ASN A O 1
ATOM 3029 N N . LEU A 1 423 ? 125.740 150.186 142.162 1.00 31.07 422 LEU A N 1
ATOM 3030 C CA . LEU A 1 423 ? 126.026 150.325 140.741 1.00 31.07 422 LEU A CA 1
ATOM 3031 C C . LEU A 1 423 ? 127.515 150.376 140.438 1.00 31.07 422 LEU A C 1
ATOM 3032 O O . LEU A 1 423 ? 127.893 150.350 139.263 1.00 31.07 422 LEU A O 1
ATOM 3037 N N . LYS A 1 424 ? 128.366 150.444 141.459 1.00 25.53 423 LYS A N 1
ATOM 3038 C CA . LYS A 1 424 ? 129.803 150.453 141.239 1.00 25.53 423 LYS A CA 1
ATOM 3039 C C . LYS A 1 424 ? 130.369 149.063 140.993 1.00 25.53 423 LYS A C 1
ATOM 3040 O O . LYS A 1 424 ? 131.520 148.949 140.559 1.00 25.53 423 LYS A O 1
ATOM 3046 N N . ALA A 1 425 ? 129.586 148.009 141.228 1.00 23.23 424 ALA A N 1
ATOM 3047 C CA . ALA A 1 425 ? 130.074 146.653 141.014 1.00 23.23 424 ALA A CA 1
ATOM 3048 C C . ALA A 1 425 ? 130.429 146.385 139.562 1.00 23.23 424 ALA A C 1
ATOM 3049 O O . ALA A 1 425 ? 131.217 145.475 139.287 1.00 23.23 424 ALA A O 1
ATOM 3051 N N . PHE A 1 426 ? 129.874 147.157 138.626 1.00 43.09 425 PHE A N 1
ATOM 3052 C CA . PHE A 1 426 ? 130.236 146.993 137.225 1.00 43.09 425 PHE A CA 1
ATOM 3053 C C . PHE A 1 426 ? 131.694 147.337 136.970 1.00 43.09 425 PHE A C 1
ATOM 3054 O O . PHE A 1 426 ? 132.255 146.898 135.960 1.00 43.09 425 PHE A O 1
ATOM 3062 N N . TYR A 1 427 ? 132.338 148.067 137.885 1.00 43.09 426 TYR A N 1
ATOM 3063 C CA . TYR A 1 427 ? 133.775 148.272 137.773 1.00 43.09 426 TYR A CA 1
ATOM 3064 C C . TYR A 1 427 ? 134.516 146.946 137.710 1.00 43.09 426 TYR A C 1
ATOM 3065 O O . TYR A 1 427 ? 135.601 146.876 137.123 1.00 43.09 426 TYR A O 1
ATOM 3074 N N . PHE A 1 428 ? 133.920 145.884 138.251 1.00 43.09 427 PHE A N 1
ATOM 3075 C CA . PHE A 1 428 ? 134.535 144.566 138.238 1.00 43.09 427 PHE A CA 1
ATOM 3076 C C . PHE A 1 428 ? 134.832 144.077 136.828 1.00 43.09 427 PHE A C 1
ATOM 3077 O O . PHE A 1 428 ? 135.666 143.181 136.665 1.00 43.09 427 PHE A O 1
ATOM 3085 N N . VAL A 1 429 ? 134.181 144.636 135.802 1.00 43.09 428 VAL A N 1
ATOM 3086 C CA . VAL A 1 429 ? 134.480 144.199 134.442 1.00 43.09 428 VAL A CA 1
ATOM 3087 C C . VAL A 1 429 ? 135.930 144.473 134.073 1.00 43.09 428 VAL A C 1
ATOM 3088 O O . VAL A 1 429 ? 136.450 143.869 133.131 1.00 43.09 428 VAL A O 1
ATOM 3092 N N . LEU A 1 430 ? 136.603 145.369 134.792 1.00 43.09 429 LEU A N 1
ATOM 3093 C CA . LEU A 1 430 ? 138.007 145.640 134.523 1.00 43.09 429 LEU A CA 1
ATOM 3094 C C . LEU A 1 430 ? 138.949 144.673 135.228 1.00 43.09 429 LEU A C 1
ATOM 3095 O O . LEU A 1 430 ? 140.137 144.629 134.887 1.00 43.09 429 LEU A O 1
ATOM 3100 N N . TYR A 1 431 ? 138.447 143.883 136.180 1.00 43.09 430 TYR A N 1
ATOM 3101 C CA . TYR A 1 431 ? 139.321 143.003 136.947 1.00 43.09 430 TYR A CA 1
ATOM 3102 C C . TYR A 1 431 ? 140.011 141.969 136.073 1.00 43.09 430 TYR A C 1
ATOM 3103 O O . TYR A 1 431 ? 141.082 141.480 136.445 1.00 43.09 430 TYR A O 1
ATOM 3112 N N . THR A 1 432 ? 139.440 141.642 134.912 1.00 43.09 431 THR A N 1
ATOM 3113 C CA . THR A 1 432 ? 140.088 140.691 134.018 1.00 43.09 431 THR A CA 1
ATOM 3114 C C . THR A 1 432 ? 141.483 141.152 133.634 1.00 43.09 431 THR A C 1
ATOM 3115 O O . THR A 1 432 ? 142.343 140.324 133.316 1.00 43.09 431 THR A O 1
ATOM 3119 N N . TYR A 1 433 ? 141.730 142.461 133.651 1.00 43.09 432 TYR A N 1
ATOM 3120 C CA . TYR A 1 433 ? 143.083 142.940 133.401 1.00 43.09 432 TYR A CA 1
ATOM 3121 C C . TYR A 1 433 ? 144.007 142.573 134.553 1.00 43.09 432 TYR A C 1
ATOM 3122 O O . TYR A 1 433 ? 145.084 142.003 134.341 1.00 43.09 432 TYR A O 1
ATOM 3131 N N . VAL A 1 434 ? 143.572 142.843 135.786 1.00 43.09 433 VAL A N 1
ATOM 3132 C CA . VAL A 1 434 ? 144.418 142.597 136.950 1.00 43.09 433 VAL A CA 1
ATOM 3133 C C . VAL A 1 434 ? 144.832 141.135 137.002 1.00 43.09 433 VAL A C 1
ATOM 3134 O O . VAL A 1 434 ? 146.025 140.813 137.068 1.00 43.09 433 VAL A O 1
ATOM 3138 N N . TYR A 1 435 ? 143.858 140.228 136.900 1.00 43.09 434 TYR A N 1
ATOM 3139 C CA . TYR A 1 435 ? 144.175 138.806 136.936 1.00 43.09 434 TYR A CA 1
ATOM 3140 C C . TYR A 1 435 ? 145.177 138.435 135.853 1.00 43.09 434 TYR A C 1
ATOM 3141 O O . TYR A 1 435 ? 146.049 137.588 136.071 1.00 43.09 434 TYR A O 1
ATOM 3150 N N . PHE A 1 436 ? 145.077 139.056 134.679 1.00 43.09 435 PHE A N 1
ATOM 3151 C CA . PHE A 1 436 ? 146.001 138.696 133.614 1.00 43.09 435 PHE A CA 1
ATOM 3152 C C . PHE A 1 436 ? 147.378 139.308 133.817 1.00 43.09 435 PHE A C 1
ATOM 3153 O O . PHE A 1 436 ? 148.374 138.737 133.363 1.00 43.09 435 PHE A O 1
ATOM 3161 N N . PHE A 1 437 ? 147.465 140.451 134.493 1.00 43.09 436 PHE A N 1
ATOM 3162 C CA . PHE A 1 437 ? 148.722 141.177 134.572 1.00 43.09 436 PHE A CA 1
ATOM 3163 C C . PHE A 1 437 ? 149.274 141.280 135.983 1.00 43.09 436 PHE A C 1
ATOM 3164 O O . PHE A 1 437 ? 150.376 141.810 136.162 1.00 43.09 436 PHE A O 1
ATOM 3172 N N . CYS A 1 438 ? 148.552 140.789 136.986 1.00 43.09 437 CYS A N 1
ATOM 3173 C CA . CYS A 1 438 ? 149.040 140.777 138.356 1.00 43.09 437 CYS A CA 1
ATOM 3174 C C . CYS A 1 438 ? 148.896 139.437 139.054 1.00 43.09 437 CYS A C 1
ATOM 3175 O O . CYS A 1 438 ? 149.524 139.244 140.099 1.00 43.09 437 CYS A O 1
ATOM 3178 N N . MET A 1 439 ? 148.105 138.508 138.523 1.00 43.09 438 MET A N 1
ATOM 3179 C CA . MET A 1 439 ? 147.879 137.229 139.179 1.00 43.09 438 MET A CA 1
ATOM 3180 C C . MET A 1 439 ? 148.571 136.059 138.505 1.00 43.09 438 MET A C 1
ATOM 3181 O O . MET A 1 439 ? 148.989 135.131 139.197 1.00 43.09 438 MET A O 1
ATOM 3186 N N . ILE A 1 440 ? 148.678 136.059 137.181 1.00 43.09 439 ILE A N 1
ATOM 3187 C CA . ILE A 1 440 ? 149.399 135.000 136.481 1.00 43.09 439 ILE A CA 1
ATOM 3188 C C . ILE A 1 440 ? 150.886 135.042 136.829 1.00 43.09 439 ILE A C 1
ATOM 3189 O O . ILE A 1 440 ? 151.452 133.993 137.173 1.00 43.09 439 ILE A O 1
ATOM 3194 N N . PRO A 1 441 ? 151.571 136.196 136.753 1.00 43.09 440 PRO A N 1
ATOM 3195 C CA . PRO A 1 441 ? 152.985 136.202 137.168 1.00 43.09 440 PRO A CA 1
ATOM 3196 C C . PRO A 1 441 ? 153.191 135.790 138.614 1.00 43.09 440 PRO A C 1
ATOM 3197 O O . PRO A 1 441 ? 154.173 135.107 138.920 1.00 43.09 440 PRO A O 1
ATOM 3201 N N . ALA A 1 442 ? 152.280 136.170 139.511 1.00 43.09 441 ALA A N 1
ATOM 3202 C CA . ALA A 1 442 ? 152.408 135.772 140.908 1.00 43.09 441 ALA A CA 1
ATOM 3203 C C . ALA A 1 442 ? 152.301 134.261 141.068 1.00 43.09 441 ALA A C 1
ATOM 3204 O O . ALA A 1 442 ? 153.089 133.647 141.797 1.00 43.09 441 ALA A O 1
ATOM 3206 N N . ARG A 1 443 ? 151.336 133.641 140.388 1.00 46.91 442 ARG A N 1
ATOM 3207 C CA . ARG A 1 443 ? 151.186 132.192 140.479 1.00 46.91 442 ARG A CA 1
ATOM 3208 C C . ARG A 1 443 ? 152.385 131.469 139.880 1.00 46.91 442 ARG A C 1
ATOM 3209 O O . ARG A 1 443 ? 152.868 130.481 140.448 1.00 46.91 442 ARG A O 1
ATOM 3217 N N . ILE A 1 444 ? 152.884 131.946 138.738 1.00 47.01 443 ILE A N 1
ATOM 3218 C CA . ILE A 1 444 ? 154.056 131.317 138.133 1.00 47.01 443 ILE A CA 1
ATOM 3219 C C . ILE A 1 444 ? 155.263 131.446 139.052 1.00 47.01 443 ILE A C 1
ATOM 3220 O O . ILE A 1 444 ? 156.046 130.502 139.202 1.00 47.01 443 ILE A O 1
ATOM 3225 N N . THR A 1 445 ? 155.444 132.617 139.670 1.00 48.91 444 THR A N 1
ATOM 3226 C CA . THR A 1 445 ? 156.566 132.810 140.581 1.00 48.91 444 THR A CA 1
ATOM 3227 C C . THR A 1 445 ? 156.460 131.896 141.793 1.00 48.91 444 THR A C 1
ATOM 3228 O O . THR A 1 445 ? 157.460 131.315 142.230 1.00 48.91 444 THR A O 1
ATOM 3232 N N . ALA A 1 446 ? 155.258 131.753 142.354 1.00 55.09 445 ALA A N 1
ATOM 3233 C CA . ALA A 1 446 ? 155.084 130.832 143.472 1.00 55.09 445 ALA A CA 1
ATOM 3234 C C . ALA A 1 446 ? 155.422 129.405 143.066 1.00 55.09 445 ALA A C 1
ATOM 3235 O O . ALA A 1 446 ? 156.088 128.679 143.814 1.00 55.09 445 ALA A O 1
ATOM 3237 N N . MET A 1 447 ? 154.972 128.983 141.882 1.00 61.10 446 MET A N 1
ATOM 3238 C CA . MET A 1 447 ? 155.263 127.628 141.428 1.00 61.10 446 MET A CA 1
ATOM 3239 C C . MET A 1 447 ? 156.758 127.422 141.215 1.00 61.10 446 MET A C 1
ATOM 3240 O O . MET A 1 447 ? 157.317 126.404 141.637 1.00 61.10 446 MET A O 1
ATOM 3245 N N . PHE A 1 448 ? 157.425 128.383 140.578 1.00 58.29 447 PHE A N 1
ATOM 3246 C CA . PHE A 1 448 ? 158.853 128.266 140.307 1.00 58.29 447 PHE A CA 1
ATOM 3247 C C . PHE A 1 448 ? 159.713 128.520 141.535 1.00 58.29 447 PHE A C 1
ATOM 3248 O O . PHE A 1 448 ? 160.929 128.330 141.467 1.00 58.29 447 PHE A O 1
ATOM 3256 N N . THR A 1 449 ? 159.124 128.976 142.635 1.00 63.60 448 THR A N 1
ATOM 3257 C CA . THR A 1 449 ? 159.840 129.035 143.901 1.00 63.60 448 THR A CA 1
ATOM 3258 C C . THR A 1 449 ? 159.636 127.779 144.738 1.00 63.60 448 THR A C 1
ATOM 3259 O O . THR A 1 449 ? 160.572 127.336 145.415 1.00 63.60 448 THR A O 1
ATOM 3263 N N . MET A 1 450 ? 158.445 127.175 144.680 1.00 73.92 449 MET A N 1
ATOM 3264 C CA . MET A 1 450 ? 158.137 126.064 145.576 1.00 73.92 449 MET A CA 1
ATOM 3265 C C . MET A 1 450 ? 158.985 124.832 145.271 1.00 73.92 449 MET A C 1
ATOM 3266 O O . MET A 1 450 ? 159.439 124.149 146.197 1.00 73.92 449 MET A O 1
ATOM 3271 N N . PHE A 1 451 ? 159.224 124.526 143.996 1.00 72.33 450 PHE A N 1
ATOM 3272 C CA . PHE A 1 451 ? 160.041 123.369 143.644 1.00 72.33 450 PHE A CA 1
ATOM 3273 C C . PHE A 1 451 ? 161.265 123.764 142.824 1.00 72.33 450 PHE A C 1
ATOM 3274 O O . PHE A 1 451 ? 161.695 123.038 141.926 1.00 72.33 450 PHE A O 1
ATOM 3282 N N . ASP A 1 452 ? 161.859 124.910 143.139 1.00 73.59 451 ASP A N 1
ATOM 3283 C CA . ASP A 1 452 ? 163.113 125.312 142.511 1.00 73.59 451 ASP A CA 1
ATOM 3284 C C . ASP A 1 452 ? 163.879 126.267 143.416 1.00 73.59 451 ASP A C 1
ATOM 3285 O O . ASP A 1 452 ? 163.647 126.309 144.623 1.00 73.59 451 ASP A O 1
ATOM 3290 N N . TRP A 1 473 ? 164.709 142.346 143.036 1.00 73.65 472 TRP A N 1
ATOM 3291 C CA . TRP A 1 473 ? 164.066 141.661 141.920 1.00 73.65 472 TRP A CA 1
ATOM 3292 C C . TRP A 1 473 ? 164.259 140.155 142.055 1.00 73.65 472 TRP A C 1
ATOM 3293 O O . TRP A 1 473 ? 163.481 139.482 142.735 1.00 73.65 472 TRP A O 1
ATOM 3304 N N . ALA A 1 474 ? 165.301 139.642 141.404 1.00 73.42 473 ALA A N 1
ATOM 3305 C CA . ALA A 1 474 ? 165.712 138.234 141.495 1.00 73.42 473 ALA A CA 1
ATOM 3306 C C . ALA A 1 474 ? 164.511 137.371 141.112 1.00 73.42 473 ALA A C 1
ATOM 3307 O O . ALA A 1 474 ? 163.836 137.687 140.120 1.00 73.42 473 ALA A O 1
ATOM 3309 N N . LYS A 1 475 ? 164.199 136.305 141.853 1.00 71.18 474 LYS A N 1
ATOM 3310 C CA . LYS A 1 475 ? 163.090 135.434 141.477 1.00 71.18 474 LYS A CA 1
ATOM 3311 C C . LYS A 1 475 ? 161.741 136.128 141.613 1.00 71.18 474 LYS A C 1
ATOM 3312 O O . LYS A 1 475 ? 160.821 135.835 140.844 1.00 71.18 474 LYS A O 1
ATOM 3318 N N . GLN A 1 476 ? 161.600 137.038 142.579 1.00 64.28 475 GLN A N 1
ATOM 3319 C CA . GLN A 1 476 ? 160.298 137.646 142.842 1.00 64.28 475 GLN A CA 1
ATOM 3320 C C . GLN A 1 476 ? 159.829 138.503 141.670 1.00 64.28 475 GLN A C 1
ATOM 3321 O O . GLN A 1 476 ? 158.699 138.353 141.191 1.00 64.28 475 GLN A O 1
ATOM 3327 N N . PHE A 1 477 ? 160.686 139.401 141.189 1.00 59.76 476 PHE A N 1
ATOM 3328 C CA . PHE A 1 477 ? 160.318 140.383 140.176 1.00 59.76 476 PHE A CA 1
ATOM 3329 C C . PHE A 1 477 ? 161.082 140.171 138.877 1.00 59.76 476 PHE A C 1
ATOM 3330 O O . PHE A 1 477 ? 161.521 141.124 138.237 1.00 59.76 476 PHE A O 1
ATOM 3338 N N . LEU A 1 478 ? 161.260 138.922 138.469 1.00 48.24 477 LEU A N 1
ATOM 3339 C CA . LEU A 1 478 ? 161.766 138.636 137.136 1.00 48.24 477 LEU A CA 1
ATOM 3340 C C . LEU A 1 478 ? 160.753 137.938 136.256 1.00 48.24 477 LEU A C 1
ATOM 3341 O O . LEU A 1 478 ? 160.740 138.169 135.047 1.00 48.24 477 LEU A O 1
ATOM 3346 N N . ILE A 1 479 ? 159.897 137.096 136.830 1.00 46.28 478 ILE A N 1
ATOM 3347 C CA . ILE A 1 479 ? 158.867 136.442 136.042 1.00 46.28 478 ILE A CA 1
ATOM 3348 C C . ILE A 1 479 ? 157.738 137.403 135.690 1.00 46.28 478 ILE A C 1
ATOM 3349 O O . ILE A 1 479 ? 157.059 137.207 134.675 1.00 46.28 478 ILE A O 1
ATOM 3354 N N . THR A 1 480 ? 157.541 138.461 136.478 1.00 43.06 479 THR A N 1
ATOM 3355 C CA . THR A 1 480 ? 156.521 139.452 136.150 1.00 43.06 479 THR A CA 1
ATOM 3356 C C . THR A 1 480 ? 156.861 140.198 134.865 1.00 43.06 479 THR A C 1
ATOM 3357 O O . THR A 1 480 ? 156.036 140.287 133.947 1.00 43.06 479 THR A O 1
ATOM 3361 N N . TYR A 1 481 ? 158.077 140.740 134.778 1.00 42.92 480 TYR A N 1
ATOM 3362 C CA . TYR A 1 481 ? 158.480 141.431 133.560 1.00 42.92 480 TYR A CA 1
ATOM 3363 C C . TYR A 1 481 ? 158.603 140.481 132.380 1.00 42.92 480 TYR A C 1
ATOM 3364 O O . TYR A 1 481 ? 158.319 140.875 131.246 1.00 42.92 480 TYR A O 1
ATOM 3373 N N . MET A 1 482 ? 159.020 139.235 132.615 1.00 45.82 481 MET A N 1
ATOM 3374 C CA . MET A 1 482 ? 159.049 138.264 131.527 1.00 45.82 481 MET A CA 1
ATOM 3375 C C . MET A 1 482 ? 157.648 138.007 130.985 1.00 45.82 481 MET A C 1
ATOM 3376 O O . MET A 1 482 ? 157.443 137.959 129.766 1.00 45.82 481 MET A O 1
ATOM 3381 N N . TRP A 1 483 ? 156.666 137.857 131.876 1.00 36.12 482 TRP A N 1
ATOM 3382 C CA . TRP A 1 483 ? 155.293 137.640 131.436 1.00 36.12 482 TRP A CA 1
ATOM 3383 C C . TRP A 1 483 ? 154.754 138.852 130.686 1.00 36.12 482 TRP A C 1
ATOM 3384 O O . TRP A 1 483 ? 154.095 138.707 129.649 1.00 36.12 482 TRP A O 1
ATOM 3395 N N . TRP A 1 484 ? 155.027 140.058 131.190 1.00 33.70 483 TRP A N 1
ATOM 3396 C CA . TRP A 1 484 ? 154.548 141.259 130.509 1.00 33.70 483 TRP A CA 1
ATOM 3397 C C . TRP A 1 484 ? 155.187 141.410 129.135 1.00 33.70 483 TRP A C 1
ATOM 3398 O O . TRP A 1 484 ? 154.509 141.763 128.161 1.00 33.70 483 TRP A O 1
ATOM 3409 N N . ALA A 1 485 ? 156.492 141.149 129.035 1.00 34.17 484 ALA A N 1
ATOM 3410 C CA . ALA A 1 485 ? 157.168 141.223 127.746 1.00 34.17 484 ALA A CA 1
ATOM 3411 C C . ALA A 1 485 ? 156.614 140.192 126.775 1.00 34.17 484 ALA A C 1
ATOM 3412 O O . ALA A 1 485 ? 156.432 140.484 125.590 1.00 34.17 484 ALA A O 1
ATOM 3414 N N . GLY A 1 486 ? 156.342 138.979 127.256 1.00 39.13 485 GLY A N 1
ATOM 3415 C CA . GLY A 1 486 ? 155.747 137.973 126.393 1.00 39.13 485 GLY A CA 1
ATOM 3416 C C . GLY A 1 486 ? 154.369 138.365 125.899 1.00 39.13 485 GLY A C 1
ATOM 3417 O O . GLY A 1 486 ? 154.033 138.150 124.733 1.00 39.13 485 GLY A O 1
ATOM 3418 N N . VAL A 1 487 ? 153.552 138.949 126.778 1.00 37.10 486 VAL A N 1
ATOM 3419 C CA . VAL A 1 487 ? 152.213 139.377 126.378 1.00 37.10 486 VAL A CA 1
ATOM 3420 C C . VAL A 1 487 ? 152.296 140.477 125.324 1.00 37.10 486 VAL A C 1
ATOM 3421 O O . VAL A 1 487 ? 151.584 140.451 124.310 1.00 37.10 486 VAL A O 1
ATOM 3425 N N . LEU A 1 488 ? 153.173 141.458 125.547 1.00 39.54 487 LEU A N 1
ATOM 3426 C CA . LEU A 1 488 ? 153.333 142.541 124.581 1.00 39.54 487 LEU A CA 1
ATOM 3427 C C . LEU A 1 488 ? 153.856 142.021 123.247 1.00 39.54 487 LEU A C 1
ATOM 3428 O O . LEU A 1 488 ? 153.409 142.463 122.182 1.00 39.54 487 LEU A O 1
ATOM 3433 N N . ALA A 1 489 ? 154.806 141.083 123.284 1.00 40.21 488 ALA A N 1
ATOM 3434 C CA . ALA A 1 489 ? 155.326 140.500 122.053 1.00 40.21 488 ALA A CA 1
ATOM 3435 C C . ALA A 1 489 ? 154.245 139.737 121.302 1.00 40.21 488 ALA A C 1
ATOM 3436 O O . ALA A 1 489 ? 154.156 139.827 120.075 1.00 40.21 488 ALA A O 1
ATOM 3438 N N . ALA A 1 490 ? 153.414 138.979 122.020 1.00 41.07 489 ALA A N 1
ATOM 3439 C CA . ALA A 1 490 ? 152.328 138.256 121.366 1.00 41.07 489 ALA A CA 1
ATOM 3440 C C . ALA A 1 490 ? 151.345 139.215 120.712 1.00 41.07 489 ALA A C 1
ATOM 3441 O O . ALA A 1 490 ? 150.902 138.989 119.577 1.00 41.07 489 ALA A O 1
ATOM 3443 N N . GLY A 1 491 ? 150.996 140.298 121.407 1.00 44.61 490 GLY A N 1
ATOM 3444 C CA . GLY A 1 491 ? 150.089 141.272 120.818 1.00 44.61 490 GLY A CA 1
ATOM 3445 C C . GLY A 1 491 ? 150.666 141.921 119.575 1.00 44.61 490 GLY A C 1
ATOM 3446 O O . GLY A 1 491 ? 149.998 142.021 118.541 1.00 44.61 490 GLY A O 1
ATOM 3447 N N . VAL A 1 492 ? 151.922 142.362 119.656 1.00 43.05 491 VAL A N 1
ATOM 3448 C CA . VAL A 1 492 ? 152.557 142.999 118.507 1.00 43.05 491 VAL A CA 1
ATOM 3449 C C . VAL A 1 492 ? 152.653 142.020 117.345 1.00 43.05 491 VAL A C 1
ATOM 3450 O O . VAL A 1 492 ? 152.459 142.394 116.183 1.00 43.05 491 VAL A O 1
ATOM 3454 N N . TYR A 1 493 ? 152.942 140.750 117.637 1.00 45.62 492 TYR A N 1
ATOM 3455 C CA . TYR A 1 493 ? 153.020 139.749 116.583 1.00 45.62 492 TYR A CA 1
ATOM 3456 C C . TYR A 1 493 ? 151.675 139.558 115.899 1.00 45.62 492 TYR A C 1
ATOM 3457 O O . TYR A 1 493 ? 151.608 139.464 114.670 1.00 45.62 492 TYR A O 1
ATOM 3466 N N . SER A 1 494 ? 150.590 139.500 116.675 1.00 48.13 493 SER A N 1
ATOM 3467 C CA . SER A 1 494 ? 149.270 139.351 116.065 1.00 48.13 493 SER A CA 1
ATOM 3468 C C . SER A 1 494 ? 148.931 140.542 115.177 1.00 48.13 493 SER A C 1
ATOM 3469 O O . SER A 1 494 ? 148.499 140.367 114.030 1.00 48.13 493 SER A O 1
ATOM 3472 N N . ILE A 1 495 ? 149.139 141.762 115.680 1.00 45.05 494 ILE A N 1
ATOM 3473 C CA . ILE A 1 495 ? 148.844 142.948 114.874 1.00 45.05 494 ILE A CA 1
ATOM 3474 C C . ILE A 1 495 ? 149.689 142.976 113.605 1.00 45.05 494 ILE A C 1
ATOM 3475 O O . ILE A 1 495 ? 149.177 143.247 112.514 1.00 45.05 494 ILE A O 1
ATOM 3480 N N . VAL A 1 496 ? 150.989 142.691 113.716 1.00 45.05 495 VAL A N 1
ATOM 3481 C CA . VAL A 1 496 ? 151.854 142.759 112.542 1.00 45.05 495 VAL A CA 1
ATOM 3482 C C . VAL A 1 496 ? 151.540 141.637 111.558 1.00 45.05 495 VAL A C 1
ATOM 3483 O O . VAL A 1 496 ? 151.743 141.792 110.348 1.00 45.05 495 VAL A O 1
ATOM 3487 N N . ASP A 1 497 ? 151.050 140.494 112.042 1.00 51.21 496 ASP A N 1
ATOM 3488 C CA . ASP A 1 497 ? 150.723 139.393 111.147 1.00 51.21 496 ASP A CA 1
ATOM 3489 C C . ASP A 1 497 ? 149.362 139.563 110.490 1.00 51.21 496 ASP A C 1
ATOM 3490 O O . ASP A 1 497 ? 149.101 138.926 109.464 1.00 51.21 496 ASP A O 1
ATOM 3495 N N . ASN A 1 498 ? 148.492 140.401 111.051 1.00 48.30 497 ASN A N 1
ATOM 3496 C CA . ASN A 1 498 ? 147.178 140.608 110.454 1.00 48.30 497 ASN A CA 1
ATOM 3497 C C . ASN A 1 498 ? 146.987 142.058 110.032 1.00 48.30 497 ASN A C 1
ATOM 3498 O O . ASN A 1 498 ? 145.938 142.653 110.292 1.00 48.30 497 ASN A O 1
ATOM 3503 N N . TRP A 1 499 ? 147.993 142.633 109.378 1.00 50.17 498 TRP A N 1
ATOM 3504 C CA . TRP A 1 499 ? 147.953 144.029 108.944 1.00 50.17 498 TRP A CA 1
ATOM 3505 C C . TRP A 1 499 ? 147.415 144.078 107.520 1.00 50.17 498 TRP A C 1
ATOM 3506 O O . TRP A 1 499 ? 148.149 143.906 106.547 1.00 50.17 498 TRP A O 1
ATOM 3517 N N . TYR A 1 500 ? 146.111 144.314 107.404 1.00 43.59 499 TYR A N 1
ATOM 3518 C CA . TYR A 1 500 ? 145.427 144.478 106.128 1.00 43.59 499 TYR A CA 1
ATOM 3519 C C . TYR A 1 500 ? 144.009 144.945 106.415 1.00 43.59 499 TYR A C 1
ATOM 3520 O O . TYR A 1 500 ? 143.488 144.750 107.515 1.00 43.59 499 TYR A O 1
ATOM 3529 N N . PHE A 1 501 ? 143.393 145.565 105.412 1.00 42.99 500 PHE A N 1
ATOM 3530 C CA . PHE A 1 501 ? 142.025 146.054 105.509 1.00 42.99 500 PHE A CA 1
ATOM 3531 C C . PHE A 1 501 ? 141.197 145.468 104.376 1.00 42.99 500 PHE A C 1
ATOM 3532 O O . PHE A 1 501 ? 141.614 145.501 103.216 1.00 42.99 500 PHE A O 1
ATOM 3540 N N . ASP A 1 502 ? 140.025 144.934 104.714 1.00 44.30 501 ASP A N 1
ATOM 3541 C CA . ASP A 1 502 ? 139.134 144.348 103.716 1.00 44.30 501 ASP A CA 1
ATOM 3542 C C . ASP A 1 502 ? 137.701 144.559 104.195 1.00 44.30 501 ASP A C 1
ATOM 3543 O O . ASP A 1 502 ? 137.210 143.800 105.034 1.00 44.30 501 ASP A O 1
ATOM 3548 N N . TRP A 1 503 ? 137.042 145.584 103.662 1.00 43.24 502 TRP A N 1
ATOM 3549 C CA . TRP A 1 503 ? 135.666 145.865 104.044 1.00 43.24 502 TRP A CA 1
ATOM 3550 C C . TRP A 1 503 ? 134.656 145.023 103.277 1.00 43.24 502 TRP A C 1
ATOM 3551 O O . TRP A 1 503 ? 133.473 145.034 103.631 1.00 43.24 502 TRP A O 1
ATOM 3562 N N . ALA A 1 504 ? 135.089 144.302 102.242 1.00 41.61 503 ALA A N 1
ATOM 3563 C CA . ALA A 1 504 ? 134.200 143.384 101.539 1.00 41.61 503 ALA A CA 1
ATOM 3564 C C . ALA A 1 504 ? 133.982 142.090 102.312 1.00 41.61 503 ALA A C 1
ATOM 3565 O O . ALA A 1 504 ? 132.898 141.504 102.235 1.00 41.61 503 ALA A O 1
ATOM 3567 N N . ASP A 1 505 ? 134.991 141.627 103.044 1.00 46.35 504 ASP A N 1
ATOM 3568 C CA . ASP A 1 505 ? 134.862 140.398 103.812 1.00 46.35 504 ASP A CA 1
ATOM 3569 C C . ASP A 1 505 ? 133.966 140.630 105.019 1.00 46.35 504 ASP A C 1
ATOM 3570 O O . ASP A 1 505 ? 134.178 141.570 105.788 1.00 46.35 504 ASP A O 1
ATOM 3575 N N . ILE A 1 506 ? 132.961 139.770 105.189 1.00 45.52 505 ILE A N 1
ATOM 3576 C CA . ILE A 1 506 ? 132.087 139.899 106.350 1.00 45.52 505 ILE A CA 1
ATOM 3577 C C . ILE A 1 506 ? 132.825 139.505 107.624 1.00 45.52 505 ILE A C 1
ATOM 3578 O O . ILE A 1 506 ? 132.549 140.046 108.702 1.00 45.52 505 ILE A O 1
ATOM 3583 N N . GLN A 1 507 ? 133.780 138.577 107.527 1.00 47.92 506 GLN A N 1
ATOM 3584 C CA . GLN A 1 507 ? 134.517 138.148 108.711 1.00 47.92 506 GLN A CA 1
ATOM 3585 C C . GLN A 1 507 ? 135.449 139.245 109.206 1.00 47.92 506 GLN A C 1
ATOM 3586 O O . GLN A 1 507 ? 135.584 139.454 110.418 1.00 47.92 506 GLN A O 1
ATOM 3592 N N . TYR A 1 508 ? 136.096 139.958 108.285 1.00 42.83 507 TYR A N 1
ATOM 3593 C CA . TYR A 1 508 ? 136.921 141.090 108.686 1.00 42.83 507 TYR A CA 1
ATOM 3594 C C . TYR A 1 508 ? 136.073 142.197 109.296 1.00 42.83 507 TYR A C 1
ATOM 3595 O O . TYR A 1 508 ? 136.491 142.843 110.263 1.00 42.83 507 TYR A O 1
ATOM 3604 N N . ARG A 1 509 ? 134.886 142.440 108.738 1.00 41.23 508 ARG A N 1
ATOM 3605 C CA . ARG A 1 509 ? 133.980 143.408 109.343 1.00 41.23 508 ARG A CA 1
ATOM 3606 C C . ARG A 1 509 ? 133.623 143.003 110.764 1.00 41.23 508 ARG A C 1
ATOM 3607 O O . ARG A 1 509 ? 133.650 143.834 111.677 1.00 41.23 508 ARG A O 1
ATOM 3615 N N . PHE A 1 510 ? 133.297 141.725 110.974 1.00 40.18 509 PHE A N 1
ATOM 3616 C CA . PHE A 1 510 ? 132.983 141.259 112.320 1.00 40.18 509 PHE A CA 1
ATOM 3617 C C . PHE A 1 510 ? 134.155 141.488 113.262 1.00 40.18 509 PHE A C 1
ATOM 3618 O O . PHE A 1 510 ? 133.980 142.015 114.364 1.00 40.18 509 PHE A O 1
ATOM 3626 N N . ALA A 1 511 ? 135.364 141.118 112.834 1.00 36.21 510 ALA A N 1
ATOM 3627 C CA . ALA A 1 511 ? 136.527 141.230 113.710 1.00 36.21 510 ALA A CA 1
ATOM 3628 C C . ALA A 1 511 ? 136.822 142.684 114.061 1.00 36.21 510 ALA A C 1
ATOM 3629 O O . ALA A 1 511 ? 137.015 143.028 115.235 1.00 36.21 510 ALA A O 1
ATOM 3631 N N . LEU A 1 512 ? 136.847 143.558 113.054 1.00 38.33 511 LEU A N 1
ATOM 3632 C CA . LEU A 1 512 ? 137.169 144.960 113.295 1.00 38.33 511 LEU A CA 1
ATOM 3633 C C . LEU A 1 512 ? 136.103 145.639 114.143 1.00 38.33 511 LEU A C 1
ATOM 3634 O O . LEU A 1 512 ? 136.421 146.367 115.091 1.00 38.33 511 LEU A O 1
ATOM 3639 N N . VAL A 1 513 ? 134.828 145.418 113.818 1.00 40.49 512 VAL A N 1
ATOM 3640 C CA . VAL A 1 513 ? 133.754 146.036 114.584 1.00 40.49 512 VAL A CA 1
ATOM 3641 C C . VAL A 1 513 ? 133.765 145.530 116.019 1.00 40.49 512 VAL A C 1
ATOM 3642 O O . VAL A 1 513 ? 133.564 146.302 116.960 1.00 40.49 512 VAL A O 1
ATOM 3646 N N . GLY A 1 514 ? 134.013 144.232 116.215 1.00 39.27 513 GLY A N 1
ATOM 3647 C CA . GLY A 1 514 ? 134.061 143.698 117.565 1.00 39.27 513 GLY A CA 1
ATOM 3648 C C . GLY A 1 514 ? 135.184 144.295 118.389 1.00 39.27 513 GLY A C 1
ATOM 3649 O O . GLY A 1 514 ? 134.984 144.682 119.543 1.00 39.27 513 GLY A O 1
ATOM 3650 N N . ILE A 1 515 ? 136.381 144.389 117.807 1.00 40.58 514 ILE A N 1
ATOM 3651 C CA . ILE A 1 515 ? 137.499 144.921 118.579 1.00 40.58 514 ILE A CA 1
ATOM 3652 C C . ILE A 1 515 ? 137.294 146.407 118.865 1.00 40.58 514 ILE A C 1
ATOM 3653 O O . ILE A 1 515 ? 137.595 146.887 119.967 1.00 40.58 514 ILE A O 1
ATOM 3658 N N . CYS A 1 516 ? 136.741 147.154 117.903 1.00 41.79 515 CYS A N 1
ATOM 3659 C CA . CYS A 1 516 ? 136.480 148.570 118.136 1.00 41.79 515 CYS A CA 1
ATOM 3660 C C . CYS A 1 516 ? 135.398 148.768 119.189 1.00 41.79 515 CYS A C 1
ATOM 3661 O O . CYS A 1 516 ? 135.498 149.672 120.025 1.00 41.79 515 CYS A O 1
ATOM 3664 N N . SER A 1 517 ? 134.361 147.929 119.172 1.00 36.81 516 SER A N 1
ATOM 3665 C CA . SER A 1 517 ? 133.328 148.008 120.196 1.00 36.81 516 SER A CA 1
ATOM 3666 C C . SER A 1 517 ? 133.897 147.701 121.572 1.00 36.81 516 SER A C 1
ATOM 3667 O O . SER A 1 517 ? 133.540 148.354 122.557 1.00 36.81 516 SER A O 1
ATOM 3670 N N . TYR A 1 518 ? 134.777 146.702 121.663 1.00 36.10 517 TYR A N 1
ATOM 3671 C CA . TYR A 1 518 ? 135.375 146.376 122.953 1.00 36.10 517 TYR A CA 1
ATOM 3672 C C . TYR A 1 518 ? 136.216 147.531 123.482 1.00 36.10 517 TYR A C 1
ATOM 3673 O O . TYR A 1 518 ? 136.124 147.881 124.666 1.00 36.10 517 TYR A O 1
ATOM 3682 N N . LEU A 1 519 ? 137.039 148.140 122.623 1.00 34.00 518 LEU A N 1
ATOM 3683 C CA . LEU A 1 519 ? 137.836 149.279 123.075 1.00 34.00 518 LEU A CA 1
ATOM 3684 C C . LEU A 1 519 ? 136.952 150.452 123.478 1.00 34.00 518 LEU A C 1
ATOM 3685 O O . LEU A 1 519 ? 137.235 151.135 124.468 1.00 34.00 518 LEU A O 1
ATOM 3690 N N . VAL A 1 520 ? 135.877 150.702 122.728 1.00 33.76 519 VAL A N 1
ATOM 3691 C CA . VAL A 1 520 ? 134.962 151.785 123.080 1.00 33.76 519 VAL A CA 1
ATOM 3692 C C . VAL A 1 520 ? 134.323 151.525 124.438 1.00 33.76 519 VAL A C 1
ATOM 3693 O O . VAL A 1 520 ? 134.212 152.431 125.272 1.00 33.76 519 VAL A O 1
ATOM 3697 N N . PHE A 1 521 ? 133.899 150.284 124.683 1.00 30.08 520 PHE A N 1
ATOM 3698 C CA . PHE A 1 521 ? 133.274 149.942 125.956 1.00 30.08 520 PHE A CA 1
ATOM 3699 C C . PHE A 1 521 ? 134.243 150.119 127.118 1.00 30.08 520 PHE A C 1
ATOM 3700 O O . PHE A 1 521 ? 133.883 150.683 128.161 1.00 30.08 520 PHE A O 1
ATOM 3708 N N . VAL A 1 522 ? 135.478 149.646 126.957 1.00 26.81 521 VAL A N 1
ATOM 3709 C CA . VAL A 1 522 ? 136.460 149.772 128.030 1.00 26.81 521 VAL A CA 1
ATOM 3710 C C . VAL A 1 522 ? 136.792 151.238 128.285 1.00 26.81 521 VAL A C 1
ATOM 3711 O O . VAL A 1 522 ? 136.938 151.664 129.437 1.00 26.81 521 VAL A O 1
ATOM 3715 N N . SER A 1 523 ? 136.907 152.035 127.221 1.00 26.34 522 SER A N 1
ATOM 3716 C CA . SER A 1 523 ? 137.175 153.458 127.393 1.00 26.34 522 SER A CA 1
ATOM 3717 C C . SER A 1 523 ? 136.024 154.159 128.101 1.00 26.34 522 SER A C 1
ATOM 3718 O O . SER A 1 523 ? 136.246 155.041 128.936 1.00 26.34 522 SER A O 1
ATOM 3721 N N . ILE A 1 524 ? 134.786 153.787 127.778 1.00 24.89 523 ILE A N 1
ATOM 3722 C CA . ILE A 1 524 ? 133.637 154.383 128.452 1.00 24.89 523 ILE A CA 1
ATOM 3723 C C . ILE A 1 524 ? 133.650 154.037 129.935 1.00 24.89 523 ILE A C 1
ATOM 3724 O O . ILE A 1 524 ? 133.393 154.894 130.789 1.00 24.89 523 ILE A O 1
ATOM 3729 N N . VAL A 1 525 ? 133.951 152.779 130.268 1.00 23.45 524 VAL A N 1
ATOM 3730 C CA . VAL A 1 525 ? 134.004 152.383 131.675 1.00 23.45 524 VAL A CA 1
ATOM 3731 C C . VAL A 1 525 ? 135.098 153.148 132.412 1.00 23.45 524 VAL A C 1
ATOM 3732 O O . VAL A 1 525 ? 134.901 153.609 133.543 1.00 23.45 524 VAL A O 1
ATOM 3736 N N . LEU A 1 526 ? 136.267 153.299 131.787 1.00 24.11 525 LEU A N 1
ATOM 3737 C CA . LEU A 1 526 ? 137.357 154.024 132.436 1.00 24.11 525 LEU A CA 1
ATOM 3738 C C . LEU A 1 526 ? 137.025 155.503 132.608 1.00 24.11 525 LEU A C 1
ATOM 3739 O O . LEU A 1 526 ? 137.387 156.112 133.622 1.00 24.11 525 LEU A O 1
ATOM 3744 N N . VAL A 1 527 ? 136.338 156.101 131.633 1.00 23.06 526 VAL A N 1
ATOM 3745 C CA . VAL A 1 527 ? 135.933 157.498 131.763 1.00 23.06 526 VAL A CA 1
ATOM 3746 C C . VAL A 1 527 ? 134.906 157.654 132.875 1.00 23.06 526 VAL A C 1
ATOM 3747 O O . VAL A 1 527 ? 134.925 158.639 133.623 1.00 23.06 526 VAL A O 1
ATOM 3751 N N . ILE A 1 528 ? 133.995 156.687 133.006 1.00 22.86 527 ILE A N 1
ATOM 3752 C CA . ILE A 1 528 ? 133.045 156.716 134.115 1.00 22.86 527 ILE A CA 1
ATOM 3753 C C . ILE A 1 528 ? 133.782 156.631 135.442 1.00 22.86 527 ILE A C 1
ATOM 3754 O O . ILE A 1 528 ? 133.451 157.341 136.398 1.00 22.86 527 ILE A O 1
ATOM 3759 N N . TYR A 1 529 ? 134.792 155.763 135.526 1.00 24.51 528 TYR A N 1
ATOM 3760 C CA . TYR A 1 529 ? 135.572 155.678 136.755 1.00 24.51 528 TYR A CA 1
ATOM 3761 C C . TYR A 1 529 ? 136.254 157.002 137.062 1.00 24.51 528 TYR A C 1
ATOM 3762 O O . TYR A 1 529 ? 136.300 157.428 138.218 1.00 24.51 528 TYR A O 1
ATOM 3771 N N . LEU A 1 530 ? 136.820 157.649 136.042 1.00 26.63 529 LEU A N 1
ATOM 3772 C CA . LEU A 1 530 ? 137.495 158.928 136.253 1.00 26.63 529 LEU A CA 1
ATOM 3773 C C . LEU A 1 530 ? 136.521 159.994 136.741 1.00 26.63 529 LEU A C 1
ATOM 3774 O O . LEU A 1 530 ? 136.850 160.786 137.632 1.00 26.63 529 LEU A O 1
ATOM 3779 N N . ILE A 1 531 ? 135.319 160.034 136.165 1.00 28.03 530 ILE A N 1
ATOM 3780 C CA . ILE A 1 531 ? 134.316 160.999 136.610 1.00 28.03 530 ILE A CA 1
ATOM 3781 C C . ILE A 1 531 ? 133.890 160.705 138.042 1.00 28.03 530 ILE A C 1
ATOM 3782 O O . ILE A 1 531 ? 133.694 161.623 138.844 1.00 28.03 530 ILE A O 1
ATOM 3787 N N . GLY A 1 532 ? 133.731 159.426 138.385 1.00 29.03 531 GLY A N 1
ATOM 3788 C CA . GLY A 1 532 ? 133.371 159.077 139.749 1.00 29.03 531 GLY A CA 1
ATOM 3789 C C . GLY A 1 532 ? 134.458 159.425 140.747 1.00 29.03 531 GLY A C 1
ATOM 3790 O O . GLY A 1 532 ? 134.171 159.840 141.871 1.00 29.03 531 GLY A O 1
ATOM 3791 N N . LYS A 1 533 ? 135.720 159.256 140.353 1.00 29.92 532 LYS A N 1
ATOM 3792 C CA . LYS A 1 533 ? 136.834 159.610 141.225 1.00 29.92 532 LYS A CA 1
ATOM 3793 C C . LYS A 1 533 ? 136.977 161.117 141.370 1.00 29.92 532 LYS A C 1
ATOM 3794 O O . LYS A 1 533 ? 137.431 161.595 142.415 1.00 29.92 532 LYS A O 1
ATOM 3800 N N . ILE A 1 534 ? 136.616 161.876 140.335 1.00 30.65 533 ILE A N 1
ATOM 3801 C CA . ILE A 1 534 ? 136.699 163.331 140.421 1.00 30.65 533 ILE A CA 1
ATOM 3802 C C . ILE A 1 534 ? 135.734 163.854 141.477 1.00 30.65 533 ILE A C 1
ATOM 3803 O O . ILE A 1 534 ? 136.091 164.693 142.312 1.00 30.65 533 ILE A O 1
ATOM 3808 N N . THR A 1 535 ? 134.507 163.347 141.474 1.00 31.34 534 THR A N 1
ATOM 3809 C CA . THR A 1 535 ? 133.474 163.818 142.383 1.00 31.34 534 THR A CA 1
ATOM 3810 C C . THR A 1 535 ? 133.503 163.115 143.731 1.00 31.34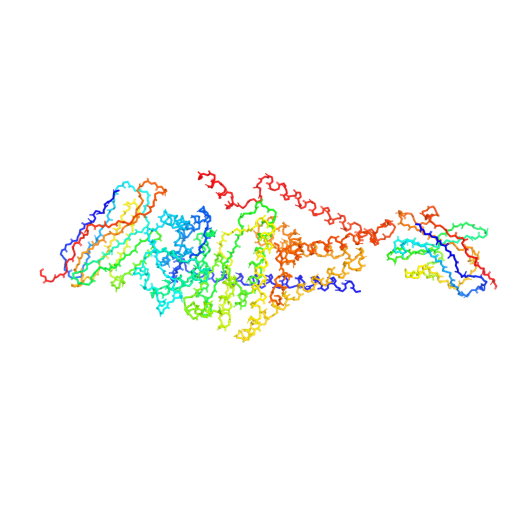 534 THR A C 1
ATOM 3811 O O . THR A 1 535 ? 132.629 163.374 144.563 1.00 31.34 534 THR A O 1
ATOM 3815 N N . THR A 1 536 ? 134.482 162.240 143.963 1.00 32.35 535 THR A N 1
ATOM 3816 C CA . THR A 1 536 ? 134.571 161.436 145.184 1.00 32.35 535 THR A CA 1
ATOM 3817 C C . THR A 1 536 ? 133.282 160.654 145.420 1.00 32.35 535 THR A C 1
ATOM 3818 O O . THR A 1 536 ? 132.823 160.488 146.550 1.00 32.35 535 THR A O 1
ATOM 3822 N N . TRP A 1 537 ? 132.688 160.175 144.330 1.00 29.54 536 TRP A N 1
ATOM 3823 C CA . TRP A 1 537 ? 131.550 159.275 144.402 1.00 29.54 536 TRP A CA 1
ATOM 3824 C C . TRP A 1 537 ? 131.970 157.831 144.619 1.00 29.54 536 TRP A C 1
ATOM 3825 O O . TRP A 1 537 ? 131.173 157.034 145.123 1.00 29.54 536 TRP A O 1
ATOM 3836 N N . ASN A 1 538 ? 133.204 157.481 144.254 1.00 26.72 537 ASN A N 1
ATOM 3837 C CA . ASN A 1 538 ? 133.700 156.126 144.450 1.00 26.72 537 ASN A CA 1
ATOM 3838 C C . ASN A 1 538 ? 133.920 155.790 145.917 1.00 26.72 537 ASN A C 1
ATOM 3839 O O . ASN A 1 538 ? 133.920 154.609 146.275 1.00 26.72 537 ASN A O 1
ATOM 3844 N N . TYR A 1 539 ? 134.101 156.794 146.769 1.00 31.27 538 TYR A N 1
ATOM 3845 C CA . TYR A 1 539 ? 134.501 156.552 148.147 1.00 31.27 538 TYR A CA 1
ATOM 3846 C C . TYR A 1 539 ? 133.381 155.877 148.925 1.00 31.27 538 TYR A C 1
ATOM 3847 O O . TYR A 1 539 ? 132.219 156.279 148.847 1.00 31.27 538 TYR A O 1
ATOM 3856 N N . THR A 1 540 ? 133.737 154.850 149.687 1.00 32.61 539 THR A N 1
ATOM 3857 C CA . THR A 1 540 ? 132.777 154.233 150.583 1.00 32.61 539 THR A CA 1
ATOM 3858 C C . THR A 1 540 ? 132.433 155.202 151.714 1.00 32.61 539 THR A C 1
ATOM 3859 O O . THR A 1 540 ? 133.232 156.077 152.049 1.00 32.61 539 THR A O 1
ATOM 3863 N N . PRO A 1 541 ? 131.239 155.086 152.301 1.00 35.87 540 PRO A N 1
ATOM 3864 C CA . PRO A 1 541 ? 130.898 155.984 153.418 1.00 35.87 540 PRO A CA 1
ATOM 3865 C C . PRO A 1 541 ? 131.882 155.906 154.573 1.00 35.87 540 PRO A C 1
ATOM 3866 O O . PRO A 1 541 ? 132.207 156.937 155.180 1.00 35.87 540 PRO A O 1
ATOM 3870 N N . LEU A 1 542 ? 132.380 154.708 154.888 1.00 34.92 541 LEU A N 1
ATOM 3871 C CA . LEU A 1 542 ? 133.403 154.595 155.919 1.00 34.92 541 LEU A CA 1
ATOM 3872 C C . LEU A 1 542 ? 134.674 155.314 155.502 1.00 34.92 541 LEU A C 1
ATOM 3873 O O . LEU A 1 542 ? 135.367 155.892 156.342 1.00 34.92 541 LEU A O 1
ATOM 3878 N N . GLN A 1 543 ? 135.000 155.291 154.209 1.00 31.31 542 GLN A N 1
ATOM 3879 C CA . GLN A 1 543 ? 136.183 156.006 153.743 1.00 31.31 542 GLN A CA 1
ATOM 3880 C C . GLN A 1 543 ? 136.026 157.509 153.916 1.00 31.31 542 GLN A C 1
ATOM 3881 O O . GLN A 1 543 ? 136.971 158.191 154.324 1.00 31.31 542 GLN A O 1
ATOM 3887 N N . LYS A 1 544 ? 134.844 158.047 153.613 1.00 34.59 543 LYS A N 1
ATOM 3888 C CA . LYS A 1 544 ? 134.610 159.472 153.823 1.00 34.59 543 LYS A CA 1
ATOM 3889 C C . LYS A 1 544 ? 134.679 159.830 155.303 1.00 34.59 543 LYS A C 1
ATOM 3890 O O . LYS A 1 544 ? 135.277 160.849 155.681 1.00 34.59 543 LYS A O 1
ATOM 3896 N N . GLU A 1 545 ? 134.082 158.996 156.159 1.00 42.42 544 GLU A N 1
ATOM 3897 C CA . GLU A 1 545 ? 134.161 159.235 157.596 1.00 42.42 544 GLU A CA 1
ATOM 3898 C C . GLU A 1 545 ? 135.604 159.216 158.082 1.00 42.42 544 GLU A C 1
ATOM 3899 O O . GLU A 1 545 ? 136.009 160.069 158.877 1.00 42.42 544 GLU A O 1
ATOM 3905 N N . LEU A 1 546 ? 136.392 158.249 157.614 1.00 36.51 545 LEU A N 1
ATOM 3906 C CA . LEU A 1 546 ? 137.785 158.149 158.030 1.00 36.51 545 LEU A CA 1
ATOM 3907 C C . LEU A 1 546 ? 138.601 159.325 157.522 1.00 36.51 545 LEU A C 1
ATOM 3908 O O . LEU A 1 546 ? 139.494 159.808 158.223 1.00 36.51 545 LEU A O 1
ATOM 3913 N N . ILE A 1 547 ? 138.324 159.793 156.304 1.00 39.79 546 ILE A N 1
ATOM 3914 C CA . ILE A 1 547 ? 139.036 160.957 155.782 1.00 39.79 546 ILE A CA 1
ATOM 3915 C C . ILE A 1 547 ? 138.751 162.175 156.649 1.00 39.79 546 ILE A C 1
ATOM 3916 O O . ILE A 1 547 ? 139.665 162.912 157.041 1.00 39.79 546 ILE A O 1
ATOM 3921 N N . GLU A 1 548 ? 137.477 162.387 156.987 1.00 50.01 547 GLU A N 1
ATOM 3922 C CA . GLU A 1 548 ? 137.131 163.518 157.841 1.00 50.01 547 GLU A CA 1
ATOM 3923 C C . GLU A 1 548 ? 137.776 163.396 159.217 1.00 50.01 547 GLU A C 1
ATOM 3924 O O . GLU A 1 548 ? 138.306 164.379 159.751 1.00 50.01 547 GLU A O 1
ATOM 3930 N N . GLU A 1 549 ? 137.746 162.199 159.808 1.00 50.19 548 GLU A N 1
ATOM 3931 C CA . GLU A 1 549 ? 138.298 162.023 161.148 1.00 50.19 548 GLU A CA 1
ATOM 3932 C C . GLU A 1 549 ? 139.809 162.205 161.160 1.00 50.19 548 GLU A C 1
ATOM 3933 O O . GLU A 1 549 ? 140.354 162.830 162.077 1.00 50.19 548 GLU A O 1
ATOM 3939 N N . ARG A 1 550 ? 140.506 161.667 160.157 1.00 52.40 549 ARG A N 1
ATOM 3940 C CA . ARG A 1 550 ? 141.948 161.857 160.073 1.00 52.40 549 ARG A CA 1
ATOM 3941 C C . ARG A 1 550 ? 142.300 163.315 159.828 1.00 52.40 549 ARG A C 1
ATOM 3942 O O . ARG A 1 550 ? 143.334 163.789 160.309 1.00 52.40 549 ARG A O 1
ATOM 3950 N N . TYR A 1 551 ? 141.462 164.038 159.082 1.00 62.93 550 TYR A N 1
ATOM 3951 C CA . TYR A 1 551 ? 141.649 165.479 158.961 1.00 62.93 550 TYR A CA 1
ATOM 3952 C C . TYR A 1 551 ? 141.491 166.162 160.313 1.00 62.93 550 TYR A C 1
ATOM 3953 O O . TYR A 1 551 ? 142.240 167.089 160.641 1.00 62.93 550 TYR A O 1
ATOM 3962 N N . LEU A 1 552 ? 140.515 165.719 161.111 1.00 66.76 551 LEU A N 1
ATOM 3963 C CA . LEU A 1 552 ? 140.296 166.320 162.424 1.00 66.76 551 LEU A CA 1
ATOM 3964 C C . LEU A 1 552 ? 141.497 166.117 163.340 1.00 66.76 551 LEU A C 1
ATOM 3965 O O . LEU A 1 552 ? 141.874 167.025 164.090 1.00 66.76 551 LEU A O 1
ATOM 3970 N N . HIS A 1 553 ? 142.100 164.933 163.305 1.00 68.97 552 HIS A N 1
ATOM 3971 C CA . HIS A 1 553 ? 143.279 164.643 164.113 1.00 68.97 552 HIS A CA 1
ATOM 3972 C C . HIS A 1 553 ? 144.442 165.548 163.725 1.00 68.97 552 HIS A C 1
ATOM 3973 O O . HIS A 1 553 ? 145.223 165.220 162.834 1.00 68.97 552 HIS A O 1
ATOM 3980 N N . GLN B 2 1 ? 155.431 143.980 97.915 1.00 95.26 1 GLN B N 1
ATOM 3981 C CA . GLN B 2 1 ? 154.704 143.786 96.666 1.00 95.26 1 GLN B CA 1
ATOM 3982 C C . GLN B 2 1 ? 154.601 142.301 96.32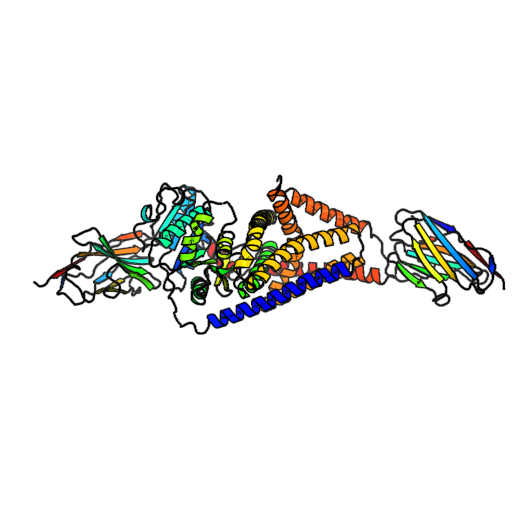2 1.00 95.26 1 GLN B C 1
ATOM 3983 O O . GLN B 2 1 ? 155.359 141.481 96.841 1.00 95.26 1 GLN B O 1
ATOM 3989 N N . VAL B 2 2 ? 153.657 141.961 95.448 1.00 88.36 2 VAL B N 1
ATOM 3990 C CA . VAL B 2 2 ? 153.382 140.579 95.076 1.00 88.36 2 VAL B CA 1
ATOM 3991 C C . VAL B 2 2 ? 153.416 140.466 93.558 1.00 88.36 2 VAL B C 1
ATOM 3992 O O . VAL B 2 2 ? 152.737 141.226 92.859 1.00 88.36 2 VAL B O 1
ATOM 3996 N N . GLN B 2 3 ? 154.206 139.524 93.050 1.00 91.83 3 GLN B N 1
ATOM 3997 C CA . GLN B 2 3 ? 154.315 139.271 91.619 1.00 91.83 3 GLN B CA 1
ATOM 3998 C C . GLN B 2 3 ? 153.645 137.943 91.296 1.00 91.83 3 GLN B C 1
ATOM 3999 O O . GLN B 2 3 ? 153.972 136.918 91.903 1.00 91.83 3 GLN B O 1
ATOM 4005 N N . LEU B 2 4 ? 152.724 137.960 90.337 1.00 82.08 4 LEU B N 1
ATOM 4006 C CA . LEU B 2 4 ? 151.860 136.821 90.055 1.00 82.08 4 LEU B CA 1
ATOM 4007 C C . LEU B 2 4 ? 152.186 136.236 88.688 1.00 82.08 4 LEU B C 1
ATOM 4008 O O . LEU B 2 4 ? 152.280 136.972 87.700 1.00 82.08 4 LEU B O 1
ATOM 4013 N N . VAL B 2 5 ? 152.352 134.916 88.636 1.00 81.92 5 VAL B N 1
ATOM 4014 C CA . VAL B 2 5 ? 152.627 134.198 87.397 1.00 81.92 5 VAL B CA 1
ATOM 4015 C C . VAL B 2 5 ? 151.598 133.086 87.245 1.00 81.92 5 VAL B C 1
ATOM 4016 O O . VAL B 2 5 ? 151.430 132.264 88.151 1.00 81.92 5 VAL B O 1
ATOM 4020 N N . GLU B 2 6 ? 150.919 133.057 86.103 1.00 83.89 6 GLU B N 1
ATOM 4021 C CA . GLU B 2 6 ? 149.885 132.064 85.865 1.00 83.89 6 GLU B CA 1
ATOM 4022 C C . GLU B 2 6 ? 150.498 130.736 85.429 1.00 83.89 6 GLU B C 1
ATOM 4023 O O . GLU B 2 6 ? 151.641 130.666 84.972 1.00 83.89 6 GLU B O 1
ATOM 4029 N N . SER B 2 7 ? 149.712 129.671 85.574 1.00 85.35 7 SER B N 1
ATOM 4030 C CA . SER B 2 7 ? 150.117 128.352 85.116 1.00 85.35 7 SER B CA 1
ATOM 4031 C C . SER B 2 7 ? 148.872 127.495 84.945 1.00 85.35 7 SER B C 1
ATOM 4032 O O . SER B 2 7 ? 147.878 127.671 85.655 1.00 85.35 7 SER B O 1
ATOM 4035 N N . GLY B 2 8 ? 148.944 126.565 84.000 1.00 85.30 8 GLY B N 1
ATOM 4036 C CA . GLY B 2 8 ? 147.812 125.723 83.680 1.00 85.30 8 GLY B CA 1
ATOM 4037 C C . GLY B 2 8 ? 147.000 126.272 82.528 1.00 85.30 8 GLY B C 1
ATOM 4038 O O . GLY B 2 8 ? 147.257 127.350 81.986 1.00 85.30 8 GLY B O 1
ATOM 4039 N N . GLY B 2 9 ? 145.993 125.498 82.144 1.00 90.99 9 GLY B N 1
ATOM 4040 C CA . GLY B 2 9 ? 145.110 125.878 81.062 1.00 90.99 9 GLY B CA 1
ATOM 4041 C C . GLY B 2 9 ? 145.637 125.454 79.702 1.00 90.99 9 GLY B C 1
ATOM 4042 O O . GLY B 2 9 ? 146.815 125.154 79.518 1.00 90.99 9 GLY B O 1
ATOM 4043 N N . GLY B 2 10 ? 144.730 125.438 78.730 1.00 99.66 10 GLY B N 1
ATOM 4044 C CA . GLY B 2 10 ? 145.075 125.030 77.384 1.00 99.66 10 GLY B CA 1
ATOM 4045 C C . GLY B 2 10 ? 143.869 124.710 76.526 1.00 99.66 10 GLY B C 1
ATOM 4046 O O . GLY B 2 10 ? 142.881 125.449 76.531 1.00 99.66 10 GLY B O 1
ATOM 4047 N N . LEU B 2 11 ? 143.937 123.606 75.786 1.00 105.25 11 LEU B N 1
ATOM 4048 C CA . LEU B 2 11 ? 142.864 123.189 74.891 1.00 105.25 11 LEU B CA 1
ATOM 4049 C C . LEU B 2 11 ? 142.110 122.034 75.538 1.00 105.25 11 LEU B C 1
ATOM 4050 O O . LEU B 2 11 ? 142.645 120.928 75.665 1.00 105.25 11 LEU B O 1
ATOM 4055 N N . VAL B 2 12 ? 140.874 122.295 75.957 1.00 111.70 12 VAL B N 1
ATOM 4056 C CA . VAL B 2 12 ? 139.990 121.285 76.526 1.00 111.70 12 VAL B CA 1
ATOM 4057 C C . VAL B 2 12 ? 138.642 121.389 75.829 1.00 111.70 12 VAL B C 1
ATOM 4058 O O . VAL B 2 12 ? 138.104 122.491 75.675 1.00 111.70 12 VAL B O 1
ATOM 4062 N N . GLN B 2 13 ? 138.095 120.249 75.417 1.00 119.25 13 GLN B N 1
ATOM 4063 C CA . GLN B 2 13 ? 136.821 120.243 74.717 1.00 119.25 13 GLN B CA 1
ATOM 4064 C C . GLN B 2 13 ? 135.689 120.646 75.661 1.00 119.25 13 GLN B C 1
ATOM 4065 O O . GLN B 2 13 ? 135.845 120.700 76.884 1.00 119.25 13 GLN B O 1
ATOM 4071 N N . ALA B 2 14 ? 134.532 120.936 75.069 1.00 121.14 14 ALA B N 1
ATOM 4072 C CA . ALA B 2 14 ? 133.362 121.357 75.831 1.00 121.14 14 ALA B CA 1
ATOM 4073 C C . ALA B 2 14 ? 132.869 120.203 76.694 1.00 121.14 14 ALA B C 1
ATOM 4074 O O . ALA B 2 14 ? 132.414 119.179 76.174 1.00 121.14 14 ALA B O 1
ATOM 4076 N N . GLY B 2 15 ? 132.964 120.362 78.011 1.00 114.74 15 GLY B N 1
ATOM 4077 C CA . GLY B 2 15 ? 132.480 119.353 78.930 1.00 114.74 15 GLY B CA 1
ATOM 4078 C C . GLY B 2 15 ? 133.549 118.821 79.860 1.00 114.74 15 GLY B C 1
ATOM 4079 O O . GLY B 2 15 ? 133.239 118.189 80.873 1.00 114.74 15 GLY B O 1
ATOM 4080 N N . GLY B 2 16 ? 134.811 119.076 79.530 1.00 110.77 16 GLY B N 1
ATOM 4081 C CA . GLY B 2 16 ? 135.920 118.586 80.318 1.00 110.77 16 GLY B CA 1
ATOM 4082 C C . GLY B 2 16 ? 136.199 119.454 81.531 1.00 110.77 16 GLY B C 1
ATOM 4083 O O . GLY B 2 16 ? 135.462 120.383 81.865 1.00 110.77 16 GLY B O 1
ATOM 4084 N N . SER B 2 17 ? 137.305 119.133 82.200 1.00 105.42 17 SER B N 1
ATOM 4085 C CA . SER B 2 17 ? 137.722 119.827 83.407 1.00 105.42 17 SER B CA 1
ATOM 4086 C C . SER B 2 17 ? 139.131 120.369 83.222 1.00 105.42 17 SER B C 1
ATOM 4087 O O . SER B 2 17 ? 139.915 119.864 82.415 1.00 105.42 17 SER B O 1
ATOM 4090 N N . LEU B 2 18 ? 139.445 121.413 83.985 1.00 93.70 18 LEU B N 1
ATOM 4091 C CA . LEU B 2 18 ? 140.727 122.090 83.868 1.00 93.70 18 LEU B CA 1
ATOM 4092 C C . LEU B 2 18 ? 141.068 122.735 85.204 1.00 93.70 18 LEU B C 1
ATOM 4093 O O . LEU B 2 18 ? 140.229 122.835 86.100 1.00 93.70 18 LEU B O 1
ATOM 4098 N N . LYS B 2 19 ? 142.320 123.161 85.336 1.00 81.60 19 LYS B N 1
ATOM 4099 C CA . LYS B 2 19 ? 142.786 123.827 86.543 1.00 81.60 19 LYS B CA 1
ATOM 4100 C C . LYS B 2 19 ? 143.771 124.918 86.164 1.00 81.60 19 LYS B C 1
ATOM 4101 O O . LYS B 2 19 ? 144.676 124.689 85.357 1.00 81.60 19 LYS B O 1
ATOM 4107 N N . VAL B 2 20 ? 143.594 126.101 86.746 1.00 72.98 20 VAL B N 1
ATOM 4108 C CA . VAL B 2 20 ? 144.503 127.221 86.528 1.00 72.98 20 VAL B CA 1
ATOM 4109 C C . VAL B 2 20 ? 144.956 127.735 87.885 1.00 72.98 20 VAL B C 1
ATOM 4110 O O . VAL B 2 20 ? 144.126 128.060 88.738 1.00 72.98 20 VAL B O 1
ATOM 4114 N N . SER B 2 21 ? 146.267 127.810 88.087 1.00 75.75 21 SER B N 1
ATOM 4115 C CA . SER B 2 21 ? 146.818 128.261 89.357 1.00 75.75 21 SER B CA 1
ATOM 4116 C C . SER B 2 21 ? 147.762 129.423 89.106 1.00 75.75 21 SER B C 1
ATOM 4117 O O . SER B 2 21 ? 148.610 129.350 88.213 1.00 75.75 21 SER B O 1
ATOM 4120 N N . CYS B 2 22 ? 147.623 130.492 89.883 1.00 75.03 22 CYS B N 1
ATOM 4121 C CA . CYS B 2 22 ? 148.577 131.589 89.826 1.00 75.03 22 CYS B CA 1
ATOM 4122 C C . CYS B 2 22 ? 149.444 131.522 91.075 1.00 75.03 22 CYS B C 1
ATOM 4123 O O . CYS B 2 22 ? 148.934 131.344 92.190 1.00 75.03 22 CYS B O 1
ATOM 4126 N N . ALA B 2 23 ? 150.753 131.611 90.871 1.00 76.18 23 ALA B N 1
ATOM 4127 C CA . ALA B 2 23 ? 151.730 131.606 91.946 1.00 76.18 23 ALA B CA 1
ATOM 4128 C C . ALA B 2 23 ? 152.163 133.037 92.216 1.00 76.18 23 ALA B C 1
ATOM 4129 O O . ALA B 2 23 ? 152.586 133.747 91.297 1.00 76.18 23 ALA B O 1
ATOM 4131 N N . ALA B 2 24 ? 152.037 133.460 93.467 1.00 81.01 24 ALA B N 1
ATOM 4132 C CA . ALA B 2 24 ? 152.340 134.823 93.870 1.00 81.01 24 ALA B CA 1
ATOM 4133 C C . ALA B 2 24 ? 153.572 134.811 94.760 1.00 81.01 24 ALA B C 1
ATOM 4134 O O . ALA B 2 24 ? 153.544 134.247 95.858 1.00 81.01 24 ALA B O 1
ATOM 4136 N N . SER B 2 25 ? 154.645 135.432 94.287 1.00 87.53 25 SER B N 1
ATOM 4137 C CA . SER B 2 25 ? 155.856 135.608 95.073 1.00 87.53 25 SER B CA 1
ATOM 4138 C C . SER B 2 25 ? 155.784 136.968 95.753 1.00 87.53 25 SER B C 1
ATOM 4139 O O . SER B 2 25 ? 155.635 137.995 95.082 1.00 87.53 25 SER B O 1
ATOM 4142 N N . GLY B 2 26 ? 155.872 136.966 97.076 1.00 90.53 26 GLY B N 1
ATOM 4143 C CA . GLY B 2 26 ? 155.753 138.193 97.839 1.00 90.53 26 GLY B CA 1
ATOM 4144 C C . GLY B 2 26 ? 156.002 137.917 99.303 1.00 90.53 26 GLY B C 1
ATOM 4145 O O . GLY B 2 26 ? 156.197 136.771 99.721 1.00 90.53 26 GLY B O 1
ATOM 4146 N N . ARG B 2 27 ? 155.985 138.996 100.085 1.00 90.65 27 ARG B N 1
ATOM 4147 C CA . ARG B 2 27 ? 156.344 138.892 101.496 1.00 90.65 27 ARG B CA 1
ATOM 4148 C C . ARG B 2 27 ? 155.316 138.084 102.279 1.00 90.65 27 ARG B C 1
ATOM 4149 O O . ARG B 2 27 ? 155.675 137.172 103.033 1.00 90.65 27 ARG B O 1
ATOM 4157 N N . ALA B 2 28 ? 154.030 138.394 102.111 1.00 70.54 28 ALA B N 1
ATOM 4158 C CA . ALA B 2 28 ? 152.986 137.808 102.955 1.00 70.54 28 ALA B CA 1
ATOM 4159 C C . ALA B 2 28 ? 151.795 137.407 102.088 1.00 70.54 28 ALA B C 1
ATOM 4160 O O . ALA B 2 28 ? 150.895 138.212 101.839 1.00 70.54 28 ALA B O 1
ATOM 4162 N N . PHE B 2 29 ? 151.792 136.154 101.644 1.00 65.70 29 PHE B N 1
ATOM 4163 C CA . PHE B 2 29 ? 150.621 135.552 101.009 1.00 65.70 29 PHE B CA 1
ATOM 4164 C C . PHE B 2 29 ? 149.670 134.998 102.064 1.00 65.70 29 PHE B C 1
ATOM 4165 O O . PHE B 2 29 ? 149.262 133.840 102.038 1.00 65.70 29 PHE B O 1
ATOM 4173 N N . LYS B 2 30 ? 149.324 135.848 103.023 1.00 63.20 30 LYS B N 1
ATOM 4174 C CA . LYS B 2 30 ? 148.474 135.454 104.134 1.00 63.20 30 LYS B CA 1
ATOM 4175 C C . LYS B 2 30 ? 147.369 136.484 104.295 1.00 63.20 30 LYS B C 1
ATOM 4176 O O . LYS B 2 30 ? 146.287 136.181 104.808 1.00 63.20 30 LYS B O 1
ATOM 4182 N N . THR B 2 31 ? 147.640 137.708 103.841 1.00 51.42 31 THR B N 1
ATOM 4183 C CA . THR B 2 31 ? 146.724 138.829 103.991 1.00 51.42 31 THR B CA 1
ATOM 4184 C C . THR B 2 31 ? 146.310 139.414 102.647 1.00 51.42 31 THR B C 1
ATOM 4185 O O . THR B 2 31 ? 145.791 140.532 102.597 1.00 51.42 31 THR B O 1
ATOM 4189 N N . TYR B 2 32 ? 146.522 138.684 101.558 1.00 52.81 32 TYR B N 1
ATOM 4190 C CA . TYR B 2 32 ? 146.228 139.169 100.216 1.00 52.81 32 TYR B CA 1
ATOM 4191 C C . TYR B 2 32 ? 144.954 138.517 99.699 1.00 52.81 32 TYR B C 1
ATOM 4192 O O . TYR B 2 32 ? 144.897 137.293 99.545 1.00 52.81 32 TYR B O 1
ATOM 4201 N N . ARG B 2 33 ? 143.940 139.332 99.433 1.00 43.17 33 ARG B N 1
ATOM 4202 C CA . ARG B 2 33 ? 142.744 138.854 98.757 1.00 43.17 33 ARG B CA 1
ATOM 4203 C C . ARG B 2 33 ? 143.052 138.595 97.291 1.00 43.17 33 ARG B C 1
ATOM 4204 O O . ARG B 2 33 ? 143.651 139.438 96.619 1.00 43.17 33 ARG B O 1
ATOM 4212 N N . MET B 2 34 ? 142.638 137.435 96.787 1.00 47.91 34 MET B N 1
ATOM 4213 C CA . MET B 2 34 ? 142.927 137.040 95.419 1.00 47.91 34 MET B CA 1
ATOM 4214 C C . MET B 2 34 ? 141.636 136.939 94.624 1.00 47.91 34 MET B C 1
ATOM 4215 O O . MET B 2 34 ? 140.564 136.691 95.178 1.00 47.91 34 MET B O 1
ATOM 4220 N N . ALA B 2 35 ? 141.751 137.131 93.315 1.00 53.17 35 ALA B N 1
ATOM 4221 C CA . ALA B 2 35 ? 140.601 137.050 92.431 1.00 53.17 35 ALA B CA 1
ATOM 4222 C C . ALA B 2 35 ? 141.062 136.603 91.055 1.00 53.17 35 ALA B C 1
ATOM 4223 O O . ALA B 2 35 ? 142.236 136.718 90.704 1.00 53.17 35 ALA B O 1
ATOM 4225 N N . TRP B 2 36 ? 140.118 136.084 90.280 1.00 61.48 36 TRP B N 1
ATOM 4226 C CA . TRP B 2 36 ? 140.351 135.683 88.904 1.00 61.48 36 TRP B CA 1
ATOM 4227 C C . TRP B 2 36 ? 139.407 136.462 88.001 1.00 61.48 36 TRP B C 1
ATOM 4228 O O . TRP B 2 36 ? 138.240 136.668 88.343 1.00 61.48 36 TRP B O 1
ATOM 4239 N N . PHE B 2 37 ? 139.922 136.913 86.862 1.00 64.12 37 PHE B N 1
ATOM 4240 C CA . PHE B 2 37 ? 139.136 137.654 85.888 1.00 64.12 37 PHE B CA 1
ATOM 4241 C C . PHE B 2 37 ? 139.341 137.043 84.511 1.00 64.12 37 PHE B C 1
ATOM 4242 O O . PHE B 2 37 ? 140.414 136.526 84.204 1.00 64.12 37 PHE B O 1
ATOM 4250 N N . ARG B 2 38 ? 138.308 137.102 83.677 1.00 76.16 38 ARG B N 1
ATOM 4251 C CA . ARG B 2 38 ? 138.362 136.532 82.338 1.00 76.16 38 ARG B CA 1
ATOM 4252 C C . ARG B 2 38 ? 138.174 137.622 81.297 1.00 76.16 38 ARG B C 1
ATOM 4253 O O . ARG B 2 38 ? 137.270 138.455 81.413 1.00 76.16 38 ARG B O 1
ATOM 4261 N N . GLN B 2 39 ? 139.028 137.611 80.276 1.00 88.67 39 GLN B N 1
ATOM 4262 C CA . GLN B 2 39 ? 138.889 138.497 79.128 1.00 88.67 39 GLN B CA 1
ATOM 4263 C C . GLN B 2 39 ? 138.644 137.646 77.892 1.00 88.67 39 GLN B C 1
ATOM 4264 O O . GLN B 2 39 ? 139.481 136.811 77.535 1.00 88.67 39 GLN B O 1
ATOM 4270 N N . ALA B 2 40 ? 137.507 137.853 77.254 1.00 97.82 40 ALA B N 1
ATOM 4271 C CA . ALA B 2 40 ? 137.061 137.133 76.075 1.00 97.82 40 ALA B CA 1
ATOM 4272 C C . ALA B 2 40 ? 137.287 137.968 74.821 1.00 97.82 40 ALA B C 1
ATOM 4273 O O . ALA B 2 40 ? 137.311 139.201 74.888 1.00 97.82 40 ALA B O 1
ATOM 4275 N N . PRO B 2 41 ? 137.469 137.325 73.663 1.00 101.80 41 PRO B N 1
ATOM 4276 C CA . PRO B 2 41 ? 137.703 138.103 72.432 1.00 101.80 41 PRO B CA 1
ATOM 4277 C C . PRO B 2 41 ? 136.582 139.074 72.106 1.00 101.80 41 PRO B C 1
ATOM 4278 O O . PRO B 2 41 ? 136.848 140.181 71.622 1.00 101.80 41 PRO B O 1
ATOM 4282 N N . GLY B 2 42 ? 135.334 138.695 72.360 1.00 103.88 42 GLY B N 1
ATOM 4283 C CA . GLY B 2 42 ? 134.195 139.551 72.109 1.00 103.88 42 GLY B CA 1
ATOM 4284 C C . GLY B 2 42 ? 133.642 140.260 73.324 1.00 103.88 42 GLY B C 1
ATOM 4285 O O . GLY B 2 42 ? 132.554 140.843 73.238 1.00 103.88 42 GLY B O 1
ATOM 4286 N N . LYS B 2 43 ? 134.344 140.229 74.454 1.00 97.10 43 LYS B N 1
ATOM 4287 C CA . LYS B 2 43 ? 133.873 140.839 75.690 1.00 97.10 43 LYS B CA 1
ATOM 4288 C C . LYS B 2 43 ? 135.042 141.578 76.334 1.00 97.10 43 LYS B C 1
ATOM 4289 O O . LYS B 2 43 ? 136.094 141.777 75.720 1.00 97.10 43 LYS B O 1
ATOM 4295 N N . GLU B 2 44 ? 134.851 141.992 77.582 1.00 91.04 44 GLU B N 1
ATOM 4296 C CA . GLU B 2 44 ? 135.859 142.694 78.364 1.00 91.04 44 GLU B CA 1
ATOM 4297 C C . GLU B 2 44 ? 136.151 141.910 79.641 1.00 91.04 44 GLU B C 1
ATOM 4298 O O . GLU B 2 44 ? 135.537 140.878 79.919 1.00 91.04 44 GLU B O 1
ATOM 4304 N N . ARG B 2 45 ? 137.105 142.415 80.419 1.00 79.52 45 ARG B N 1
ATOM 4305 C CA . ARG B 2 45 ? 137.475 141.771 81.671 1.00 79.52 45 ARG B CA 1
ATOM 4306 C C . ARG B 2 45 ? 136.330 141.849 82.673 1.00 79.52 45 ARG B C 1
ATOM 4307 O O . ARG B 2 45 ? 135.627 142.860 82.758 1.00 79.52 45 ARG B O 1
ATOM 4315 N N . GLU B 2 46 ? 136.144 140.773 83.433 1.00 71.02 46 GLU B N 1
ATOM 4316 C CA . GLU B 2 46 ? 135.062 140.705 84.404 1.00 71.02 46 GLU B CA 1
ATOM 4317 C C . GLU B 2 46 ? 135.414 139.704 85.495 1.00 71.02 46 GLU B C 1
ATOM 4318 O O . GLU B 2 46 ? 136.273 138.840 85.318 1.00 71.02 46 GLU B O 1
ATOM 4324 N N . PHE B 2 47 ? 134.736 139.840 86.631 1.00 55.57 47 PHE B N 1
ATOM 4325 C CA . PHE B 2 47 ? 135.000 139.015 87.803 1.00 55.57 47 PHE B CA 1
ATOM 4326 C C . PHE B 2 47 ? 134.312 137.660 87.680 1.00 55.57 47 PHE B C 1
ATOM 4327 O O . PHE B 2 47 ? 133.134 137.577 87.326 1.00 55.57 47 PHE B O 1
ATOM 4335 N N . VAL B 2 48 ? 135.052 136.591 87.980 1.00 62.55 48 VAL B N 1
ATOM 4336 C CA . VAL B 2 48 ? 134.504 135.245 87.854 1.00 62.55 48 VAL B CA 1
ATOM 4337 C C . VAL B 2 48 ? 134.536 134.507 89.189 1.00 62.55 48 VAL B C 1
ATOM 4338 O O . VAL B 2 48 ? 133.663 133.677 89.463 1.00 62.55 48 VAL B O 1
ATOM 4342 N N . SER B 2 49 ? 135.511 134.820 90.040 1.00 55.98 49 SER B N 1
ATOM 4343 C CA . SER B 2 49 ? 135.633 134.170 91.341 1.00 55.98 49 SER B CA 1
ATOM 4344 C C . SER B 2 49 ? 136.760 134.836 92.114 1.00 55.98 49 SER B C 1
ATOM 4345 O O . SER B 2 49 ? 137.609 135.521 91.540 1.00 55.98 49 SER B O 1
ATOM 4348 N N . GLY B 2 50 ? 136.755 134.628 93.423 1.00 46.72 50 GLY B N 1
ATOM 4349 C CA . GLY B 2 50 ? 137.775 135.206 94.274 1.00 46.72 50 GLY B CA 1
ATOM 4350 C C . GLY B 2 50 ? 137.680 134.652 95.674 1.00 46.72 50 GLY B C 1
ATOM 4351 O O . GLY B 2 50 ? 136.660 134.083 96.069 1.00 46.72 50 GLY B O 1
ATOM 4352 N N . ILE B 2 51 ? 138.765 134.818 96.420 1.00 45.38 51 ILE B N 1
ATOM 4353 C CA . ILE B 2 51 ? 138.848 134.323 97.788 1.00 45.38 51 ILE B CA 1
ATOM 4354 C C . ILE B 2 51 ? 139.574 135.357 98.639 1.00 45.38 51 ILE B C 1
ATOM 4355 O O . ILE B 2 51 ? 140.606 135.900 98.230 1.00 45.38 51 ILE B O 1
ATOM 4360 N N . SER B 2 52 ? 139.030 135.638 99.817 1.00 44.93 52 SER B N 1
ATOM 4361 C CA . SER B 2 52 ? 139.607 136.630 100.703 1.00 44.93 52 SER B CA 1
ATOM 4362 C C . SER B 2 52 ? 140.701 135.994 101.557 1.00 44.93 52 SER B C 1
ATOM 4363 O O . SER B 2 52 ? 140.948 134.789 101.498 1.00 44.93 52 SER B O 1
ATOM 4366 N N . ALA B 2 53 ? 141.374 136.818 102.363 1.00 47.23 53 ALA B N 1
ATOM 4367 C CA . ALA B 2 53 ? 142.459 136.318 103.199 1.00 47.23 53 ALA B CA 1
ATOM 4368 C C . ALA B 2 53 ? 141.962 135.439 104.337 1.00 47.23 53 ALA B C 1
ATOM 4369 O O . ALA B 2 53 ? 142.749 134.676 104.902 1.00 47.23 53 ALA B O 1
ATOM 4371 N N . LEU B 2 54 ? 140.679 135.529 104.687 1.00 49.54 54 LEU B N 1
ATOM 4372 C CA . LEU B 2 54 ? 140.080 134.681 105.709 1.00 49.54 54 LEU B CA 1
ATOM 4373 C C . LEU B 2 54 ? 139.284 133.533 105.100 1.00 49.54 54 LEU B C 1
ATOM 4374 O O . LEU B 2 54 ? 138.355 133.018 105.731 1.00 49.54 54 LEU B O 1
ATOM 4379 N N . GLU B 2 55 ? 139.631 133.134 103.875 1.00 53.50 55 GLU B N 1
ATOM 4380 C CA . GLU B 2 55 ? 139.043 131.971 103.205 1.00 53.50 55 GLU B CA 1
ATOM 4381 C C . GLU B 2 55 ? 137.542 132.134 102.977 1.00 53.50 55 GLU B C 1
ATOM 4382 O O . GLU B 2 55 ? 136.765 131.196 103.157 1.00 53.50 55 GLU B O 1
ATOM 4388 N N . THR B 2 56 ? 137.127 133.328 102.569 1.00 52.63 56 THR B N 1
ATOM 4389 C CA . THR B 2 56 ? 135.758 133.574 102.137 1.00 52.63 56 THR B CA 1
ATOM 4390 C C . THR B 2 56 ? 135.729 133.634 100.617 1.00 52.63 56 THR B C 1
ATOM 4391 O O . THR B 2 56 ? 136.468 134.414 100.011 1.00 52.63 56 THR B O 1
ATOM 4395 N N . THR B 2 57 ? 134.879 132.816 100.007 1.00 51.15 57 THR B N 1
ATOM 4396 C CA . THR B 2 57 ? 134.862 132.637 98.562 1.00 51.15 57 THR B CA 1
ATOM 4397 C C . THR B 2 57 ? 133.665 133.352 97.954 1.00 51.15 57 THR B C 1
ATOM 4398 O O . THR B 2 57 ? 132.535 133.197 98.427 1.00 51.15 57 THR B O 1
ATOM 4402 N N . TYR B 2 58 ? 133.920 134.123 96.902 1.00 53.79 58 TYR B N 1
ATOM 4403 C CA . TYR B 2 58 ? 132.901 134.825 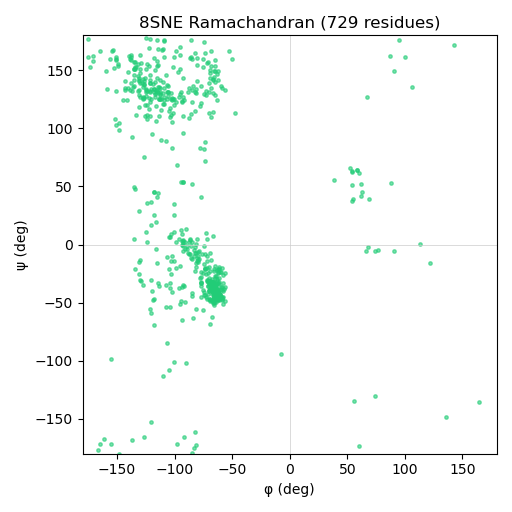96.140 1.00 53.79 58 TYR B CA 1
ATOM 4404 C C . TYR B 2 58 ? 132.933 134.319 94.707 1.00 53.79 58 TYR B C 1
ATOM 4405 O O . TYR B 2 58 ? 134.010 134.112 94.143 1.00 53.79 58 TYR B O 1
ATOM 4414 N N . TYR B 2 59 ? 131.757 134.111 94.122 1.00 65.44 59 TYR B N 1
ATOM 4415 C CA . TYR B 2 59 ? 131.649 133.580 92.772 1.00 65.44 59 TYR B CA 1
ATOM 4416 C C . TYR B 2 59 ? 130.706 134.441 91.947 1.00 65.44 59 TYR B C 1
ATOM 4417 O O . TYR B 2 59 ? 129.781 135.063 92.475 1.00 65.44 59 TYR B O 1
ATOM 4426 N N . ALA B 2 60 ? 130.954 134.474 90.641 1.00 72.70 60 ALA B N 1
ATOM 4427 C CA . ALA B 2 60 ? 130.129 135.262 89.745 1.00 72.70 60 ALA B CA 1
ATOM 4428 C C . ALA B 2 60 ? 128.770 134.596 89.550 1.00 72.70 60 ALA B C 1
ATOM 4429 O O . ALA B 2 60 ? 128.571 133.420 89.862 1.00 72.70 60 ALA B O 1
ATOM 4431 N N . ASP B 2 61 ? 127.824 135.373 89.018 1.00 83.30 61 ASP B N 1
ATOM 4432 C CA . ASP B 2 61 ? 126.479 134.853 88.795 1.00 83.30 61 ASP B CA 1
ATOM 4433 C C . ASP B 2 61 ? 126.489 133.702 87.797 1.00 83.30 61 ASP B C 1
ATOM 4434 O O . ASP B 2 61 ? 125.784 132.703 87.981 1.00 83.30 61 ASP B O 1
ATOM 4439 N N . SER B 2 62 ? 127.285 133.823 86.735 1.00 84.80 62 SER B N 1
ATOM 4440 C CA . SER B 2 62 ? 127.325 132.812 85.688 1.00 84.80 62 SER B CA 1
ATOM 4441 C C . SER B 2 62 ? 128.168 131.598 86.054 1.00 84.80 62 SER B C 1
ATOM 4442 O O . SER B 2 62 ? 128.082 130.578 85.363 1.00 84.80 62 SER B O 1
ATOM 4445 N N . VAL B 2 63 ? 128.978 131.675 87.108 1.00 82.91 63 VAL B N 1
ATOM 4446 C CA . VAL B 2 63 ? 129.920 130.609 87.431 1.00 82.91 63 VAL B CA 1
ATOM 4447 C C . VAL B 2 63 ? 129.734 130.296 88.918 1.00 82.91 63 VAL B C 1
ATOM 4448 O O . VAL B 2 63 ? 130.654 129.852 89.615 1.00 82.91 63 VAL B O 1
ATOM 4452 N N . LYS B 2 64 ? 128.518 130.523 89.417 1.00 84.81 64 LYS B N 1
ATOM 4453 C CA . LYS B 2 64 ? 128.262 130.330 90.841 1.00 84.81 64 LYS B CA 1
ATOM 4454 C C . LYS B 2 64 ? 128.460 128.876 91.256 1.00 84.81 64 LYS B C 1
ATOM 4455 O O . LYS B 2 64 ? 129.007 128.599 92.330 1.00 84.81 64 LYS B O 1
ATOM 4461 N N . GLY B 2 65 ? 128.023 127.934 90.426 1.00 88.83 65 GLY B N 1
ATOM 4462 C CA . GLY B 2 65 ? 128.135 126.534 90.781 1.00 88.83 65 GLY B CA 1
ATOM 4463 C C . GLY B 2 65 ? 129.013 125.724 89.851 1.00 88.83 65 GLY B C 1
ATOM 4464 O O . GLY B 2 65 ? 128.841 124.507 89.733 1.00 88.83 65 GLY B O 1
ATOM 4465 N N . ARG B 2 66 ? 129.959 126.381 89.184 1.00 91.61 66 ARG B N 1
ATOM 4466 C CA . ARG B 2 66 ? 130.824 125.722 88.214 1.00 91.61 66 ARG B CA 1
ATOM 4467 C C . ARG B 2 66 ? 132.249 125.532 88.710 1.00 91.61 66 ARG B C 1
ATOM 4468 O O . ARG B 2 66 ? 132.763 124.410 88.696 1.00 91.61 66 ARG B O 1
ATOM 4476 N N . PHE B 2 67 ? 132.904 126.601 89.152 1.00 83.90 67 PHE B N 1
ATOM 4477 C CA . PHE B 2 67 ? 134.311 126.561 89.524 1.00 83.90 67 PHE B CA 1
ATOM 4478 C C . PHE B 2 67 ? 134.463 126.343 91.025 1.00 83.90 67 PHE B C 1
ATOM 4479 O O . PHE B 2 67 ? 133.501 126.395 91.793 1.00 83.90 67 PHE B O 1
ATOM 4487 N N . THR B 2 68 ? 135.703 126.091 91.438 1.00 73.22 68 THR B N 1
ATOM 4488 C CA . THR B 2 68 ? 136.042 125.957 92.849 1.00 73.22 68 THR B CA 1
ATOM 4489 C C . THR B 2 68 ? 137.397 126.601 93.082 1.00 73.22 68 THR B C 1
ATOM 4490 O O . THR B 2 68 ? 138.373 126.243 92.419 1.00 73.22 68 THR B O 1
ATOM 4494 N N . ILE B 2 69 ? 137.462 127.544 94.014 1.00 60.43 69 ILE B N 1
ATOM 4495 C CA . ILE B 2 69 ? 138.696 128.272 94.280 1.00 60.43 69 ILE B CA 1
ATOM 4496 C C . ILE B 2 69 ? 139.277 127.808 95.606 1.00 60.43 69 ILE B C 1
ATOM 4497 O O . ILE B 2 69 ? 138.553 127.449 96.542 1.00 60.43 69 ILE B O 1
ATOM 4502 N N . SER B 2 70 ? 140.606 127.788 95.669 1.00 63.08 70 SER B N 1
ATOM 4503 C CA . SER B 2 70 ? 141.308 127.455 96.898 1.00 63.08 70 SER B CA 1
ATOM 4504 C C . SER B 2 70 ? 142.645 128.175 96.893 1.00 63.08 70 SER B C 1
ATOM 4505 O O . SER B 2 70 ? 143.122 128.622 95.850 1.00 63.08 70 SER B O 1
ATOM 4508 N N . ARG B 2 71 ? 143.245 128.292 98.073 1.00 58.31 71 ARG B N 1
ATOM 4509 C CA . ARG B 2 71 ? 144.544 128.930 98.207 1.00 58.31 71 ARG B CA 1
ATOM 4510 C C . ARG B 2 71 ? 145.454 128.077 99.076 1.00 58.31 71 ARG B C 1
ATOM 4511 O O . ARG B 2 71 ? 144.996 127.322 99.937 1.00 58.31 71 ARG B O 1
ATOM 4519 N N . ASP B 2 72 ? 146.756 128.205 98.832 1.00 74.24 72 ASP B N 1
ATOM 4520 C CA . ASP B 2 72 ? 147.786 127.534 99.615 1.00 74.24 72 ASP B CA 1
ATOM 4521 C C . ASP B 2 72 ? 148.848 128.571 99.946 1.00 74.24 72 ASP B C 1
ATOM 4522 O O . ASP B 2 72 ? 149.562 129.045 99.052 1.00 74.24 72 ASP B O 1
ATOM 4527 N N . ASN B 2 73 ? 148.935 128.929 101.228 1.00 71.61 73 ASN B N 1
ATOM 4528 C CA . ASN B 2 73 ? 149.850 129.965 101.680 1.00 71.61 73 ASN B CA 1
ATOM 4529 C C . ASN B 2 73 ? 151.273 129.458 101.858 1.00 71.61 73 ASN B C 1
ATOM 4530 O O . ASN B 2 73 ? 152.198 130.271 101.952 1.00 71.61 73 ASN B O 1
ATOM 4535 N N . THR B 2 74 ? 151.467 128.140 101.910 1.00 78.20 74 THR B N 1
ATOM 4536 C CA . THR B 2 74 ? 152.812 127.593 102.047 1.00 78.20 74 THR B CA 1
ATOM 4537 C C . THR B 2 74 ? 153.573 127.697 100.733 1.00 78.20 74 THR B C 1
ATOM 4538 O O . THR B 2 74 ? 154.658 128.287 100.671 1.00 78.20 74 THR B O 1
ATOM 4542 N N . LYS B 2 75 ? 153.014 127.134 99.666 1.00 76.37 75 LYS B N 1
ATOM 4543 C CA . LYS B 2 75 ? 153.617 127.208 98.344 1.00 76.37 75 LYS B CA 1
ATOM 4544 C C . LYS B 2 75 ? 153.227 128.471 97.592 1.00 76.37 75 LYS B C 1
ATOM 4545 O O . LYS B 2 75 ? 153.682 128.662 96.459 1.00 76.37 75 LYS B O 1
ATOM 4551 N N . ASN B 2 76 ? 152.393 129.325 98.191 1.00 72.37 76 ASN B N 1
ATOM 4552 C CA . ASN B 2 76 ? 152.041 130.630 97.629 1.00 72.37 76 ASN B CA 1
ATOM 4553 C C . ASN B 2 76 ? 151.338 130.487 96.280 1.00 72.37 76 ASN B C 1
ATOM 4554 O O . ASN B 2 76 ? 151.721 131.108 95.288 1.00 72.37 76 ASN B O 1
ATOM 4559 N N . THR B 2 77 ? 150.295 129.659 96.243 1.00 73.66 77 THR B N 1
ATOM 4560 C CA . THR B 2 77 ? 149.584 129.427 94.990 1.00 73.66 77 THR B CA 1
ATOM 4561 C C . THR B 2 77 ? 148.084 129.422 95.232 1.00 73.66 77 THR B C 1
ATOM 4562 O O . THR B 2 77 ? 147.605 128.742 96.142 1.00 73.66 77 THR B O 1
ATOM 4566 N N . VAL B 2 78 ? 147.340 130.153 94.406 1.00 68.08 78 VAL B N 1
ATOM 4567 C CA . VAL B 2 78 ? 145.882 130.124 94.453 1.00 68.08 78 VAL B CA 1
ATOM 4568 C C . VAL B 2 78 ? 145.381 129.477 93.171 1.00 68.08 78 VAL B C 1
ATOM 4569 O O . VAL B 2 78 ? 145.794 129.857 92.068 1.00 68.08 78 VAL B O 1
ATOM 4573 N N . SER B 2 79 ? 144.507 128.486 93.321 1.00 67.24 79 SER B N 1
ATOM 4574 C CA . SER B 2 79 ? 144.095 127.619 92.231 1.00 67.24 79 SER B CA 1
ATOM 4575 C C . SER B 2 79 ? 142.588 127.685 92.032 1.00 67.24 79 SER B C 1
ATOM 4576 O O . SER B 2 79 ? 141.824 127.826 92.994 1.00 67.24 79 SER B O 1
ATOM 4579 N N . LEU B 2 80 ? 142.177 127.575 90.772 1.00 70.26 80 LEU B N 1
ATOM 4580 C CA . LEU B 2 80 ? 140.781 127.545 90.365 1.00 70.26 80 LEU B CA 1
ATOM 4581 C C . LEU B 2 80 ? 140.568 126.293 89.530 1.00 70.26 80 LEU B C 1
ATOM 4582 O O . LEU B 2 80 ? 141.216 126.120 88.490 1.00 70.26 80 LEU B O 1
ATOM 4587 N N . GLN B 2 81 ? 139.676 125.423 89.989 1.00 85.36 81 GLN B N 1
ATOM 4588 C CA . GLN B 2 81 ? 139.324 124.201 89.281 1.00 85.36 81 GLN B CA 1
ATOM 4589 C C . GLN B 2 81 ? 138.002 124.418 88.558 1.00 85.36 81 GLN B C 1
ATOM 4590 O O . GLN B 2 81 ? 136.983 124.715 89.192 1.00 85.36 81 GLN B O 1
ATOM 4596 N N . MET B 2 82 ? 138.025 124.273 87.238 1.00 94.94 82 MET B N 1
ATOM 4597 C CA . MET B 2 82 ? 136.861 124.480 86.393 1.00 94.94 82 MET B CA 1
ATOM 4598 C C . MET B 2 82 ? 136.341 123.131 85.923 1.00 94.94 82 MET B C 1
ATOM 4599 O O . MET B 2 82 ? 137.127 122.264 85.525 1.00 94.94 82 MET B O 1
ATOM 4604 N N . ASP B 2 83 ? 135.023 122.962 85.964 1.00 104.03 83 ASP B N 1
ATOM 4605 C CA . ASP B 2 83 ? 134.369 121.753 85.491 1.00 104.03 83 ASP B CA 1
ATOM 4606 C C . ASP B 2 83 ? 133.310 122.127 84.466 1.00 104.03 83 ASP B C 1
ATOM 4607 O O . ASP B 2 83 ? 132.645 123.158 84.600 1.00 104.03 83 ASP B O 1
ATOM 4612 N N . SER B 2 84 ? 133.166 121.284 83.442 1.00 110.37 84 SER B N 1
ATOM 4613 C CA . SER B 2 84 ? 132.191 121.487 82.369 1.00 110.37 84 SER B CA 1
ATOM 4614 C C . SER B 2 84 ? 132.428 122.819 81.655 1.00 110.37 84 SER B C 1
ATOM 4615 O O . SER B 2 84 ? 131.600 123.731 81.681 1.00 110.37 84 SER B O 1
ATOM 4618 N N . LEU B 2 85 ? 133.588 122.913 81.004 1.00 112.07 85 LEU B N 1
ATOM 4619 C CA . LEU B 2 85 ? 133.981 124.121 80.279 1.00 112.07 85 LEU B CA 1
ATOM 4620 C C . LEU B 2 85 ? 133.188 124.206 78.980 1.00 112.07 85 LEU B C 1
ATOM 4621 O O . LEU B 2 85 ? 133.649 123.836 77.897 1.00 112.07 85 LEU B O 1
ATOM 4626 N N . LYS B 2 86 ? 131.973 124.716 79.096 1.00 114.08 86 LYS B N 1
ATOM 4627 C CA . LYS B 2 86 ? 131.137 125.003 77.940 1.00 114.08 86 LYS B CA 1
ATOM 4628 C C . LYS B 2 86 ? 131.676 126.250 77.246 1.00 114.08 86 LYS B C 1
ATOM 4629 O O . LYS B 2 86 ? 132.617 126.890 77.725 1.00 114.08 86 LYS B O 1
ATOM 4635 N N . PRO B 2 87 ? 131.120 126.615 76.079 1.00 118.37 87 PRO B N 1
ATOM 4636 C CA . PRO B 2 87 ? 131.499 127.890 75.452 1.00 118.37 87 PRO B CA 1
ATOM 4637 C C . PRO B 2 87 ? 131.371 129.086 76.384 1.00 118.37 87 PRO B C 1
ATOM 4638 O O . PRO B 2 87 ? 130.758 128.994 77.452 1.00 118.37 87 PRO B O 1
ATOM 4642 N N . GLU B 2 88 ? 131.951 130.214 75.970 1.00 116.35 88 GLU B N 1
ATOM 4643 C CA . GLU B 2 88 ? 132.131 131.465 76.710 1.00 116.35 88 GLU B CA 1
ATOM 4644 C C . GLU B 2 88 ? 133.264 131.350 77.725 1.00 116.35 88 GLU B C 1
ATOM 4645 O O . GLU B 2 88 ? 133.590 132.350 78.376 1.00 116.35 88 GLU B O 1
ATOM 4651 N N . ASP B 2 89 ? 133.871 130.177 77.888 1.00 106.86 89 ASP B N 1
ATOM 4652 C CA . ASP B 2 89 ? 135.069 130.030 78.702 1.00 106.86 89 ASP B CA 1
ATOM 4653 C C . ASP B 2 89 ? 136.345 130.206 77.894 1.00 106.86 89 ASP B C 1
ATOM 4654 O O . ASP B 2 89 ? 137.436 130.183 78.471 1.00 106.86 89 ASP B O 1
ATOM 4659 N N . THR B 2 90 ? 136.234 130.388 76.578 1.00 104.56 90 THR B N 1
ATOM 4660 C CA . THR B 2 90 ? 137.392 130.599 75.713 1.00 104.56 90 THR B CA 1
ATOM 4661 C C . THR B 2 90 ? 137.898 132.014 75.966 1.00 104.56 90 THR B C 1
ATOM 4662 O O . THR B 2 90 ? 137.512 132.978 75.302 1.00 104.56 90 THR B O 1
ATOM 4666 N N . ALA B 2 91 ? 138.778 132.139 76.955 1.00 95.01 91 ALA B N 1
ATOM 4667 C CA . ALA B 2 91 ? 139.189 133.456 77.413 1.00 95.01 91 ALA B CA 1
ATOM 4668 C C . ALA B 2 91 ? 140.569 133.376 78.045 1.00 95.01 91 ALA B C 1
ATOM 4669 O O . ALA B 2 91 ? 141.088 132.295 78.332 1.00 95.01 91 ALA B O 1
ATOM 4671 N N . VAL B 2 92 ? 141.165 134.542 78.247 1.00 83.23 92 VAL B N 1
ATOM 4672 C CA . VAL B 2 92 ? 142.412 134.656 78.990 1.00 83.23 92 VAL B CA 1
ATOM 4673 C C . VAL B 2 92 ? 142.072 134.934 80.446 1.00 83.23 92 VAL B C 1
ATOM 4674 O O . VAL B 2 92 ? 141.313 135.863 80.749 1.00 83.23 92 VAL B O 1
ATOM 4678 N N . TYR B 2 93 ? 142.622 134.125 81.347 1.00 79.94 93 TYR B N 1
ATOM 4679 C CA . TYR B 2 93 ? 142.341 134.223 82.773 1.00 79.94 93 TYR B CA 1
ATOM 4680 C C . TYR B 2 93 ? 143.508 134.912 83.468 1.00 79.94 93 TYR B C 1
ATOM 4681 O O . TYR B 2 93 ? 144.654 134.470 83.351 1.00 79.94 93 TYR B O 1
ATOM 4690 N N . TYR B 2 94 ? 143.210 135.987 84.188 1.00 76.80 94 TYR B N 1
ATOM 4691 C CA . TYR B 2 94 ? 144.196 136.762 84.920 1.00 76.80 94 TYR B CA 1
ATOM 4692 C C . TYR B 2 94 ? 143.958 136.608 86.412 1.00 76.80 94 TYR B C 1
ATOM 4693 O O . TYR B 2 94 ? 142.811 136.566 86.867 1.00 76.80 94 TYR B O 1
ATOM 4702 N N . CYS B 2 95 ? 145.047 136.520 87.167 1.00 73.55 95 CYS B N 1
ATOM 4703 C CA . CYS B 2 95 ? 145.001 136.408 88.616 1.00 73.55 95 CYS B CA 1
ATOM 4704 C C . CYS B 2 95 ? 145.411 137.746 89.212 1.00 73.55 95 CYS B C 1
ATOM 4705 O O . CYS B 2 95 ? 146.461 138.290 88.856 1.00 73.55 95 CYS B O 1
ATOM 4708 N N . ALA B 2 96 ? 144.581 138.279 90.104 1.00 57.91 96 ALA B N 1
ATOM 4709 C CA . ALA B 2 96 ? 144.786 139.597 90.683 1.00 57.91 96 ALA B CA 1
ATOM 4710 C C . ALA B 2 96 ? 144.801 139.493 92.200 1.00 57.91 96 ALA B C 1
ATOM 4711 O O . ALA B 2 96 ? 144.166 138.613 92.781 1.00 57.91 96 ALA B O 1
ATOM 4713 N N . ALA B 2 97 ? 145.539 140.400 92.836 1.00 53.70 97 ALA B N 1
ATOM 4714 C CA . ALA B 2 97 ? 145.703 140.400 94.281 1.00 53.70 97 ALA B CA 1
ATOM 4715 C C . ALA B 2 97 ? 145.534 141.809 94.824 1.00 53.70 97 ALA B C 1
ATOM 4716 O O . ALA B 2 97 ? 145.781 142.794 94.126 1.00 53.70 97 ALA B O 1
ATOM 4718 N N . ARG B 2 98 ? 145.111 141.896 96.083 1.00 47.78 98 ARG B N 1
ATOM 4719 C CA . ARG B 2 98 ? 144.916 143.189 96.726 1.00 47.78 98 ARG B CA 1
ATOM 4720 C C . ARG B 2 98 ? 144.957 143.018 98.234 1.00 47.78 98 ARG B C 1
ATOM 4721 O O . ARG B 2 98 ? 144.307 142.119 98.771 1.00 47.78 98 ARG B O 1
ATOM 4729 N N . ARG B 2 99 ? 145.703 143.887 98.914 1.00 50.56 99 ARG B N 1
ATOM 4730 C CA . ARG B 2 99 ? 145.801 143.844 100.367 1.00 50.56 99 ARG B CA 1
ATOM 4731 C C . ARG B 2 99 ? 144.808 144.774 101.057 1.00 50.56 99 ARG B C 1
ATOM 4732 O O . ARG B 2 99 ? 144.114 144.352 101.985 1.00 50.56 99 ARG B O 1
ATOM 4740 N N . TYR B 2 100 ? 144.718 146.029 100.622 1.00 51.02 100 TYR B N 1
ATOM 4741 C CA . TYR B 2 100 ? 143.814 147.008 101.213 1.00 51.02 100 TYR B CA 1
ATOM 4742 C C . TYR B 2 100 ? 142.761 147.409 100.192 1.00 51.02 100 TYR B C 1
ATOM 4743 O O . TYR B 2 100 ? 143.093 147.730 99.047 1.00 51.02 100 TYR B O 1
ATOM 4752 N N . GLY B 2 101 ? 141.499 147.403 100.607 1.00 48.25 101 GLY B N 1
ATOM 4753 C CA . GLY B 2 101 ? 140.423 147.732 99.692 1.00 48.25 101 GLY B CA 1
ATOM 4754 C C . GLY B 2 101 ? 139.134 147.977 100.441 1.00 48.25 101 GLY B C 1
ATOM 4755 O O . GLY B 2 101 ? 139.089 147.956 101.672 1.00 48.25 101 GLY B O 1
ATOM 4756 N N . GLY B 2 102 ? 138.074 148.214 99.671 1.00 48.60 102 GLY B N 1
ATOM 4757 C CA . GLY B 2 102 ? 136.784 148.546 100.243 1.00 48.60 102 GLY B CA 1
ATOM 4758 C C . GLY B 2 102 ? 135.678 147.581 99.874 1.00 48.60 102 GLY B C 1
ATOM 4759 O O . GLY B 2 102 ? 135.939 146.407 99.600 1.00 48.60 102 GLY B O 1
ATOM 4760 N N . THR B 2 103 ? 134.432 148.064 99.865 1.00 48.00 103 THR B N 1
ATOM 4761 C CA . THR B 2 103 ? 133.297 147.190 99.582 1.00 48.00 103 THR B CA 1
ATOM 4762 C C . THR B 2 103 ? 133.250 146.763 98.122 1.00 48.00 103 THR B C 1
ATOM 4763 O O . THR B 2 103 ? 132.667 145.721 97.804 1.00 48.00 103 THR B O 1
ATOM 4767 N N . ASP B 2 104 ? 133.840 147.546 97.226 1.00 52.30 104 ASP B N 1
ATOM 4768 C CA . ASP B 2 104 ? 133.866 147.216 95.805 1.00 52.30 104 ASP B CA 1
ATOM 4769 C C . ASP B 2 104 ? 135.052 146.298 95.541 1.00 52.30 104 ASP B C 1
ATOM 4770 O O . ASP B 2 104 ? 136.208 146.717 95.656 1.00 52.30 104 ASP B O 1
ATOM 4775 N N . TYR B 2 105 ? 134.766 145.045 95.190 1.00 52.85 105 TYR B N 1
ATOM 4776 C CA . TYR B 2 105 ? 135.803 144.067 94.896 1.00 52.85 105 TYR B CA 1
ATOM 4777 C C . TYR B 2 105 ? 135.633 143.440 93.518 1.00 52.85 105 TYR B C 1
ATOM 4778 O O . TYR B 2 105 ? 136.313 142.458 93.212 1.00 52.85 105 TYR B O 1
ATOM 4787 N N . THR B 2 106 ? 134.744 143.975 92.686 1.00 54.56 106 THR B N 1
ATOM 4788 C CA . THR B 2 106 ? 134.467 143.437 91.360 1.00 54.56 106 THR B CA 1
ATOM 4789 C C . THR B 2 106 ? 135.094 144.255 90.242 1.00 54.56 106 THR B C 1
ATOM 4790 O O . THR B 2 106 ? 135.560 143.688 89.250 1.00 54.56 106 THR B O 1
ATOM 4794 N N . THR B 2 107 ? 135.119 145.576 90.377 1.00 63.20 107 THR B N 1
ATOM 4795 C CA . THR B 2 107 ? 135.723 146.421 89.359 1.00 63.20 107 THR B CA 1
ATOM 4796 C C . THR B 2 107 ? 137.221 146.149 89.271 1.00 63.20 107 THR B C 1
ATOM 4797 O O . THR B 2 107 ? 137.895 145.960 90.287 1.00 63.20 107 THR B O 1
ATOM 4801 N N . THR B 2 108 ? 137.740 146.123 88.041 1.00 64.23 108 THR B N 1
ATOM 4802 C CA . THR B 2 108 ? 139.145 145.800 87.822 1.00 64.23 108 THR B CA 1
ATOM 4803 C C . THR B 2 108 ? 140.083 146.770 88.524 1.00 64.23 108 THR B C 1
ATOM 4804 O O . THR B 2 108 ? 141.231 146.409 88.805 1.00 64.23 108 THR B O 1
ATOM 4808 N N . GLY B 2 109 ? 139.629 147.990 88.808 1.00 65.19 109 GLY B N 1
ATOM 4809 C CA . GLY B 2 109 ? 140.488 148.960 89.462 1.00 65.19 109 GLY B CA 1
ATOM 4810 C C . GLY B 2 109 ? 140.728 148.686 90.930 1.00 65.19 109 GLY B C 1
ATOM 4811 O O . GLY B 2 109 ? 141.714 149.181 91.486 1.00 65.19 109 GLY B O 1
ATOM 4812 N N . SER B 2 110 ? 139.848 147.913 91.572 1.00 57.37 110 SER B N 1
ATOM 4813 C CA . SER B 2 110 ? 140.007 147.646 92.997 1.00 57.37 110 SER B CA 1
ATOM 4814 C C . SER B 2 110 ? 141.288 146.872 93.281 1.00 57.37 110 SER B C 1
ATOM 4815 O O . SER B 2 110 ? 142.016 147.188 94.229 1.00 57.37 110 SER B O 1
ATOM 4818 N N . TYR B 2 111 ? 141.581 145.858 92.473 1.00 55.04 111 TYR B N 1
ATOM 4819 C CA . TYR B 2 111 ? 142.758 145.031 92.692 1.00 55.04 111 TYR B CA 1
ATOM 4820 C C . TYR B 2 111 ? 143.990 145.720 92.125 1.00 55.04 111 TYR B C 1
ATOM 4821 O O . TYR B 2 111 ? 143.988 146.170 90.976 1.00 55.04 111 TYR B O 1
ATOM 4830 N N . ASP B 2 112 ? 145.045 145.796 92.933 1.00 65.40 112 ASP B N 1
ATOM 4831 C CA . ASP B 2 112 ? 146.229 146.565 92.574 1.00 65.40 112 ASP B CA 1
ATOM 4832 C C . ASP B 2 112 ? 147.199 145.773 91.706 1.00 65.40 112 ASP B C 1
ATOM 4833 O O . ASP B 2 112 ? 147.713 146.296 90.713 1.00 65.40 112 ASP B O 1
ATOM 4838 N N . TYR B 2 113 ? 147.460 144.520 92.061 1.00 72.61 113 TYR B N 1
ATOM 4839 C CA . TYR B 2 113 ? 148.482 143.717 91.405 1.00 72.61 113 TYR B CA 1
ATOM 4840 C C . TYR B 2 113 ? 147.830 142.741 90.436 1.00 72.61 113 TYR B C 1
ATOM 4841 O O . TYR B 2 113 ? 146.948 141.970 90.826 1.00 72.61 113 TYR B O 1
ATOM 4850 N N . TRP B 2 114 ? 148.276 142.765 89.183 1.00 68.12 114 TRP B N 1
ATOM 4851 C CA . TRP B 2 114 ? 147.690 141.953 88.129 1.00 68.12 114 TRP B CA 1
ATOM 4852 C C . TRP B 2 114 ? 148.744 141.048 87.508 1.00 68.12 114 TRP B C 1
ATOM 4853 O O . TRP B 2 114 ? 149.939 141.355 87.521 1.00 68.12 114 TRP B O 1
ATOM 4864 N N . GLY B 2 115 ? 148.283 139.920 86.966 1.00 79.39 115 GLY B N 1
ATOM 4865 C CA . GLY B 2 115 ? 149.144 138.973 86.296 1.00 79.39 115 GLY B CA 1
ATOM 4866 C C . GLY B 2 115 ? 149.135 139.145 84.787 1.00 79.39 115 GLY B C 1
ATOM 4867 O O . GLY B 2 115 ? 148.580 140.097 84.235 1.00 79.39 115 GLY B O 1
ATOM 4868 N N . GLN B 2 116 ? 149.770 138.186 84.111 1.00 90.02 116 GLN B N 1
ATOM 4869 C CA . GLN B 2 116 ? 149.870 138.211 82.658 1.00 90.02 116 GLN B CA 1
ATOM 4870 C C . GLN B 2 116 ? 148.788 137.393 81.967 1.00 90.02 116 GLN B C 1
ATOM 4871 O O . GLN B 2 116 ? 148.543 137.601 80.773 1.00 90.02 116 GLN B O 1
ATOM 4877 N N . GLY B 2 117 ? 148.145 136.476 82.674 1.00 88.37 117 GLY B N 1
ATOM 4878 C CA . GLY B 2 117 ? 147.037 135.722 82.109 1.00 88.37 117 GLY B CA 1
ATOM 4879 C C . GLY B 2 117 ? 147.481 134.439 81.436 1.00 88.37 117 GLY B C 1
ATOM 4880 O O . GLY B 2 117 ? 148.583 134.326 80.900 1.00 88.37 117 GLY B O 1
ATOM 4881 N N . THR B 2 118 ? 146.595 133.448 81.470 1.00 89.14 118 THR B N 1
ATOM 4882 C CA . THR B 2 118 ? 146.785 132.182 80.778 1.00 89.14 118 THR B CA 1
ATOM 4883 C C . THR B 2 118 ? 145.567 131.913 79.908 1.00 89.14 118 THR B C 1
ATOM 4884 O O . THR B 2 118 ? 144.431 132.138 80.331 1.00 89.14 118 THR B O 1
ATOM 4888 N N . GLN B 2 119 ? 145.806 131.445 78.690 1.00 92.59 119 GLN B N 1
ATOM 4889 C CA . GLN B 2 119 ? 144.728 131.261 77.731 1.00 92.59 119 GLN B CA 1
ATOM 4890 C C . GLN B 2 119 ? 144.046 129.916 77.940 1.00 92.59 119 GLN B C 1
ATOM 4891 O O . GLN B 2 119 ? 144.707 128.896 78.150 1.00 92.59 119 GL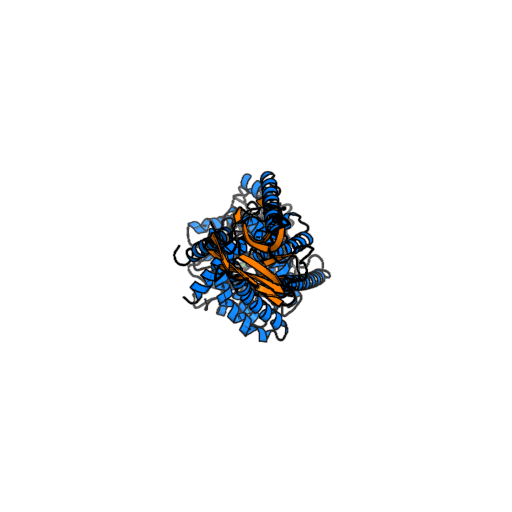N B O 1
ATOM 4897 N N . VAL B 2 120 ? 142.715 129.917 77.887 1.00 96.74 120 VAL B N 1
ATOM 4898 C CA . VAL B 2 120 ? 141.922 128.698 77.960 1.00 96.74 120 VAL B CA 1
ATOM 4899 C C . VAL B 2 120 ? 140.979 128.677 76.767 1.00 96.74 120 VAL B C 1
ATOM 4900 O O . VAL B 2 120 ? 140.221 129.631 76.553 1.00 96.74 120 VAL B O 1
ATOM 4904 N N . THR B 2 121 ? 141.027 127.595 75.994 1.00 104.81 121 THR B N 1
ATOM 4905 C CA . THR B 2 121 ? 140.198 127.427 74.811 1.00 104.81 121 THR B CA 1
ATOM 4906 C C . THR B 2 121 ? 139.260 126.242 74.983 1.00 104.81 121 THR B C 1
ATOM 4907 O O . THR B 2 121 ? 139.569 125.276 75.686 1.00 104.81 121 THR B O 1
ATOM 4911 N N . VAL B 2 122 ? 138.107 126.332 74.329 1.00 115.18 122 VAL B N 1
ATOM 4912 C CA . VAL B 2 122 ? 137.104 125.276 74.326 1.00 115.18 122 VAL B CA 1
ATOM 4913 C C . VAL B 2 122 ? 136.679 125.033 72.886 1.00 115.18 122 VAL B C 1
ATOM 4914 O O . VAL B 2 122 ? 136.398 125.985 72.149 1.00 115.18 122 VAL B O 1
ATOM 4918 N N . SER B 2 123 ? 136.646 123.765 72.482 1.00 122.77 123 SER B N 1
ATOM 4919 C CA . SER B 2 123 ? 136.218 123.371 71.147 1.00 122.77 123 SER B CA 1
ATOM 4920 C C . SER B 2 123 ? 134.940 122.554 71.256 1.00 122.77 123 SER B C 1
ATOM 4921 O O . SER B 2 123 ? 134.861 121.624 72.065 1.00 122.77 123 SER B O 1
ATOM 4924 N N . SER B 2 124 ? 133.947 122.904 70.446 1.00 128.34 124 SER B N 1
ATOM 4925 C CA . SER B 2 124 ? 132.667 122.206 70.455 1.00 128.34 124 SER B CA 1
ATOM 4926 C C . SER B 2 124 ? 132.773 120.851 69.762 1.00 128.34 124 SER B C 1
ATOM 4927 O O . SER B 2 124 ? 132.146 119.878 70.181 1.00 128.34 124 SER B O 1
ATOM 4930 N N . GLN C 3 1 ? 144.640 163.375 189.773 1.00 119.48 1 GLN C N 1
ATOM 4931 C CA . GLN C 3 1 ? 144.386 163.092 191.180 1.00 119.48 1 GLN C CA 1
ATOM 4932 C C . GLN C 3 1 ? 142.905 162.832 191.429 1.00 119.48 1 GLN C C 1
ATOM 4933 O O . GLN C 3 1 ? 142.099 163.761 191.453 1.00 119.48 1 GLN C O 1
ATOM 4939 N N . VAL C 3 2 ? 142.552 161.561 191.618 1.00 112.09 2 VAL C N 1
ATOM 4940 C CA . VAL C 3 2 ? 141.174 161.159 191.857 1.00 112.09 2 VAL C CA 1
ATOM 4941 C C . VAL C 3 2 ? 141.120 160.279 193.098 1.00 112.09 2 VAL C C 1
ATOM 4942 O O . VAL C 3 2 ? 142.105 159.650 193.489 1.00 112.09 2 VAL C O 1
ATOM 4946 N N . GLN C 3 3 ? 139.944 160.249 193.721 1.00 116.25 3 GLN C N 1
ATOM 4947 C CA . GLN C 3 3 ? 139.708 159.449 194.913 1.00 116.25 3 GLN C CA 1
ATOM 4948 C C . GLN C 3 3 ? 138.376 158.728 194.771 1.00 116.25 3 GLN C C 1
ATOM 4949 O O . GLN C 3 3 ? 137.495 159.151 194.019 1.00 116.25 3 GLN C O 1
ATOM 4955 N N . LEU C 3 4 ? 138.240 157.629 195.505 1.00 115.12 4 LEU C N 1
ATOM 4956 C CA . LEU C 3 4 ? 137.016 156.839 195.530 1.00 115.12 4 LEU C CA 1
ATOM 4957 C C . LEU C 3 4 ? 136.397 156.926 196.919 1.00 115.12 4 LEU C C 1
ATOM 4958 O O . LEU C 3 4 ? 137.057 156.624 197.919 1.00 115.12 4 LEU C O 1
ATOM 4963 N N . VAL C 3 5 ? 135.129 157.337 196.973 1.00 119.38 5 VAL C N 1
ATOM 4964 C CA . VAL C 3 5 ? 134.521 157.751 198.234 1.00 119.38 5 VAL C CA 1
ATOM 4965 C C . VAL C 3 5 ? 134.323 156.567 199.173 1.00 119.38 5 VAL C C 1
ATOM 4966 O O . VAL C 3 5 ? 134.654 156.646 200.362 1.00 119.38 5 VAL C O 1
ATOM 4970 N N . GLU C 3 6 ? 133.777 155.461 198.654 1.00 121.79 6 GLU C N 1
ATOM 4971 C CA . GLU C 3 6 ? 133.363 154.297 199.439 1.00 121.79 6 GLU C CA 1
ATOM 4972 C C . GLU C 3 6 ? 132.185 154.640 200.347 1.00 121.79 6 GLU C C 1
ATOM 4973 O O . GLU C 3 6 ? 132.244 155.604 201.116 1.00 121.79 6 GLU C O 1
ATOM 4979 N N . SER C 3 7 ? 131.110 153.851 200.271 1.00 122.46 7 SER C N 1
ATOM 4980 C CA . SER C 3 7 ? 129.941 154.109 201.107 1.00 122.46 7 SER C CA 1
ATOM 4981 C C . SER C 3 7 ? 130.179 153.696 202.553 1.00 122.46 7 SER C C 1
ATOM 4982 O O . SER C 3 7 ? 129.737 154.386 203.478 1.00 122.46 7 SER C O 1
ATOM 4985 N N . GLY C 3 8 ? 130.861 152.576 202.769 1.00 122.53 8 GLY C N 1
ATOM 4986 C CA . GLY C 3 8 ? 131.120 152.107 204.115 1.00 122.53 8 GLY C CA 1
ATOM 4987 C C . GLY C 3 8 ? 130.278 150.909 204.496 1.00 122.53 8 GLY C C 1
ATOM 4988 O O . GLY C 3 8 ? 129.075 150.873 204.218 1.00 122.53 8 GLY C O 1
ATOM 4989 N N . GLY C 3 9 ? 130.900 149.917 205.126 1.00 126.16 9 GLY C N 1
ATOM 4990 C CA . GLY C 3 9 ? 130.185 148.734 205.559 1.00 126.16 9 GLY C CA 1
ATOM 4991 C C . GLY C 3 9 ? 129.930 148.709 207.051 1.00 126.16 9 GLY C C 1
ATOM 4992 O O . GLY C 3 9 ? 129.099 149.467 207.560 1.00 126.16 9 GLY C O 1
ATOM 4993 N N . GLY C 3 10 ? 130.638 147.837 207.764 1.00 125.88 10 GLY C N 1
ATOM 4994 C CA . GLY C 3 10 ? 130.488 147.737 209.201 1.00 125.88 10 GLY C CA 1
ATOM 4995 C C . GLY C 3 10 ? 130.405 146.304 209.684 1.00 125.88 10 GLY C C 1
ATOM 4996 O O . GLY C 3 10 ? 131.002 145.405 209.085 1.00 125.88 10 GLY C O 1
ATOM 4997 N N . SER C 3 11 ? 129.670 146.081 210.768 1.00 130.32 11 SER C N 1
ATOM 4998 C CA . SER C 3 11 ? 129.448 144.750 211.317 1.00 130.32 11 SER C CA 1
ATOM 4999 C C . SER C 3 11 ? 128.002 144.346 211.074 1.00 130.32 11 SER C C 1
ATOM 5000 O O . SER C 3 11 ? 127.078 145.067 211.465 1.00 130.32 11 SER C O 1
ATOM 5003 N N . VAL C 3 12 ? 127.809 143.198 210.430 1.00 133.08 12 VAL C N 1
ATOM 5004 C CA . VAL C 3 12 ? 126.482 142.722 210.065 1.00 133.08 12 VAL C CA 1
ATOM 5005 C C . VAL C 3 12 ? 126.338 141.265 210.479 1.00 133.08 12 VAL C C 1
ATOM 5006 O O . VAL C 3 12 ? 127.324 140.532 210.607 1.00 133.08 12 VAL C O 1
ATOM 5010 N N . GLN C 3 13 ? 125.093 140.849 210.693 1.00 135.98 13 GLN C N 1
ATOM 5011 C CA . GLN C 3 13 ? 124.805 139.457 210.987 1.00 135.98 13 GLN C CA 1
ATOM 5012 C C . GLN C 3 13 ? 124.783 138.641 209.696 1.00 135.98 13 GLN C C 1
ATOM 5013 O O . GLN C 3 13 ? 124.541 139.185 208.616 1.00 135.98 13 GLN C O 1
ATOM 5019 N N . PRO C 3 14 ? 125.058 137.340 209.777 1.00 137.68 14 PRO C N 1
ATOM 5020 C CA . PRO C 3 14 ? 125.007 136.505 208.569 1.00 137.68 14 PRO C CA 1
ATOM 5021 C C . PRO C 3 14 ? 123.624 136.534 207.935 1.00 137.68 14 PRO C C 1
ATOM 5022 O O . PRO C 3 14 ? 122.604 136.439 208.622 1.00 137.68 14 PRO C O 1
ATOM 5026 N N . GLY C 3 15 ? 123.597 136.665 206.611 1.00 134.07 15 GLY C N 1
ATOM 5027 C CA . GLY C 3 15 ? 122.351 136.603 205.874 1.00 134.07 15 GLY C CA 1
ATOM 5028 C C . GLY C 3 15 ? 121.626 137.925 205.720 1.00 134.07 15 GLY C C 1
ATOM 5029 O O . GLY C 3 15 ? 120.443 138.026 206.057 1.00 134.07 15 GLY C O 1
ATOM 5030 N N . GLU C 3 16 ? 122.314 138.944 205.216 1.00 133.03 16 GLU C N 1
ATOM 5031 C CA . GLU C 3 16 ? 121.683 140.225 204.919 1.00 133.03 16 GLU C CA 1
ATOM 5032 C C . GLU C 3 16 ? 122.496 140.922 203.833 1.00 133.03 16 GLU C C 1
ATOM 5033 O O . GLU C 3 16 ? 123.410 140.334 203.244 1.00 133.03 16 GLU C O 1
ATOM 5039 N N . SER C 3 17 ? 122.159 142.179 203.566 1.00 130.22 17 SER C N 1
ATOM 5040 C CA . SER C 3 17 ? 122.761 142.950 202.490 1.00 130.22 17 SER C CA 1
ATOM 5041 C C . SER C 3 17 ? 123.669 144.040 203.045 1.00 130.22 17 SER C C 1
ATOM 5042 O O . SER C 3 17 ? 123.584 144.419 204.216 1.00 130.22 17 SER C O 1
ATOM 5045 N N . LEU C 3 18 ? 124.544 144.541 202.179 1.00 124.50 18 LEU C N 1
ATOM 5046 C CA . LEU C 3 18 ? 125.492 145.590 202.536 1.00 124.50 18 LEU C CA 1
ATOM 5047 C C . LEU C 3 18 ? 125.332 146.854 201.709 1.00 124.50 18 LEU C C 1
ATOM 5048 O O . LEU C 3 18 ? 125.435 147.954 202.260 1.00 124.50 18 LEU C O 1
ATOM 5053 N N . ARG C 3 19 ? 125.084 146.728 200.403 1.00 117.57 19 ARG C N 1
ATOM 5054 C CA . ARG C 3 19 ? 124.881 147.867 199.506 1.00 117.57 19 ARG C CA 1
ATOM 5055 C C . ARG C 3 19 ? 126.100 148.797 199.524 1.00 117.57 19 ARG C C 1
ATOM 5056 O O . ARG C 3 19 ? 126.044 149.955 199.943 1.00 117.57 19 ARG C O 1
ATOM 5064 N N . LEU C 3 20 ? 127.216 148.245 199.055 1.00 114.59 20 LEU C N 1
ATOM 5065 C CA . LEU C 3 20 ? 128.484 148.968 199.042 1.00 114.59 20 LEU C CA 1
ATOM 5066 C C . LEU C 3 20 ? 128.531 149.871 197.816 1.00 114.59 20 LEU C C 1
ATOM 5067 O O . LEU C 3 20 ? 128.544 149.387 196.681 1.00 114.59 20 LEU C O 1
ATOM 5072 N N . SER C 3 21 ? 128.562 151.181 198.037 1.00 116.19 21 SER C N 1
ATOM 5073 C CA . SER C 3 21 ? 128.587 152.162 196.959 1.00 116.19 21 SER C CA 1
ATOM 5074 C C . SER C 3 21 ? 129.951 152.834 196.909 1.00 116.19 21 SER C C 1
ATOM 5075 O O . SER C 3 21 ? 130.463 153.290 197.936 1.00 116.19 21 SER C O 1
ATOM 5078 N N . CYS C 3 22 ? 130.536 152.892 195.716 1.00 116.06 22 CYS C N 1
ATOM 5079 C CA . CYS C 3 22 ? 131.822 153.538 195.495 1.00 116.06 22 CYS C CA 1
ATOM 5080 C C . CYS C 3 22 ? 131.642 154.627 194.448 1.00 116.06 22 CYS C C 1
ATOM 5081 O O . CYS C 3 22 ? 131.303 154.334 193.297 1.00 116.06 22 CYS C O 1
ATOM 5084 N N . GLN C 3 23 ? 131.869 155.874 194.845 1.00 115.11 23 GLN C N 1
ATOM 5085 C CA . GLN C 3 23 ? 131.725 157.021 193.962 1.00 115.11 23 GLN C CA 1
ATOM 5086 C C . GLN C 3 23 ? 133.096 157.606 193.660 1.00 115.11 23 GLN C C 1
ATOM 5087 O O . GLN C 3 23 ? 133.952 157.697 194.545 1.00 115.11 23 GLN C O 1
ATOM 5093 N N . ALA C 3 24 ? 133.300 157.999 192.406 1.00 112.40 24 ALA C N 1
ATOM 5094 C CA . ALA C 3 24 ? 134.595 158.488 191.958 1.00 112.40 24 ALA C CA 1
ATOM 5095 C C . ALA C 3 24 ? 134.755 159.966 192.313 1.00 112.40 24 ALA C C 1
ATOM 5096 O O . ALA C 3 24 ? 133.909 160.577 192.971 1.00 112.40 24 ALA C O 1
ATOM 5098 N N . SER C 3 25 ? 135.864 160.550 191.867 1.00 109.41 25 SER C N 1
ATOM 5099 C CA . SER C 3 25 ? 136.202 161.947 192.107 1.00 109.41 25 SER C CA 1
ATOM 5100 C C . SER C 3 25 ? 135.502 162.862 191.113 1.00 109.41 25 SER C C 1
ATOM 5101 O O . SER C 3 25 ? 134.510 162.475 190.487 1.00 109.41 25 SER C O 1
ATOM 5104 N N . GLY C 3 26 ? 136.010 164.082 190.971 1.00 101.05 26 GLY C N 1
ATOM 5105 C CA . GLY C 3 26 ? 135.365 165.091 190.158 1.00 101.05 26 GLY C CA 1
ATOM 5106 C C . GLY C 3 26 ? 135.848 165.062 188.724 1.00 101.05 26 GLY C C 1
ATOM 5107 O O . GLY C 3 26 ? 135.397 164.209 187.953 1.00 101.05 26 GLY C O 1
ATOM 5108 N N . ARG C 3 27 ? 136.731 165.991 188.344 1.00 98.45 27 ARG C N 1
ATOM 5109 C CA . ARG C 3 27 ? 137.176 166.119 186.959 1.00 98.45 27 ARG C CA 1
ATOM 5110 C C . ARG C 3 27 ? 137.572 164.772 186.368 1.00 98.45 27 ARG C C 1
ATOM 5111 O O . ARG C 3 27 ? 138.571 164.173 186.777 1.00 98.45 27 ARG C O 1
ATOM 5119 N N . ILE C 3 28 ? 136.799 164.306 185.390 1.00 80.34 28 ILE C N 1
ATOM 5120 C CA . ILE C 3 28 ? 136.949 162.969 184.822 1.00 80.34 28 ILE C CA 1
ATOM 5121 C C . ILE C 3 28 ? 136.481 163.015 183.376 1.00 80.34 28 ILE C C 1
ATOM 5122 O O . ILE C 3 28 ? 135.406 163.544 183.081 1.00 80.34 28 ILE C O 1
ATOM 5127 N N . VAL C 3 29 ? 137.282 162.458 182.474 1.00 67.71 29 VAL C N 1
ATOM 5128 C CA . VAL C 3 29 ? 136.906 162.399 181.067 1.00 67.71 29 VAL C CA 1
ATOM 5129 C C . VAL C 3 29 ? 136.153 161.116 180.749 1.00 67.71 29 VAL C C 1
ATOM 5130 O O . VAL C 3 29 ? 135.081 161.149 180.140 1.00 67.71 29 VAL C O 1
ATOM 5134 N N . ASP C 3 30 ? 136.690 159.967 181.156 1.00 63.92 30 ASP C N 1
ATOM 5135 C CA . ASP C 3 30 ? 136.026 158.693 180.924 1.00 63.92 30 ASP C CA 1
ATOM 5136 C C . ASP C 3 30 ? 136.362 157.728 182.049 1.00 63.92 30 ASP C C 1
ATOM 5137 O O . ASP C 3 30 ? 137.385 157.859 182.724 1.00 63.92 30 ASP C O 1
ATOM 5142 N N . VAL C 3 31 ? 135.474 156.757 182.248 1.00 65.12 31 VAL C N 1
ATOM 5143 C CA . VAL C 3 31 ? 135.700 155.629 183.145 1.00 65.12 31 VAL C CA 1
ATOM 5144 C C . VAL C 3 31 ? 135.357 154.363 182.375 1.00 65.12 31 VAL C C 1
ATOM 5145 O O . VAL C 3 31 ? 134.212 154.191 181.941 1.00 65.12 31 VAL C O 1
ATOM 5149 N N . ASN C 3 32 ? 136.343 153.485 182.194 1.00 65.27 32 ASN C N 1
ATOM 5150 C CA . ASN C 3 32 ? 136.129 152.273 181.409 1.00 65.27 32 ASN C CA 1
ATOM 5151 C C . ASN C 3 32 ? 135.519 151.142 182.234 1.00 65.27 32 ASN C C 1
ATOM 5152 O O . ASN C 3 32 ? 134.399 150.701 181.961 1.00 65.27 32 ASN C O 1
ATOM 5157 N N . ASP C 3 33 ? 136.240 150.668 183.245 1.00 70.02 33 ASP C N 1
ATOM 5158 C CA . ASP C 3 33 ? 135.827 149.511 184.025 1.00 70.02 33 ASP C CA 1
ATOM 5159 C C . ASP C 3 33 ? 136.021 149.798 185.503 1.00 70.02 33 ASP C C 1
ATOM 5160 O O . ASP C 3 33 ? 136.898 150.576 185.888 1.00 70.02 33 ASP C O 1
ATOM 5165 N N . MET C 3 34 ? 135.198 149.161 186.334 1.00 80.77 34 MET C N 1
ATOM 5166 C CA . MET C 3 34 ? 135.325 149.306 187.776 1.00 80.77 34 MET C CA 1
ATOM 5167 C C . MET C 3 34 ? 135.021 147.983 188.459 1.00 80.77 34 MET C C 1
ATOM 5168 O O . MET C 3 34 ? 134.112 147.256 188.054 1.00 80.77 34 MET C O 1
ATOM 5173 N N . ALA C 3 35 ? 135.785 147.683 189.505 1.00 84.05 35 ALA C N 1
ATOM 5174 C CA . ALA C 3 35 ? 135.729 146.384 190.153 1.00 84.05 35 ALA C CA 1
ATOM 5175 C C . ALA C 3 35 ? 135.774 146.548 191.664 1.00 84.05 35 ALA C C 1
ATOM 5176 O O . ALA C 3 35 ? 136.153 147.597 192.191 1.00 84.05 35 ALA C O 1
ATOM 5178 N N . TRP C 3 36 ? 135.381 145.483 192.355 1.00 99.52 36 TRP C N 1
ATOM 5179 C CA . TRP C 3 36 ? 135.351 145.417 193.813 1.00 99.52 36 TRP C CA 1
ATOM 5180 C C . TRP C 3 36 ? 136.271 144.284 194.249 1.00 99.52 36 TRP C C 1
ATOM 5181 O O . TRP C 3 36 ? 135.862 143.123 194.292 1.00 99.52 36 TRP C O 1
ATOM 5192 N N . TYR C 3 37 ? 137.515 144.621 194.572 1.00 93.77 37 TYR C N 1
ATOM 5193 C CA . TYR C 3 37 ? 138.434 143.609 195.061 1.00 93.77 37 TYR C CA 1
ATOM 5194 C C . TYR C 3 37 ? 138.255 143.419 196.564 1.00 93.77 37 TYR C C 1
ATOM 5195 O O . TYR C 3 37 ? 137.731 144.284 197.267 1.00 93.77 37 TYR C O 1
ATOM 5204 N N . ARG C 3 38 ? 138.701 142.268 197.054 1.00 106.56 38 ARG C N 1
ATOM 5205 C CA . ARG C 3 38 ? 138.540 141.923 198.457 1.00 106.56 38 ARG C CA 1
ATOM 5206 C C . ARG C 3 38 ? 139.840 141.349 198.994 1.00 106.56 38 ARG C C 1
ATOM 5207 O O . ARG C 3 38 ? 140.487 140.534 198.331 1.00 106.56 38 ARG C O 1
ATOM 5215 N N . GLN C 3 39 ? 140.216 141.777 200.196 1.00 113.62 39 GLN C N 1
ATOM 5216 C CA . GLN C 3 39 ? 141.412 141.288 200.871 1.00 113.62 39 GLN C CA 1
ATOM 5217 C C . GLN C 3 39 ? 140.993 140.751 202.231 1.00 113.62 39 GLN C C 1
ATOM 5218 O O . GLN C 3 39 ? 140.566 141.518 203.101 1.00 113.62 39 GLN C O 1
ATOM 5224 N N . ALA C 3 40 ? 141.087 139.450 202.400 1.00 123.52 40 ALA C N 1
ATOM 5225 C CA . ALA C 3 40 ? 140.754 138.795 203.652 1.00 123.52 40 ALA C CA 1
ATOM 5226 C C . ALA C 3 40 ? 141.952 138.803 204.589 1.00 123.52 40 ALA C C 1
ATOM 5227 O O . ALA C 3 40 ? 143.091 139.002 204.157 1.00 123.52 40 ALA C O 1
ATOM 5229 N N . PRO C 3 41 ? 141.732 138.592 205.892 1.00 127.14 41 PRO C N 1
ATOM 5230 C CA . PRO C 3 41 ? 142.871 138.444 206.809 1.00 127.14 41 PRO C CA 1
ATOM 5231 C C . PRO C 3 41 ? 143.579 137.109 206.633 1.00 127.14 41 PRO C C 1
ATOM 5232 O O . PRO C 3 41 ? 144.436 136.739 207.442 1.00 127.14 41 PRO C O 1
ATOM 5236 N N . GLY C 3 42 ? 143.223 136.379 205.578 1.00 124.95 42 GLY C N 1
ATOM 5237 C CA . GLY C 3 42 ? 143.826 135.094 205.293 1.00 124.95 42 GLY C CA 1
ATOM 5238 C C . GLY C 3 42 ? 144.898 135.145 204.224 1.00 124.95 42 GLY C C 1
ATOM 5239 O O . GLY C 3 42 ? 146.033 135.546 204.497 1.00 124.95 42 GLY C O 1
ATOM 5240 N N . LYS C 3 43 ? 144.552 134.746 203.003 1.00 122.94 43 LYS C N 1
ATOM 5241 C CA . LYS C 3 43 ? 145.524 134.543 201.928 1.00 122.94 43 LYS C CA 1
ATOM 5242 C C . LYS C 3 43 ? 145.328 135.604 200.844 1.00 122.94 43 LYS C C 1
ATOM 5243 O O . LYS C 3 43 ? 144.561 135.411 199.899 1.00 122.94 43 LYS C O 1
ATOM 5249 N N . GLN C 3 44 ? 146.034 136.728 200.994 1.00 118.57 44 GLN C N 1
ATOM 5250 C CA . GLN C 3 44 ? 146.150 137.750 199.955 1.00 118.57 44 GLN C CA 1
ATOM 5251 C C . GLN C 3 44 ? 144.806 138.342 199.550 1.00 118.57 44 GLN C C 1
ATOM 5252 O O . GLN C 3 44 ? 143.775 138.057 200.168 1.00 118.57 44 GLN C O 1
ATOM 5258 N N . ARG C 3 45 ? 144.815 139.184 198.521 1.00 108.34 45 ARG C N 1
ATOM 5259 C CA . ARG C 3 45 ? 143.597 139.775 197.991 1.00 108.34 45 ARG C CA 1
ATOM 5260 C C . ARG C 3 45 ? 143.081 138.960 196.811 1.00 108.34 45 ARG C C 1
ATOM 5261 O O . ARG C 3 45 ? 143.796 138.147 196.222 1.00 108.34 45 ARG C O 1
ATOM 5269 N N . GLU C 3 46 ? 141.816 139.191 196.468 1.00 106.86 46 GLU C N 1
ATOM 5270 C CA . GLU C 3 46 ? 141.175 138.480 195.373 1.00 106.86 46 GLU C CA 1
ATOM 5271 C C . GLU C 3 46 ? 140.145 139.400 194.732 1.00 106.86 46 GLU C C 1
ATOM 5272 O O . GLU C 3 46 ? 139.961 140.547 195.149 1.00 106.86 46 GLU C O 1
ATOM 5278 N N . LEU C 3 47 ? 139.471 138.884 193.709 1.00 90.73 47 LEU C N 1
ATOM 5279 C CA . LEU C 3 47 ? 138.449 139.619 192.978 1.00 90.73 47 LEU C CA 1
ATOM 5280 C C . LEU C 3 47 ? 137.070 139.090 193.340 1.00 90.73 47 LEU C C 1
ATOM 5281 O O . LEU C 3 47 ? 136.868 137.876 193.444 1.00 90.73 47 LEU C O 1
ATOM 5286 N N . VAL C 3 48 ? 136.125 140.003 193.537 1.00 92.40 48 VAL C N 1
ATOM 5287 C CA . VAL C 3 48 ? 134.731 139.663 193.783 1.00 92.40 48 VAL C CA 1
ATOM 5288 C C . VAL C 3 48 ? 133.876 139.906 192.546 1.00 92.40 48 VAL C C 1
ATOM 5289 O O . VAL C 3 48 ? 133.173 139.009 192.082 1.00 92.40 48 VAL C O 1
ATOM 5293 N N . ALA C 3 49 ? 133.929 141.117 191.996 1.00 85.02 49 ALA C N 1
ATOM 5294 C CA . ALA C 3 49 ? 133.136 141.454 190.824 1.00 85.02 49 ALA C CA 1
ATOM 5295 C C . ALA C 3 49 ? 133.834 142.551 190.036 1.00 85.02 49 ALA C C 1
ATOM 5296 O O . ALA C 3 49 ? 134.589 143.352 190.590 1.00 85.02 49 ALA C O 1
ATOM 5298 N N . ARG C 3 50 ? 133.585 142.563 188.729 1.00 73.07 50 ARG C N 1
ATOM 5299 C CA . ARG C 3 50 ? 134.096 143.592 187.835 1.00 73.07 50 ARG C CA 1
ATOM 5300 C C . ARG C 3 50 ? 133.031 143.897 186.796 1.00 73.07 50 ARG C C 1
ATOM 5301 O O . ARG C 3 50 ? 132.445 142.974 186.224 1.00 73.07 50 ARG C O 1
ATOM 5309 N N . ILE C 3 51 ? 132.795 145.183 186.545 1.00 78.98 51 ILE C N 1
ATOM 5310 C CA . ILE C 3 51 ? 131.759 145.638 185.630 1.00 78.98 51 ILE C CA 1
ATOM 5311 C C . ILE C 3 51 ? 132.381 146.601 184.626 1.00 78.98 51 ILE C C 1
ATOM 5312 O O . ILE C 3 51 ? 133.272 147.390 184.967 1.00 78.98 51 ILE C O 1
ATOM 5317 N N . ALA C 3 52 ? 131.929 146.514 183.381 1.00 77.12 52 ALA C N 1
ATOM 5318 C CA . ALA C 3 52 ? 132.429 147.330 182.287 1.00 77.12 52 ALA C CA 1
ATOM 5319 C C . ALA C 3 52 ? 131.368 148.333 181.856 1.00 77.12 52 ALA C C 1
ATOM 5320 O O . ALA C 3 52 ? 130.200 148.246 182.241 1.00 77.12 52 ALA C O 1
ATOM 5322 N N . ARG C 3 53 ? 131.793 149.300 181.038 1.00 76.27 53 ARG C N 1
ATOM 5323 C CA . ARG C 3 53 ? 130.850 150.286 180.520 1.00 76.27 53 ARG C CA 1
ATOM 5324 C C . ARG C 3 53 ? 129.782 149.635 179.650 1.00 76.27 53 ARG C C 1
ATOM 5325 O O . ARG C 3 53 ? 128.650 150.128 179.582 1.00 76.27 53 ARG C O 1
ATOM 5333 N N . GLY C 3 54 ? 130.114 148.531 178.989 1.00 75.69 54 GLY C N 1
ATOM 5334 C CA . GLY C 3 54 ? 129.197 147.798 178.145 1.00 75.69 54 GLY C CA 1
ATOM 5335 C C . GLY C 3 54 ? 128.354 146.762 178.853 1.00 75.69 54 GLY C C 1
ATOM 5336 O O . GLY C 3 54 ? 127.619 146.024 178.189 1.00 75.69 54 GLY C O 1
ATOM 5337 N N . GLY C 3 55 ? 128.442 146.671 180.179 1.00 74.59 55 GLY C N 1
ATOM 5338 C CA . GLY C 3 55 ? 127.596 145.787 180.949 1.00 74.59 55 GLY C CA 1
ATOM 5339 C C . GLY C 3 55 ? 128.137 144.393 181.183 1.00 74.59 55 GLY C C 1
ATOM 5340 O O . GLY C 3 55 ? 127.510 143.624 181.921 1.00 74.59 55 GLY C O 1
ATOM 5341 N N . SER C 3 56 ? 129.268 144.035 180.581 1.00 69.06 56 SER C N 1
ATOM 5342 C CA . SER C 3 56 ? 129.855 142.724 180.821 1.00 69.06 56 SER C CA 1
ATOM 5343 C C . SER C 3 56 ? 130.312 142.604 182.270 1.00 69.06 56 SER C C 1
ATOM 5344 O O . SER C 3 56 ? 130.781 143.569 182.880 1.00 69.06 56 SER C O 1
ATOM 5347 N N . THR C 3 57 ? 130.168 141.402 182.824 1.00 69.13 57 THR C N 1
ATOM 5348 C CA . THR C 3 57 ? 130.418 141.163 184.237 1.00 69.13 57 THR C CA 1
ATOM 5349 C C . THR C 3 57 ? 131.410 140.021 184.406 1.00 69.13 57 THR C C 1
ATOM 5350 O O . THR C 3 57 ? 131.329 139.009 183.707 1.00 69.13 57 THR C O 1
ATOM 5354 N N . HIS C 3 58 ? 132.351 140.196 185.332 1.00 70.34 58 HIS C N 1
ATOM 5355 C CA . HIS C 3 58 ? 133.342 139.176 185.663 1.00 70.34 58 HIS C CA 1
ATOM 5356 C C . HIS C 3 58 ? 133.275 138.929 187.164 1.00 70.34 58 HIS C C 1
ATOM 5357 O O . HIS C 3 58 ? 133.655 139.799 187.951 1.00 70.34 58 HIS C O 1
ATOM 5364 N N . TYR C 3 59 ? 132.795 137.756 187.564 1.00 92.34 59 TYR C N 1
ATOM 5365 C CA . TYR C 3 59 ? 132.582 137.446 188.972 1.00 92.34 59 TYR C CA 1
ATOM 5366 C C . TYR C 3 59 ? 133.740 136.631 189.541 1.00 92.34 59 TYR C C 1
ATOM 5367 O O . TYR C 3 59 ? 134.584 136.100 188.817 1.00 92.34 59 TYR C O 1
ATOM 5376 N N . GLY C 3 60 ? 133.764 136.538 190.871 1.00 106.10 60 GLY C N 1
ATOM 5377 C CA . GLY C 3 60 ? 134.781 135.789 191.577 1.00 106.10 60 GLY C CA 1
ATOM 5378 C C . GLY C 3 60 ? 134.367 134.353 191.841 1.00 106.10 60 GLY C C 1
ATOM 5379 O O . GLY C 3 60 ? 133.404 133.832 191.276 1.00 106.10 60 GLY C O 1
ATOM 5380 N N . ASP C 3 61 ? 135.117 133.707 192.735 1.00 116.07 61 ASP C N 1
ATOM 5381 C CA . ASP C 3 61 ? 134.880 132.304 193.054 1.00 116.07 61 ASP C CA 1
ATOM 5382 C C . ASP C 3 61 ? 133.727 132.096 194.026 1.00 116.07 61 ASP C C 1
ATOM 5383 O O . ASP C 3 61 ? 133.360 130.946 194.286 1.00 116.07 61 ASP C O 1
ATOM 5388 N N . SER C 3 62 ? 133.153 133.170 194.569 1.00 116.62 62 SER C N 1
ATOM 5389 C CA . SER C 3 62 ? 132.027 133.062 195.480 1.00 116.62 62 SER C CA 1
ATOM 5390 C C . SER C 3 62 ? 130.912 134.053 195.180 1.00 116.62 62 SER C C 1
ATOM 5391 O O . SER C 3 62 ? 129.944 134.116 195.945 1.00 116.62 62 SER C O 1
ATOM 5394 N N . ALA C 3 63 ? 131.016 134.824 194.102 1.00 116.58 63 ALA C N 1
ATOM 5395 C CA . ALA C 3 63 ? 130.011 135.817 193.753 1.00 116.58 63 ALA C CA 1
ATOM 5396 C C . ALA C 3 63 ? 128.950 135.291 192.797 1.00 116.58 63 ALA C C 1
ATOM 5397 O O . ALA C 3 63 ? 128.032 136.038 192.445 1.00 116.58 63 ALA C O 1
ATOM 5399 N N . TRP C 3 64 ? 129.044 134.033 192.370 1.00 124.52 64 TRP C N 1
ATOM 5400 C CA . TRP C 3 64 ? 128.105 133.489 191.391 1.00 124.52 64 TRP C CA 1
ATOM 5401 C C . TRP C 3 64 ? 126.799 133.150 192.104 1.00 124.52 64 TRP C C 1
ATOM 5402 O O . TRP C 3 64 ? 126.536 132.011 192.498 1.00 124.52 64 TRP C O 1
ATOM 5413 N N . GLY C 3 65 ? 125.965 134.174 192.270 1.00 119.93 65 GLY C N 1
ATOM 5414 C CA . GLY C 3 65 ? 124.662 134.023 192.895 1.00 119.93 65 GLY C CA 1
ATOM 5415 C C . GLY C 3 65 ? 124.502 134.718 194.231 1.00 119.93 65 GLY C C 1
ATOM 5416 O O . GLY C 3 65 ? 123.419 134.624 194.826 1.00 119.93 65 GLY C O 1
ATOM 5417 N N . ARG C 3 66 ? 125.513 135.415 194.746 1.00 118.55 66 ARG C N 1
ATOM 5418 C CA . ARG C 3 66 ? 125.412 136.071 196.044 1.00 118.55 66 ARG C CA 1
ATOM 5419 C C . ARG C 3 66 ? 125.557 137.581 195.958 1.00 118.55 66 ARG C C 1
ATOM 5420 O O . ARG C 3 66 ? 124.757 138.311 196.555 1.00 118.55 66 ARG C O 1
ATOM 5428 N N . PHE C 3 67 ? 126.558 138.075 195.235 1.00 113.14 67 PHE C N 1
ATOM 5429 C CA . PHE C 3 67 ? 126.809 139.503 195.108 1.00 113.14 67 PHE C CA 1
ATOM 5430 C C . PHE C 3 67 ? 126.668 139.916 193.652 1.00 113.14 67 PHE C C 1
ATOM 5431 O O . PHE C 3 67 ? 127.185 139.240 192.757 1.00 113.14 67 PHE C O 1
ATOM 5439 N N . THR C 3 68 ? 125.962 141.018 193.421 1.00 108.02 68 THR C N 1
ATOM 5440 C CA . THR C 3 68 ? 125.781 141.567 192.087 1.00 108.02 68 THR C CA 1
ATOM 5441 C C . THR C 3 68 ? 126.443 142.935 192.008 1.00 108.02 68 THR C C 1
ATOM 5442 O O . THR C 3 68 ? 126.668 143.595 193.023 1.00 108.02 68 THR C O 1
ATOM 5446 N N . ILE C 3 69 ? 126.764 143.356 190.790 1.00 96.82 69 ILE C N 1
ATOM 5447 C CA . ILE C 3 69 ? 127.437 144.628 190.563 1.00 96.82 69 ILE C CA 1
ATOM 5448 C C . ILE C 3 69 ? 126.642 145.432 189.544 1.00 96.82 69 ILE C C 1
ATOM 5449 O O . ILE C 3 69 ? 126.184 144.893 188.531 1.00 96.82 69 ILE C O 1
ATOM 5454 N N . SER C 3 70 ? 126.455 146.720 189.831 1.00 100.51 70 SER C N 1
ATOM 5455 C CA . SER C 3 70 ? 125.690 147.615 188.976 1.00 100.51 70 SER C CA 1
ATOM 5456 C C . SER C 3 70 ? 126.468 148.903 188.752 1.00 100.51 70 SER C C 1
ATOM 5457 O O . SER C 3 70 ? 127.177 149.382 189.642 1.00 100.51 70 SER C O 1
ATOM 5460 N N . ARG C 3 71 ? 126.325 149.465 187.551 1.00 95.52 71 ARG C N 1
ATOM 5461 C CA . ARG C 3 71 ? 127.106 150.641 187.180 1.00 95.52 71 ARG C CA 1
ATOM 5462 C C . ARG C 3 71 ? 126.365 151.944 187.463 1.00 95.52 71 ARG C C 1
ATOM 5463 O O . ARG C 3 71 ? 126.776 152.717 188.332 1.00 95.52 71 ARG C O 1
ATOM 5471 N N . ASP C 3 72 ? 125.252 152.181 186.773 1.00 110.50 72 ASP C N 1
ATOM 5472 C CA . ASP C 3 72 ? 124.575 153.476 186.806 1.00 110.50 72 ASP C CA 1
ATOM 5473 C C . ASP C 3 72 ? 125.565 154.599 186.480 1.00 110.50 72 ASP C C 1
ATOM 5474 O O . ASP C 3 72 ? 125.901 155.446 187.308 1.00 110.50 72 ASP C O 1
ATOM 5479 N N . ASN C 3 73 ? 126.035 154.569 185.231 1.00 110.13 73 ASN C N 1
ATOM 5480 C CA . ASN C 3 73 ? 127.118 155.423 184.732 1.00 110.13 73 ASN C CA 1
ATOM 5481 C C . ASN C 3 73 ? 126.756 156.900 184.676 1.00 110.13 73 ASN C C 1
ATOM 5482 O O . ASN C 3 73 ? 127.547 157.674 184.120 1.00 110.13 73 ASN C O 1
ATOM 5487 N N . THR C 3 74 ? 125.601 157.308 185.203 1.00 116.64 74 THR C N 1
ATOM 5488 C CA . THR C 3 74 ? 125.242 158.722 185.202 1.00 116.64 74 THR C CA 1
ATOM 5489 C C . THR C 3 74 ? 126.242 159.550 186.003 1.00 116.64 74 THR C C 1
ATOM 5490 O O . THR C 3 74 ? 126.648 160.635 185.571 1.00 116.64 74 THR C O 1
ATOM 5494 N N . ARG C 3 75 ? 126.661 159.050 187.165 1.00 120.04 75 ARG C N 1
ATOM 5495 C CA . ARG C 3 75 ? 127.550 159.784 188.057 1.00 120.04 75 ARG C CA 1
ATOM 5496 C C . ARG C 3 75 ? 128.815 158.990 188.373 1.00 120.04 75 ARG C C 1
ATOM 5497 O O . ARG C 3 75 ? 129.339 159.073 189.486 1.00 120.04 75 ARG C O 1
ATOM 5505 N N . ASN C 3 76 ? 129.311 158.231 187.393 1.00 114.45 76 ASN C N 1
ATOM 5506 C CA . ASN C 3 76 ? 130.525 157.411 187.508 1.00 114.45 76 ASN C CA 1
ATOM 5507 C C . ASN C 3 76 ? 130.639 156.752 188.883 1.00 114.45 76 ASN C C 1
ATOM 5508 O O . ASN C 3 76 ? 131.632 156.892 189.599 1.00 114.45 76 ASN C O 1
ATOM 5513 N N . THR C 3 77 ? 129.595 156.015 189.241 1.00 111.40 77 THR C N 1
ATOM 5514 C CA . THR C 3 77 ? 129.476 155.331 190.519 1.00 111.40 77 THR C CA 1
ATOM 5515 C C . THR C 3 77 ? 129.392 153.829 190.259 1.00 111.40 77 THR C C 1
ATOM 5516 O O . THR C 3 77 ? 129.133 153.392 189.137 1.00 111.40 77 THR C O 1
ATOM 5520 N N . VAL C 3 78 ? 129.675 153.029 191.287 1.00 106.34 78 VAL C N 1
ATOM 5521 C CA . VAL C 3 78 ? 129.492 151.585 191.211 1.00 106.34 78 VAL C CA 1
ATOM 5522 C C . VAL C 3 78 ? 128.811 151.117 192.489 1.00 106.34 78 VAL C C 1
ATOM 5523 O O . VAL C 3 78 ? 129.016 151.682 193.566 1.00 106.34 78 VAL C O 1
ATOM 5527 N N . TYR C 3 79 ? 127.970 150.092 192.357 1.00 108.86 79 TYR C N 1
ATOM 5528 C CA . TYR C 3 79 ? 127.257 149.517 193.489 1.00 108.86 79 TYR C CA 1
ATOM 5529 C C . TYR C 3 79 ? 127.469 148.012 193.525 1.00 108.86 79 TYR C C 1
ATOM 5530 O O . TYR C 3 79 ? 127.452 147.349 192.484 1.00 108.86 79 TYR C O 1
ATOM 5539 N N . LEU C 3 80 ? 127.666 147.481 194.728 1.00 110.96 80 LEU C N 1
ATOM 5540 C CA . LEU C 3 80 ? 127.781 146.048 194.961 1.00 110.96 80 LEU C CA 1
ATOM 5541 C C . LEU C 3 80 ? 126.709 145.636 195.959 1.00 110.96 80 LEU C C 1
ATOM 5542 O O . LEU C 3 80 ? 126.620 146.207 197.053 1.00 110.96 80 LEU C O 1
ATOM 5547 N N . GLN C 3 81 ? 125.904 144.649 195.582 1.00 117.37 81 GLN C N 1
ATOM 5548 C CA . GLN C 3 81 ? 124.823 144.136 196.410 1.00 117.37 81 GLN C CA 1
ATOM 5549 C C . GLN C 3 81 ? 125.224 142.777 196.966 1.00 117.37 81 GLN C C 1
ATOM 5550 O O . GLN C 3 81 ? 125.682 141.905 196.218 1.00 117.37 81 GLN C O 1
ATOM 5556 N N . MET C 3 82 ? 125.042 142.605 198.273 1.00 122.50 82 MET C N 1
ATOM 5557 C CA . MET C 3 82 ? 125.501 141.435 199.005 1.00 122.50 82 MET C CA 1
ATOM 5558 C C . MET C 3 82 ? 124.296 140.644 199.498 1.00 122.50 82 MET C C 1
ATOM 5559 O O . MET C 3 82 ? 123.335 141.223 200.011 1.00 122.50 82 MET C O 1
ATOM 5564 N N . THR C 3 83 ? 124.340 139.322 199.337 1.00 128.04 83 THR C N 1
ATOM 5565 C CA . THR C 3 83 ? 123.254 138.465 199.798 1.00 128.04 83 THR C CA 1
ATOM 5566 C C . THR C 3 83 ? 123.829 137.191 200.399 1.00 128.04 83 THR C C 1
ATOM 5567 O O . THR C 3 83 ? 124.873 136.699 199.963 1.00 128.04 83 THR C O 1
ATOM 5571 N N . SER C 3 84 ? 123.118 136.655 201.392 1.00 127.91 84 SER C N 1
ATOM 5572 C CA . SER C 3 84 ? 123.453 135.377 202.022 1.00 127.91 84 SER C CA 1
ATOM 5573 C C . SER C 3 84 ? 124.895 135.362 202.524 1.00 127.91 84 SER C C 1
ATOM 5574 O O . SER C 3 84 ? 125.677 134.457 202.225 1.00 127.91 84 SER C O 1
ATOM 5577 N N . LEU C 3 85 ? 125.247 136.386 203.294 1.00 129.90 85 LEU C N 1
ATOM 5578 C CA . LEU C 3 85 ? 126.594 136.482 203.836 1.00 129.90 85 LEU C CA 1
ATOM 5579 C C . LEU C 3 85 ? 126.839 135.409 204.890 1.00 129.90 85 LEU C C 1
ATOM 5580 O O . LEU C 3 85 ? 125.933 134.995 205.618 1.00 129.90 85 LEU C O 1
ATOM 5585 N N . ASN C 3 86 ? 128.085 134.958 204.960 1.00 129.62 86 ASN C N 1
ATOM 5586 C CA . ASN C 3 86 ? 128.537 133.980 205.937 1.00 129.62 86 ASN C CA 1
ATOM 5587 C C . ASN C 3 86 ? 129.727 134.552 206.703 1.00 129.62 86 ASN C C 1
ATOM 5588 O O . ASN C 3 86 ? 130.198 135.658 206.429 1.00 129.62 86 ASN C O 1
ATOM 5593 N N . VAL C 3 87 ? 130.217 133.782 207.679 1.00 131.01 87 VAL C N 1
ATOM 5594 C CA . VAL C 3 87 ? 131.289 134.254 208.550 1.00 131.01 87 VAL C CA 1
ATOM 5595 C C . VAL C 3 87 ? 132.626 134.393 207.840 1.00 131.01 87 VAL C C 1
ATOM 5596 O O . VAL C 3 87 ? 133.577 134.913 208.434 1.00 131.01 87 VAL C O 1
ATOM 5600 N N . GLU C 3 88 ? 132.732 133.942 206.594 1.00 131.32 88 GLU C N 1
ATOM 5601 C CA . GLU C 3 88 ? 133.976 134.036 205.842 1.00 131.32 88 GLU C CA 1
ATOM 5602 C C . GLU C 3 88 ? 134.068 135.302 205.001 1.00 131.32 88 GLU C C 1
ATOM 5603 O O . GLU C 3 88 ? 135.046 135.471 204.266 1.00 131.32 88 GLU C O 1
ATOM 5609 N N . ASP C 3 89 ? 133.082 136.190 205.087 1.00 129.66 89 ASP C N 1
ATOM 5610 C CA . ASP C 3 89 ? 133.080 137.423 204.313 1.00 129.66 89 ASP C CA 1
ATOM 5611 C C . ASP C 3 89 ? 133.739 138.585 205.041 1.00 129.66 89 ASP C C 1
ATOM 5612 O O . ASP C 3 89 ? 133.764 139.697 204.505 1.00 129.66 89 ASP C O 1
ATOM 5617 N N . THR C 3 90 ? 134.268 138.362 206.242 1.00 126.96 90 THR C N 1
ATOM 5618 C CA . THR C 3 90 ? 134.956 139.418 206.979 1.00 126.96 90 THR C CA 1
ATOM 5619 C C . THR C 3 90 ? 136.269 139.734 206.278 1.00 126.96 90 THR C C 1
ATOM 5620 O O . THR C 3 90 ? 137.182 138.902 206.255 1.00 126.96 90 THR C O 1
ATOM 5624 N N . ALA C 3 91 ? 136.372 140.928 205.712 1.00 120.59 91 ALA C N 1
ATOM 5625 C CA . ALA C 3 91 ? 137.537 141.312 204.920 1.00 120.59 91 ALA C CA 1
ATOM 5626 C C . ALA C 3 91 ? 137.522 142.827 204.742 1.00 120.59 91 ALA C C 1
ATOM 5627 O O . ALA C 3 91 ? 136.730 143.540 205.373 1.00 120.59 91 ALA C O 1
ATOM 5629 N N . VAL C 3 92 ? 138.421 143.320 203.893 1.00 114.07 92 VAL C N 1
ATOM 5630 C CA . VAL C 3 92 ? 138.485 144.726 203.515 1.00 114.07 92 VAL C CA 1
ATOM 5631 C C . VAL C 3 92 ? 138.225 144.810 202.018 1.00 114.07 92 VAL C C 1
ATOM 5632 O O . VAL C 3 92 ? 138.898 144.138 201.227 1.00 114.07 92 VAL C O 1
ATOM 5636 N N . TYR C 3 93 ? 137.262 145.636 201.631 1.00 111.36 93 TYR C N 1
ATOM 5637 C CA . TYR C 3 93 ? 136.836 145.750 200.245 1.00 111.36 93 TYR C CA 1
ATOM 5638 C C . TYR C 3 93 ? 137.406 147.024 199.637 1.00 111.36 93 TYR C C 1
ATOM 5639 O O . TYR C 3 93 ? 137.295 148.106 200.225 1.00 111.36 93 TYR C O 1
ATOM 5648 N N . TYR C 3 94 ? 138.021 146.883 198.466 1.00 105.73 94 TYR C N 1
ATOM 5649 C CA . TYR C 3 94 ? 138.691 147.969 197.771 1.00 105.73 94 TYR C CA 1
ATOM 5650 C C . TYR C 3 94 ? 138.001 148.230 196.441 1.00 105.73 94 TYR C C 1
ATOM 5651 O O . TYR C 3 94 ? 137.602 147.293 195.742 1.00 105.73 94 TYR C O 1
ATOM 5660 N N . CYS C 3 95 ? 137.871 149.507 196.095 1.00 102.05 95 CYS C N 1
ATOM 5661 C CA . CYS C 3 95 ? 137.289 149.914 194.824 1.00 102.05 95 CYS C CA 1
ATOM 5662 C C . CYS C 3 95 ? 138.404 150.133 193.812 1.00 102.05 95 CYS C C 1
ATOM 5663 O O . CYS C 3 95 ? 139.393 150.811 194.106 1.00 102.05 95 CYS C O 1
ATOM 5666 N N . ASN C 3 96 ? 138.249 149.551 192.626 1.00 85.43 96 ASN C N 1
ATOM 5667 C CA . ASN C 3 96 ? 139.229 149.648 191.556 1.00 85.43 96 ASN C CA 1
ATOM 5668 C C . ASN C 3 96 ? 138.579 150.344 190.371 1.00 85.43 96 ASN C C 1
ATOM 5669 O O . ASN C 3 96 ? 137.474 149.972 189.968 1.00 85.43 96 ASN C O 1
ATOM 5674 N N . GLY C 3 97 ? 139.261 151.345 189.815 1.00 70.62 97 GLY C N 1
ATOM 5675 C CA . GLY C 3 97 ? 138.727 152.076 188.686 1.00 70.62 97 GLY C CA 1
ATOM 5676 C C . GLY C 3 97 ? 139.802 152.355 187.656 1.00 70.62 97 GLY C C 1
ATOM 5677 O O . GLY C 3 97 ? 140.996 152.309 187.946 1.00 70.62 97 GLY C O 1
ATOM 5678 N N . GLU C 3 98 ? 139.352 152.636 186.435 1.00 63.53 98 GLU C N 1
ATOM 5679 C CA . GLU C 3 98 ? 140.223 153.043 185.334 1.00 63.53 98 GLU C CA 1
ATOM 5680 C C . GLU C 3 98 ? 139.713 154.380 184.817 1.00 63.53 98 GLU C C 1
ATOM 5681 O O . GLU C 3 98 ? 138.665 154.439 184.167 1.00 63.53 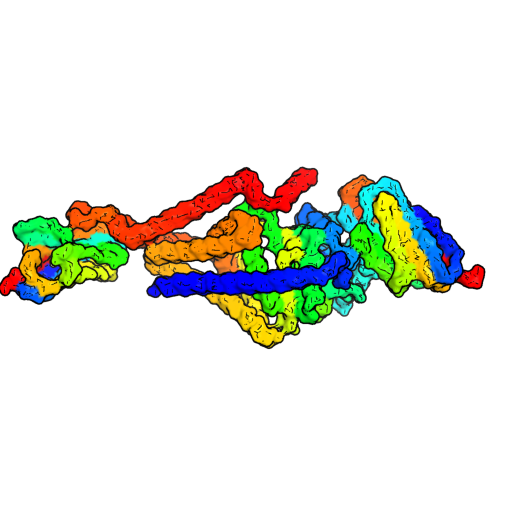98 GLU C O 1
ATOM 5687 N N . VAL C 3 99 ? 140.457 155.446 185.090 1.00 60.93 99 VAL C N 1
ATOM 5688 C CA . VAL C 3 99 ? 139.963 156.808 184.935 1.00 60.93 99 VAL C CA 1
ATOM 5689 C C . VAL C 3 99 ? 140.917 157.606 184.055 1.00 60.93 99 VAL C C 1
ATOM 5690 O O . VAL C 3 99 ? 142.139 157.443 184.139 1.00 60.93 99 VAL C O 1
ATOM 5694 N N . LYS C 3 100 ? 140.351 158.447 183.191 1.00 56.68 100 LYS C N 1
ATOM 5695 C CA . LYS C 3 100 ? 141.078 159.510 182.514 1.00 56.68 100 LYS C CA 1
ATOM 5696 C C . LYS C 3 100 ? 140.871 160.818 183.265 1.00 56.68 100 LYS C C 1
ATOM 5697 O O . LYS C 3 100 ? 139.816 161.051 183.858 1.00 56.68 100 LYS C O 1
ATOM 5703 N N . VAL C 3 101 ? 141.884 161.679 183.230 1.00 66.37 101 VAL C N 1
ATOM 5704 C CA . VAL C 3 101 ? 141.826 162.926 183.984 1.00 66.37 101 VAL C CA 1
ATOM 5705 C C . VAL C 3 101 ? 141.968 164.119 183.051 1.00 66.37 101 VAL C C 1
ATOM 5706 O O . VAL C 3 101 ? 141.111 165.009 183.030 1.00 66.37 101 VAL C O 1
ATOM 5710 N N . GLY C 3 102 ? 143.049 164.153 182.278 1.00 68.44 102 GLY C N 1
ATOM 5711 C CA . GLY C 3 102 ? 143.340 165.312 181.458 1.00 68.44 102 GLY C CA 1
ATOM 5712 C C . GLY C 3 102 ? 142.383 165.527 180.304 1.00 68.44 102 GLY C C 1
ATOM 5713 O O . GLY C 3 102 ? 141.610 166.490 180.304 1.00 68.44 102 GLY C O 1
ATOM 5714 N N . THR C 3 103 ? 142.418 164.636 179.321 1.00 70.50 103 THR C N 1
ATOM 5715 C CA . THR C 3 103 ? 141.622 164.778 178.108 1.00 70.50 103 THR C CA 1
ATOM 5716 C C . THR C 3 103 ? 141.536 163.415 177.431 1.00 70.50 103 THR C C 1
ATOM 5717 O O . THR C 3 103 ? 141.869 162.386 178.028 1.00 70.50 103 THR C O 1
ATOM 5721 N N . ARG C 3 104 ? 141.074 163.407 176.178 1.00 73.93 104 ARG C N 1
ATOM 5722 C CA . ARG C 3 104 ? 140.979 162.157 175.430 1.00 73.93 104 ARG C CA 1
ATOM 5723 C C . ARG C 3 104 ? 142.351 161.532 175.219 1.00 73.93 104 ARG C C 1
ATOM 5724 O O . ARG C 3 104 ? 142.499 160.306 175.274 1.00 73.93 104 ARG C O 1
ATOM 5732 N N . LEU C 3 105 ? 143.365 162.358 174.961 1.00 68.12 105 LEU C N 1
ATOM 5733 C CA . LEU C 3 105 ? 144.708 161.844 174.721 1.00 68.12 105 LEU C CA 1
ATOM 5734 C C . LEU C 3 105 ? 145.366 161.307 175.985 1.00 68.12 105 LEU C C 1
ATOM 5735 O O . LEU C 3 105 ? 146.384 160.614 175.890 1.00 68.12 105 LEU C O 1
ATOM 5740 N N . SER C 3 106 ? 144.825 161.617 177.157 1.00 63.02 106 SER C N 1
ATOM 5741 C CA . SER C 3 106 ? 145.396 161.106 178.393 1.00 63.02 106 SER C CA 1
ATOM 5742 C C . SER C 3 106 ? 145.170 159.599 178.489 1.00 63.02 106 SER C C 1
ATOM 5743 O O . SER C 3 106 ? 144.128 159.098 178.060 1.00 63.02 106 SER C O 1
ATOM 5746 N N . PRO C 3 107 ? 146.123 158.851 179.034 1.00 55.34 107 PRO C N 1
ATOM 5747 C CA . PRO C 3 107 ? 145.939 157.406 179.181 1.00 55.34 107 PRO C CA 1
ATOM 5748 C C . PRO C 3 107 ? 144.993 157.062 180.323 1.00 55.34 107 PRO C C 1
ATOM 5749 O O . PRO C 3 107 ? 144.755 157.853 181.236 1.00 55.34 107 PRO C O 1
ATOM 5753 N N . PHE C 3 108 ? 144.451 155.851 180.252 1.00 50.12 108 PHE C N 1
ATOM 5754 C CA . PHE C 3 108 ? 143.616 155.334 181.327 1.00 50.12 108 PHE C CA 1
ATOM 5755 C C . PHE C 3 108 ? 144.494 154.893 182.486 1.00 50.12 108 PHE C C 1
ATOM 5756 O O . PHE C 3 108 ? 145.364 154.033 182.322 1.00 50.12 108 PHE C O 1
ATOM 5764 N N . ARG C 3 109 ? 144.265 155.471 183.658 1.00 59.36 109 ARG C N 1
ATOM 5765 C CA . ARG C 3 109 ? 145.068 155.177 184.833 1.00 59.36 109 ARG C CA 1
ATOM 5766 C C . ARG C 3 109 ? 144.247 154.376 185.831 1.00 59.36 109 ARG C C 1
ATOM 5767 O O . ARG C 3 109 ? 143.082 154.691 186.083 1.00 59.36 109 ARG C O 1
ATOM 5775 N N . THR C 3 110 ? 144.857 153.331 186.381 1.00 61.06 110 THR C N 1
ATOM 5776 C CA . THR C 3 110 ? 144.194 152.498 187.373 1.00 61.06 110 THR C CA 1
ATOM 5777 C C . THR C 3 110 ? 144.352 153.116 188.755 1.00 61.06 110 THR C C 1
ATOM 5778 O O . THR C 3 110 ? 145.452 153.521 189.143 1.00 61.06 110 THR C O 1
ATOM 5782 N N . TYR C 3 111 ? 143.249 153.190 189.495 1.00 74.95 111 TYR C N 1
ATOM 5783 C CA . TYR C 3 111 ? 143.217 153.794 190.817 1.00 74.95 111 TYR C CA 1
ATOM 5784 C C . TYR C 3 111 ? 142.533 152.856 191.797 1.00 74.95 111 TYR C C 1
ATOM 5785 O O . TYR C 3 111 ? 141.548 152.193 191.454 1.00 74.95 111 TYR C O 1
ATOM 5794 N N . TRP C 3 112 ? 143.058 152.814 193.016 1.00 90.33 112 TRP C N 1
ATOM 5795 C CA . TRP C 3 112 ? 142.509 152.025 194.106 1.00 90.33 112 TRP C CA 1
ATOM 5796 C C . TRP C 3 112 ? 141.918 152.941 195.169 1.00 90.33 112 TRP C C 1
ATOM 5797 O O . TRP C 3 112 ? 142.140 154.154 195.178 1.00 90.33 112 TRP C O 1
ATOM 5808 N N . GLY C 3 113 ? 141.152 152.337 196.077 1.00 102.79 113 GLY C N 1
ATOM 5809 C CA . GLY C 3 113 ? 140.481 153.060 197.131 1.00 102.79 113 GLY C CA 1
ATOM 5810 C C . GLY C 3 113 ? 141.006 152.692 198.510 1.00 102.79 113 GLY C C 1
ATOM 5811 O O . GLY C 3 113 ? 141.749 151.729 198.695 1.00 102.79 113 GLY C O 1
ATOM 5812 N N . ARG C 3 114 ? 140.598 153.500 199.491 1.00 112.36 114 ARG C N 1
ATOM 5813 C CA . ARG C 3 114 ? 140.993 153.248 200.872 1.00 112.36 114 ARG C CA 1
ATOM 5814 C C . ARG C 3 114 ? 140.453 151.910 201.361 1.00 112.36 114 ARG C C 1
ATOM 5815 O O . ARG C 3 114 ? 141.166 151.149 202.025 1.00 112.36 114 ARG C O 1
ATOM 5823 N N . GLY C 3 115 ? 139.204 151.604 201.035 1.00 116.27 115 GLY C N 1
ATOM 5824 C CA . GLY C 3 115 ? 138.599 150.342 201.397 1.00 116.27 115 GLY C CA 1
ATOM 5825 C C . GLY C 3 115 ? 137.702 150.462 202.618 1.00 116.27 115 GLY C C 1
ATOM 5826 O O . GLY C 3 115 ? 137.782 151.409 203.403 1.00 116.27 115 GLY C O 1
ATOM 5827 N N . THR C 3 116 ? 136.825 149.472 202.773 1.00 117.57 116 THR C N 1
ATOM 5828 C CA . THR C 3 116 ? 135.901 149.421 203.895 1.00 117.57 116 THR C CA 1
ATOM 5829 C C . THR C 3 116 ? 135.943 148.039 204.531 1.00 117.57 116 THR C C 1
ATOM 5830 O O . THR C 3 116 ? 136.082 147.027 203.843 1.00 117.57 116 THR C O 1
ATOM 5834 N N . GLN C 3 117 ? 135.823 148.006 205.854 1.00 119.87 117 GLN C N 1
ATOM 5835 C CA . GLN C 3 117 ? 135.858 146.755 206.601 1.00 119.87 117 GLN C CA 1
ATOM 5836 C C . GLN C 3 117 ? 134.457 146.171 206.711 1.00 119.87 117 GLN C C 1
ATOM 5837 O O . GLN C 3 117 ? 133.510 146.876 207.074 1.00 119.87 117 GLN C O 1
ATOM 5843 N N . VAL C 3 118 ? 134.325 144.884 206.393 1.00 123.96 118 VAL C N 1
ATOM 5844 C CA . VAL C 3 118 ? 133.062 144.168 206.528 1.00 123.96 118 VAL C CA 1
ATOM 5845 C C . VAL C 3 118 ? 133.301 142.958 207.419 1.00 123.96 118 VAL C C 1
ATOM 5846 O O . VAL C 3 118 ? 134.118 142.091 207.086 1.00 123.96 118 VAL C O 1
ATOM 5850 N N . THR C 3 119 ? 132.590 142.893 208.541 1.00 128.37 119 THR C N 1
ATOM 5851 C CA . THR C 3 119 ? 132.730 141.804 209.498 1.00 128.37 119 THR C CA 1
ATOM 5852 C C . THR C 3 119 ? 131.385 141.119 209.682 1.00 128.37 119 THR C C 1
ATOM 5853 O O . THR C 3 119 ? 130.363 141.786 209.878 1.00 128.37 119 THR C O 1
ATOM 5857 N N . VAL C 3 120 ? 131.390 139.791 209.620 1.00 133.42 120 VAL C N 1
ATOM 5858 C CA . VAL C 3 120 ? 130.196 138.974 209.801 1.00 133.42 120 VAL C CA 1
ATOM 5859 C C . VAL C 3 120 ? 130.477 138.039 210.969 1.00 133.42 120 VAL C C 1
ATOM 5860 O O . VAL C 3 120 ? 131.303 137.125 210.860 1.00 133.42 120 VAL C O 1
ATOM 5864 N N . SER C 3 121 ? 129.796 138.262 212.090 1.00 137.44 121 SER C N 1
ATOM 5865 C CA . SER C 3 121 ? 129.976 137.443 213.277 1.00 137.44 121 SER C CA 1
ATOM 5866 C C . SER C 3 121 ? 128.669 137.381 214.052 1.00 137.44 121 SER C C 1
ATOM 5867 O O . SER C 3 121 ? 127.836 138.287 213.970 1.00 137.44 121 SER C O 1
ATOM 5870 N N . SER C 3 122 ? 128.499 136.299 214.805 1.00 140.94 122 SER C N 1
ATOM 5871 C CA . SER C 3 122 ? 127.326 136.116 215.657 1.00 140.94 122 SER C CA 1
ATOM 5872 C C . SER C 3 122 ? 127.586 136.617 217.075 1.00 140.94 122 SER C C 1
ATOM 5873 O O . SER C 3 122 ? 127.408 135.896 218.056 1.00 140.94 122 SER C O 1
ATOM 5876 N N . HIS C 3 123 ? 128.014 137.870 217.188 1.00 140.17 123 HIS C N 1
ATOM 5877 C CA . HIS C 3 123 ? 128.327 138.454 218.486 1.00 140.17 123 HIS C CA 1
ATOM 5878 C C . HIS C 3 123 ? 128.088 139.960 218.483 1.00 140.17 123 HIS C C 1
ATOM 5879 O O . HIS C 3 123 ? 127.346 140.479 217.650 1.00 140.17 123 HIS C O 1
#

Foldseek 3Di:
DFPCLQVVLLCLPQVVLVLLQVLLVVLQVVLVVLVPVDDPLDADAAEEEEEEAELDDLLLLLLQLVLVVLAPHDRYQAYEYEYLALDPSRCSSLVSCVVSFPNAEWEDPAQLLPDPHNALVVGDDDLRGHYYYHHHRDAPLSRVSNVLRSQLNDVRHFKYKAAYSRWRWHNCQVVSQCSVCVVDVQAFKEAEQEAAFPQLALVQLLVRLVSLCCQSRVQSSCQSLQLRQFRDRHTMMGTSVLCVVCSVCVNPPHPCPSRVSSLSSLLVLGGYHYHHVRYIYHHDDRDLLVLLVVLLVVLLSCVVRLVSLCVSLCSNPPSSVVVNVVSVSVVVSLVSVVVSVVVCLVVLDLLSVLVSLVSLLVSQQVVLVVSCVVVVHPSSSSNSCCVVCCQQRNSLSNVLSVCVNPPVPSSVPSNVVSVVVVVVSVVVSCVVPPDDDPPDPSSVVSVVSVVVSVVVVVVSVVVVVVCSVVVVSGDPVRVVSVVVVVVD/DKAKEKDWADEDAQFAKTKIKIAIDDDFLQQKKKFKWWQDPPGGTWGAKTAGSVGDIDGDPVCRPFKDWDADRVRRMIMIMGGRPHPPLQTWMKMFIARDADPDDIDPVGTDYIYDTDGHHYDD/DKAWDWPAADEDAFFDKGWIKIAMGPQFADWFKKFKKWAAPPDGIGGAWIAGPVGDIDGDPPNPPAKDKDAPPPRRMIIIIGGRGDQRRFTWIKMWIFTAHDYPPGGTDIDIHPTYTYGYDPD

B-factor: mean 58.89, std 27.76, range [21.75, 140.94]